Protein AF-A0A2P7TBZ5-F1 (afdb_monomer_lite)

Radius of gyration: 28.84 Å; chains: 1; bounding box: 68×39×80 Å

Foldseek 3Di:
DPQQFDCVVVVLLVLLVPADAEKEWQFAEAAQPVSLVSLLVCLLVVHAYEYEYALALNNLLCVVSVVSNVVSVYFYFYWADNALLDPTTRHWGKMQGPLPWIKGWNQGNHPRSRNDPTDIDTDDCLLSDCDPVSPHVVVVRVVRRVPTHGSCVVVPDSVVSNVVVQVVVCVVVVPPDRDDSVPPPVVVVVVVRVVSNVLSVLVVLLVVLCCQLVCLQVQQWAQAQAREIDGNDHHFGEDHFAQELDADPPPDDDDQDDPCLPLLVVLVCLNVVHHVQKDWDQDPSSKIKIWGWDDYPSADIWTKIWIDDPPDDIWIATPPPDDCAHSQLQAHNVRTHRQGDCVVDPDDSPDHCRNYVSSSVSSSRSQVRSCVSPVHRPGRHDDD

Secondary structure (DSSP, 8-state):
-------HHHHHHHHHHT-SSEEEEEES-B--HHHHHHHHHHHHTT-EEEEEEES-GGGGGGHHHHHHHHHTT-EEEEES-S-TTSTT----EEEEETTTEEEEES--BSTTGGGS---EEE--HHHH---TTT--HHHHHHHHHHHPEETTTT-S-HHHHHHHHHHHHHHHHT--SPP-TTT--HHHHHHHHHHHHHHHHHHHHHHHHHHHHHHHHTTSEEE-TTS-EEETTSSBPPPP--B--S---------PPPS--HHHHHHHHHHHHH-TTEEEEE-TTS-EEEEEEE--TTS--EEEEEEE-TTS--EEEEEES-----GGGTB-TTSBB--S-TTT----TT--TTTTHHHHHHHHHHHHHHHHHHSS--S-B---

Sequence (384 aa):
MTENRNDYQQQITRLFRSATQSIKVAVSWFTNAELIRVLIQHARAGIKVEVLLSADELNLLRHKMFRELLQASGQVRKLGSALVSEGGFMHTKAVIIDNKLAYGGSYNFSRNANTHYEQFRKWDDKELSDNWERKGILTDFNSWFAKADDYFAHVTDPEAALQKFLLQYGQETGYSAVISADNFPEEEYIARKEKEQEAKSKKEAACNLYTSANGVTTQTHTVAPNGKIVPNTSGVTSKPHHFYGGRTALINTARSSKRTHTLSVFQKRCLESNFNFLKCGIQRNGTLVCTGELQPENCDRYKFRIEFREGHAPVVFIKSPQIVPKPEIHMYREGCLCLYDPGEFKWRDTTQIAQYTIPWMVEWILYYELWKLTGKWEGPEHVH

pLDDT: mean 90.26, std 10.53, range [39.75, 98.88]

Structure (mmCIF, N/CA/C/O backbone):
data_AF-A0A2P7TBZ5-F1
#
_entry.id   AF-A0A2P7TBZ5-F1
#
loop_
_atom_site.group_PDB
_atom_site.id
_atom_site.type_symbol
_atom_site.label_atom_id
_atom_site.label_alt_id
_atom_site.label_comp_id
_atom_site.label_asym_id
_atom_site.label_entity_id
_atom_site.label_seq_id
_atom_site.pdbx_PDB_ins_code
_atom_site.Cartn_x
_atom_site.Cartn_y
_atom_site.Cartn_z
_atom_site.occupancy
_atom_site.B_iso_or_equiv
_atom_site.auth_seq_id
_atom_site.auth_comp_id
_atom_site.auth_asym_id
_atom_site.auth_atom_id
_atom_site.pdbx_PDB_model_num
ATOM 1 N N . MET A 1 1 ? -33.495 -13.575 -3.332 1.00 39.75 1 MET A N 1
ATOM 2 C CA . MET A 1 1 ? -32.019 -13.612 -3.363 1.00 39.75 1 MET A CA 1
ATOM 3 C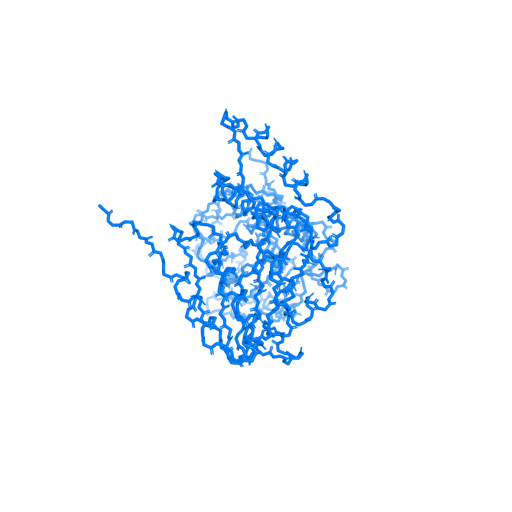 C . MET A 1 1 ? -31.562 -13.468 -1.925 1.00 39.75 1 MET A C 1
ATOM 5 O O . MET A 1 1 ? -31.914 -12.475 -1.310 1.00 39.75 1 MET A O 1
ATOM 9 N N . THR A 1 2 ? -30.932 -14.483 -1.338 1.00 46.16 2 THR A N 1
ATOM 10 C CA . THR A 1 2 ? -30.373 -14.381 0.019 1.00 46.16 2 THR A CA 1
ATOM 11 C C . THR A 1 2 ? -29.195 -13.417 -0.030 1.00 46.16 2 THR A C 1
ATOM 13 O O . THR A 1 2 ? -28.219 -13.696 -0.724 1.00 46.16 2 THR A O 1
ATOM 16 N N . GLU A 1 3 ? -29.314 -12.268 0.635 1.00 57.47 3 GLU A N 1
ATOM 17 C CA . GLU A 1 3 ? -28.206 -11.324 0.801 1.00 57.47 3 GLU A CA 1
ATOM 18 C C . GLU A 1 3 ? -26.996 -12.065 1.374 1.00 57.47 3 GLU A C 1
ATOM 20 O O . GLU A 1 3 ? -27.101 -12.758 2.387 1.00 57.47 3 GLU A O 1
ATOM 25 N N . ASN A 1 4 ? -25.855 -11.947 0.699 1.00 61.44 4 ASN A N 1
ATOM 26 C CA . ASN A 1 4 ? -24.605 -12.543 1.139 1.00 61.44 4 ASN A CA 1
ATOM 27 C C . ASN A 1 4 ? -24.090 -11.738 2.342 1.00 61.44 4 ASN A C 1
ATOM 29 O O . ASN A 1 4 ? -23.451 -10.706 2.161 1.00 61.44 4 ASN A O 1
ATOM 33 N N . ARG A 1 5 ? -24.443 -12.158 3.562 1.00 77.19 5 ARG A N 1
ATOM 34 C CA . ARG A 1 5 ? -24.013 -11.511 4.810 1.00 77.19 5 ARG A CA 1
ATOM 35 C C . ARG A 1 5 ? -22.864 -12.297 5.434 1.00 77.19 5 ARG A C 1
ATOM 37 O O . ARG A 1 5 ? -22.984 -13.509 5.612 1.00 77.19 5 ARG A O 1
ATOM 44 N N . ASN A 1 6 ? -21.772 -11.620 5.786 1.00 84.75 6 ASN A N 1
ATOM 45 C CA . ASN A 1 6 ? -20.670 -12.250 6.516 1.00 84.75 6 ASN A CA 1
ATOM 46 C C . ASN A 1 6 ? -21.046 -12.515 7.994 1.00 84.75 6 ASN A C 1
ATOM 48 O O . ASN A 1 6 ? -21.951 -11.883 8.544 1.00 84.75 6 ASN A O 1
ATOM 52 N N . ASP A 1 7 ? -20.367 -13.468 8.645 1.00 89.62 7 ASP A N 1
ATOM 53 C CA . ASP A 1 7 ? -20.618 -13.871 10.040 1.00 89.62 7 ASP A CA 1
ATOM 54 C C . ASP A 1 7 ? -19.608 -13.265 11.037 1.00 89.62 7 ASP A C 1
ATOM 56 O O . ASP A 1 7 ? -19.515 -13.697 12.192 1.00 89.62 7 ASP A O 1
ATOM 60 N N . TYR A 1 8 ? -18.862 -12.233 10.628 1.00 93.00 8 TYR A N 1
ATOM 61 C CA . TYR A 1 8 ? -17.706 -11.736 11.377 1.00 93.00 8 TYR A CA 1
ATOM 62 C C . TYR A 1 8 ? -18.057 -11.156 12.745 1.00 93.00 8 TYR A C 1
ATOM 64 O O . TYR A 1 8 ? -17.337 -11.408 13.708 1.00 93.00 8 TYR A O 1
ATOM 72 N N . GLN A 1 9 ? -19.206 -10.495 12.908 1.00 93.69 9 GLN A N 1
ATOM 73 C CA . GLN A 1 9 ? -19.685 -10.089 14.238 1.00 93.69 9 GLN A CA 1
ATOM 74 C C . GLN A 1 9 ? -19.847 -11.291 15.188 1.00 93.69 9 GLN A C 1
ATOM 76 O O . GLN A 1 9 ? -19.463 -11.220 16.360 1.00 93.69 9 GLN A O 1
ATOM 81 N N . GLN A 1 10 ? -20.376 -12.416 14.696 1.00 93.44 10 GLN A N 1
ATOM 82 C CA . GLN A 1 10 ? -20.538 -13.636 15.491 1.00 93.44 10 GLN A CA 1
ATOM 83 C C . GLN A 1 10 ? -19.185 -14.298 15.766 1.00 93.44 10 GLN A C 1
ATOM 85 O O . GLN A 1 10 ? -18.956 -14.819 16.859 1.00 93.44 10 GLN A O 1
ATOM 90 N N . GLN A 1 11 ? -18.265 -14.271 14.798 1.00 95.44 11 GLN A N 1
ATOM 91 C CA . GLN A 1 11 ? -16.894 -14.739 14.986 1.00 95.44 11 GLN A CA 1
ATOM 92 C C . GLN A 1 11 ? -16.157 -13.920 16.055 1.00 95.44 11 GLN A C 1
ATOM 94 O O . GLN A 1 11 ? -15.626 -14.505 16.996 1.00 95.44 11 GLN A O 1
ATOM 99 N N . ILE A 1 12 ? -16.194 -12.587 15.984 1.00 97.25 12 ILE A N 1
ATOM 100 C CA . ILE A 1 12 ? -15.577 -11.689 16.972 1.00 97.25 12 ILE A CA 1
ATOM 101 C C . ILE A 1 12 ? -16.210 -11.889 18.353 1.00 97.25 12 ILE A C 1
ATOM 103 O O . ILE A 1 12 ? -15.498 -11.996 19.347 1.00 97.25 12 ILE A O 1
ATOM 107 N N . THR A 1 13 ? -17.534 -12.046 18.426 1.00 97.25 13 THR A N 1
ATOM 108 C CA . THR A 1 13 ? -18.222 -12.350 19.691 1.00 97.25 13 THR A CA 1
ATOM 109 C C . THR A 1 13 ? -17.721 -13.660 20.309 1.00 97.25 13 THR A C 1
ATOM 111 O O . THR A 1 13 ? -17.495 -13.722 21.518 1.00 97.25 13 THR A O 1
ATOM 114 N N . ARG A 1 14 ? -17.509 -14.711 19.503 1.00 97.88 14 ARG A N 1
ATOM 115 C CA . ARG A 1 14 ? -16.921 -15.979 19.973 1.00 97.88 14 ARG A CA 1
ATOM 116 C C . ARG A 1 14 ? -15.483 -15.792 20.464 1.00 97.88 14 ARG A C 1
ATOM 118 O O . ARG A 1 14 ? -15.131 -16.366 21.489 1.00 97.88 14 ARG A O 1
ATOM 125 N N . LEU A 1 15 ? -14.686 -14.969 19.780 1.00 98.00 15 LEU A N 1
ATOM 126 C CA . LEU A 1 15 ? -13.321 -14.641 20.205 1.00 98.00 15 LEU A CA 1
ATOM 127 C C . LEU A 1 15 ? -13.312 -13.924 21.557 1.00 98.00 15 LEU A C 1
ATOM 129 O O . LEU A 1 15 ? -12.603 -14.362 22.459 1.00 98.00 15 LEU A O 1
ATOM 133 N N . PHE A 1 16 ? -14.144 -12.897 21.745 1.00 98.44 16 PHE A N 1
ATOM 134 C CA . PHE A 1 16 ? -14.268 -12.212 23.036 1.00 98.44 16 PHE A CA 1
ATOM 135 C C . PHE A 1 16 ? -14.665 -13.170 24.156 1.00 98.44 16 PHE A C 1
ATOM 137 O O . PHE A 1 16 ? -13.994 -13.218 25.182 1.00 98.44 16 PHE A O 1
ATOM 144 N N . ARG A 1 17 ? -15.676 -14.014 23.923 1.00 97.50 17 ARG A N 1
ATOM 145 C CA . ARG A 1 17 ? -16.132 -15.009 24.907 1.00 97.50 17 ARG A CA 1
ATOM 146 C C . ARG A 1 17 ? -15.074 -16.052 25.270 1.00 97.50 17 ARG A C 1
ATOM 148 O O . ARG A 1 17 ? -15.184 -16.655 26.330 1.00 97.50 17 ARG A O 1
ATOM 155 N N . SER A 1 18 ? -14.079 -16.277 24.411 1.00 97.88 18 SER A N 1
ATOM 156 C CA . SER A 1 18 ? -12.975 -17.203 24.689 1.00 97.88 18 SER A CA 1
ATOM 157 C C . SER A 1 18 ? -11.875 -16.614 25.579 1.00 97.88 18 SER A C 1
ATOM 159 O O . SER A 1 18 ? -11.006 -17.359 26.022 1.00 97.88 18 SER A O 1
ATOM 161 N N . ALA A 1 19 ? -11.898 -15.301 25.838 1.00 98.31 19 ALA A N 1
ATOM 162 C CA . ALA A 1 19 ? -10.864 -14.620 26.605 1.00 98.31 19 ALA A CA 1
ATOM 163 C C . ALA A 1 19 ? -10.901 -14.990 28.090 1.00 98.31 19 ALA A C 1
ATOM 165 O O . ALA A 1 19 ? -11.949 -14.934 28.736 1.00 98.31 19 ALA A O 1
ATOM 166 N N . THR A 1 20 ? -9.730 -15.299 28.640 1.00 98.12 20 THR A N 1
ATOM 167 C CA . THR A 1 20 ? -9.548 -15.674 30.051 1.00 98.12 20 THR A CA 1
ATOM 168 C C . THR A 1 20 ? -8.714 -14.669 30.839 1.00 98.12 20 THR A C 1
ATOM 170 O O . THR A 1 20 ? -8.780 -14.652 32.065 1.00 98.12 20 THR A O 1
ATOM 173 N N . GLN A 1 21 ? -7.940 -13.819 30.160 1.00 98.44 21 GLN A N 1
ATOM 174 C CA . GLN A 1 21 ? -7.018 -12.865 30.776 1.00 98.44 21 GLN A CA 1
ATOM 175 C C . GLN A 1 21 ? -7.169 -11.459 30.197 1.00 98.44 21 GLN A C 1
ATOM 177 O O . GLN A 1 21 ? -7.227 -10.484 30.947 1.00 98.44 21 GLN A O 1
ATOM 182 N N . SER A 1 22 ? -7.216 -11.332 28.868 1.00 98.69 22 SER A N 1
ATOM 183 C CA . SER A 1 22 ? -7.238 -10.026 28.214 1.00 98.69 22 SER A CA 1
ATOM 184 C C . SER A 1 22 ? -7.880 -10.034 26.833 1.00 98.69 22 SER A C 1
ATOM 186 O O . SER A 1 22 ? -7.748 -10.991 26.071 1.00 98.69 22 SER A O 1
ATOM 188 N N . ILE A 1 23 ? -8.494 -8.907 26.487 1.00 98.88 23 ILE A N 1
ATOM 189 C CA . ILE A 1 23 ? -8.994 -8.592 25.155 1.00 98.88 23 ILE A CA 1
ATOM 190 C C . ILE A 1 23 ? -8.382 -7.262 24.727 1.00 98.88 23 ILE A C 1
ATOM 192 O O . ILE A 1 23 ? -8.559 -6.245 25.398 1.00 98.88 23 ILE A O 1
ATOM 196 N N . LYS A 1 24 ? -7.701 -7.260 23.584 1.00 98.81 24 LYS A N 1
ATOM 197 C CA . LYS A 1 24 ? -7.19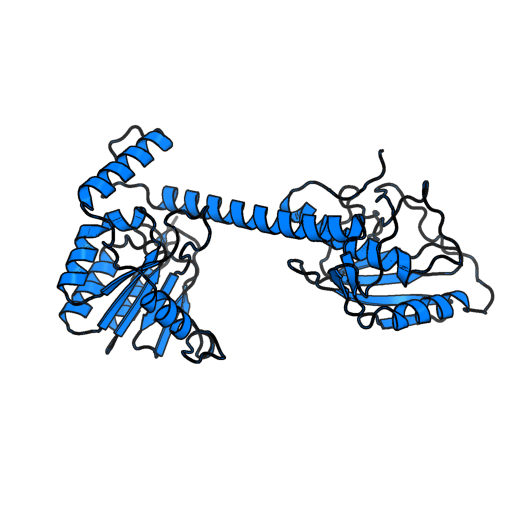4 -6.053 22.929 1.00 98.81 24 LYS A CA 1
ATOM 198 C C . LYS A 1 24 ? -7.899 -5.870 21.598 1.00 98.81 24 LYS A C 1
ATOM 200 O O . LYS A 1 24 ? -7.981 -6.811 20.809 1.00 98.81 24 LYS A O 1
ATOM 205 N N . VAL A 1 25 ? -8.393 -4.668 21.343 1.00 98.75 25 VAL A N 1
ATOM 206 C CA . VAL A 1 25 ? -9.058 -4.300 20.090 1.00 98.75 25 VAL A CA 1
ATOM 207 C C . VAL A 1 25 ? -8.360 -3.080 19.519 1.00 98.75 25 VAL A C 1
ATOM 209 O O . VAL A 1 25 ? -8.298 -2.061 20.193 1.00 98.75 25 VAL A O 1
ATOM 212 N N . ALA A 1 26 ? -7.867 -3.158 18.285 1.00 98.38 26 ALA A N 1
ATOM 213 C CA . ALA A 1 26 ? -7.421 -1.991 17.527 1.00 98.38 26 ALA A CA 1
ATOM 214 C C . ALA A 1 26 ? -8.251 -1.883 16.254 1.00 98.38 26 ALA A C 1
ATOM 216 O O . ALA A 1 26 ? -8.101 -2.711 15.359 1.00 98.38 26 ALA A O 1
ATOM 217 N N . VAL A 1 27 ? -9.139 -0.894 16.174 1.00 97.56 27 VAL A N 1
ATOM 218 C CA . VAL A 1 27 ? -10.040 -0.737 15.026 1.00 97.56 27 VAL A CA 1
ATOM 219 C C . VAL A 1 27 ? -10.259 0.732 14.668 1.00 97.56 27 VAL A C 1
ATOM 221 O O . VAL A 1 27 ? -10.441 1.565 15.554 1.00 97.56 27 VAL A O 1
ATOM 224 N N . SER A 1 28 ? -10.242 1.070 13.378 1.00 95.75 28 SER A N 1
ATOM 225 C CA . SER A 1 28 ? -10.470 2.447 12.912 1.00 95.75 28 SER A CA 1
ATOM 226 C C . SER A 1 28 ? -11.812 2.996 13.384 1.00 95.75 28 SER A C 1
ATOM 228 O O . SER A 1 28 ? -11.852 4.044 14.031 1.00 95.75 28 SER A O 1
ATOM 230 N N . TRP A 1 29 ? -12.887 2.254 13.114 1.00 96.31 29 TRP A N 1
ATOM 231 C CA . TRP A 1 29 ? -14.250 2.627 13.470 1.00 96.31 29 TRP A CA 1
ATOM 232 C C . TRP A 1 29 ? -14.932 1.517 14.270 1.00 96.31 29 TRP A C 1
ATOM 234 O O . TRP A 1 29 ? -15.034 0.376 13.809 1.00 96.31 29 TRP A O 1
ATOM 244 N N . PHE A 1 30 ? -15.408 1.862 15.468 1.00 97.38 30 PHE A N 1
ATOM 245 C CA . PHE A 1 30 ? -16.088 0.956 16.388 1.00 97.38 30 PHE A CA 1
ATOM 246 C C . PHE A 1 30 ? -17.435 1.530 16.838 1.00 97.38 30 PHE A C 1
ATOM 248 O O . PHE A 1 30 ? -17.550 2.238 17.836 1.00 97.38 30 PHE A O 1
ATOM 255 N N . THR A 1 31 ? -18.487 1.174 16.112 1.00 96.38 31 THR A N 1
ATOM 256 C CA . THR A 1 31 ? -19.866 1.617 16.371 1.00 96.38 31 THR A CA 1
ATOM 257 C C . THR A 1 31 ? -20.837 0.446 16.576 1.00 96.38 31 THR A C 1
ATOM 259 O O . THR A 1 31 ? -22.013 0.648 16.895 1.00 96.38 31 THR A O 1
ATOM 262 N N . ASN A 1 32 ? -20.368 -0.800 16.466 1.00 95.62 32 ASN A N 1
ATOM 263 C CA . ASN A 1 32 ? -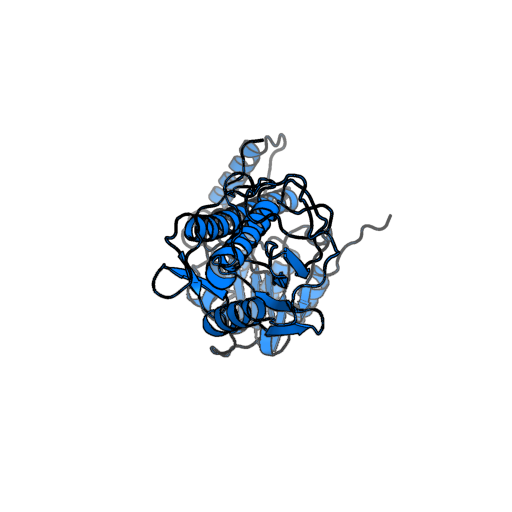21.163 -1.995 16.720 1.00 95.62 32 ASN A CA 1
ATOM 264 C C . ASN A 1 32 ? -21.477 -2.150 18.219 1.00 95.62 32 ASN A C 1
ATOM 266 O O . ASN A 1 32 ? -20.636 -2.564 19.019 1.00 95.62 32 ASN A O 1
ATOM 270 N N . ALA A 1 33 ? -22.711 -1.824 18.604 1.00 95.44 33 ALA A N 1
ATOM 271 C CA . ALA A 1 33 ? -23.123 -1.811 20.004 1.00 95.44 33 ALA A CA 1
ATOM 272 C C . ALA A 1 33 ? -23.093 -3.204 20.657 1.00 95.44 33 ALA A C 1
ATOM 274 O O . ALA A 1 33 ? -22.837 -3.310 21.853 1.00 95.44 33 ALA A O 1
ATOM 275 N N . GLU A 1 34 ? -23.336 -4.283 19.910 1.00 95.50 34 GLU A N 1
ATOM 276 C CA . GLU A 1 34 ? -23.301 -5.637 20.475 1.00 95.50 34 GLU A CA 1
ATOM 277 C C . GLU A 1 34 ? -21.892 -6.026 20.912 1.00 95.50 34 GLU A C 1
ATOM 279 O O . GLU A 1 34 ? -21.698 -6.474 22.042 1.00 95.50 34 GLU A O 1
ATOM 284 N N . LEU A 1 35 ? -20.901 -5.768 20.061 1.00 97.81 35 LEU A N 1
ATOM 285 C CA . LEU A 1 35 ? -19.500 -6.024 20.378 1.00 97.81 35 LEU A CA 1
ATOM 286 C C . LEU A 1 35 ? -19.023 -5.179 21.571 1.00 97.81 35 LEU A C 1
ATOM 288 O O . LEU A 1 35 ? -18.372 -5.714 22.467 1.00 97.81 35 LEU A O 1
ATOM 292 N N . ILE A 1 36 ? -19.398 -3.894 21.646 1.00 98.38 36 ILE A N 1
ATOM 293 C CA . ILE A 1 36 ? -19.036 -3.035 22.790 1.00 98.38 36 ILE A CA 1
ATOM 294 C C . ILE A 1 36 ? -19.678 -3.547 24.091 1.00 98.38 36 ILE A C 1
ATOM 296 O O . ILE A 1 36 ? -19.011 -3.590 25.124 1.00 98.38 36 ILE A O 1
ATOM 300 N N . ARG A 1 37 ? -20.943 -3.996 24.063 1.00 98.44 37 ARG A N 1
ATOM 301 C CA . ARG A 1 37 ? -21.606 -4.578 25.249 1.00 98.44 37 ARG A CA 1
ATOM 302 C C . ARG A 1 37 ? -20.880 -5.816 25.763 1.00 98.44 37 ARG A C 1
ATOM 304 O O . ARG A 1 37 ? -20.730 -5.962 26.973 1.00 98.44 37 ARG A O 1
ATOM 311 N N . VAL A 1 38 ? -20.417 -6.685 24.865 1.00 98.31 38 VAL A N 1
ATOM 312 C CA . VAL A 1 38 ? -19.637 -7.871 25.243 1.00 98.31 38 VAL A CA 1
ATOM 313 C C . VAL A 1 38 ? -18.335 -7.451 25.934 1.00 98.31 38 VAL A C 1
ATOM 315 O O . VAL A 1 38 ? -18.020 -7.971 27.001 1.00 98.31 38 VAL A O 1
ATOM 318 N N . LEU A 1 39 ? -17.624 -6.449 25.409 1.00 98.75 39 LEU A N 1
ATOM 319 C CA . LEU A 1 39 ? -16.416 -5.916 26.054 1.00 98.75 39 LEU A CA 1
ATOM 320 C C . LEU A 1 39 ? -16.686 -5.355 27.457 1.00 98.75 39 LEU A C 1
ATOM 322 O O . LEU A 1 39 ? -15.933 -5.649 28.381 1.00 98.75 39 LEU A O 1
ATOM 326 N N . ILE A 1 40 ? -17.777 -4.604 27.639 1.00 98.81 40 ILE A N 1
ATOM 327 C CA . ILE A 1 40 ? -18.187 -4.082 28.955 1.00 98.81 40 ILE A CA 1
ATOM 328 C C . ILE A 1 40 ? -18.439 -5.230 29.941 1.00 98.81 40 ILE A C 1
ATOM 330 O O . ILE A 1 40 ? -18.012 -5.156 31.092 1.00 98.81 40 ILE A O 1
ATOM 334 N N . GLN A 1 41 ? -19.106 -6.304 29.506 1.00 98.50 41 GLN A N 1
ATOM 335 C CA . GLN A 1 41 ? -19.348 -7.483 30.346 1.00 98.50 41 GLN A CA 1
ATOM 336 C C . GLN A 1 41 ? -18.038 -8.150 30.782 1.00 98.50 41 GLN A C 1
ATOM 338 O O . GLN A 1 41 ? -17.885 -8.472 31.957 1.00 98.50 41 GLN A O 1
ATOM 343 N N . HIS A 1 42 ? -17.081 -8.308 29.866 1.00 98.62 42 HIS A N 1
ATOM 344 C CA . HIS A 1 42 ? -15.768 -8.873 30.184 1.00 98.62 42 HIS A CA 1
ATOM 345 C C . HIS A 1 42 ? -14.969 -7.984 31.143 1.00 98.62 42 HIS A C 1
ATOM 347 O O . HIS A 1 42 ? -14.403 -8.496 32.107 1.00 98.62 42 HIS A O 1
ATOM 353 N N . ALA A 1 43 ? -14.982 -6.665 30.936 1.00 98.62 43 ALA A N 1
ATOM 354 C CA . ALA A 1 43 ? -14.328 -5.718 31.834 1.00 98.62 43 ALA A CA 1
ATOM 355 C C . ALA A 1 43 ? -14.924 -5.789 33.257 1.00 98.62 43 ALA A C 1
ATOM 357 O O . ALA A 1 43 ? -14.189 -5.946 34.230 1.00 98.62 43 ALA A O 1
ATOM 358 N N . ARG A 1 44 ? -16.263 -5.831 33.380 1.00 98.50 44 ARG A N 1
ATOM 359 C CA . ARG A 1 44 ? -16.964 -6.050 34.665 1.00 98.50 44 ARG A CA 1
ATOM 360 C C . ARG A 1 44 ? -16.615 -7.387 35.325 1.00 98.50 44 ARG A C 1
ATOM 362 O O . ARG A 1 44 ? -16.627 -7.473 36.548 1.00 98.50 44 ARG A O 1
ATOM 369 N N . ALA A 1 45 ? -16.316 -8.415 34.534 1.00 97.94 45 ALA A N 1
ATOM 370 C CA . ALA A 1 45 ? -15.893 -9.729 35.014 1.00 97.94 45 ALA A CA 1
ATOM 371 C C . ALA A 1 45 ? -14.393 -9.803 35.376 1.00 97.94 45 ALA A C 1
ATOM 373 O O . ALA A 1 45 ? -13.906 -10.878 35.718 1.00 97.94 45 ALA A O 1
ATOM 374 N N . GLY A 1 46 ? -13.654 -8.690 35.303 1.00 98.12 46 GLY A N 1
ATOM 375 C CA . GLY A 1 46 ? -12.234 -8.620 35.658 1.00 98.12 46 GLY A CA 1
ATOM 376 C C . GLY A 1 46 ? -11.269 -9.021 34.539 1.00 98.12 46 GLY A C 1
ATOM 377 O O . GLY A 1 46 ? -10.065 -9.101 34.778 1.00 98.12 46 GLY A O 1
ATOM 378 N N . ILE A 1 47 ? -11.757 -9.253 33.316 1.00 98.62 47 ILE A N 1
ATOM 379 C CA . ILE A 1 47 ? -10.895 -9.453 32.144 1.00 98.62 47 ILE A CA 1
ATOM 380 C C . ILE A 1 47 ? -10.300 -8.104 31.738 1.00 98.62 47 ILE A C 1
ATOM 382 O O . ILE A 1 47 ? -11.020 -7.113 31.617 1.00 98.62 47 ILE A O 1
ATOM 386 N N . LYS A 1 48 ? -8.990 -8.055 31.475 1.00 98.81 48 LYS A N 1
ATOM 387 C CA . LYS A 1 48 ? -8.332 -6.820 31.033 1.00 98.81 48 LYS A CA 1
ATOM 388 C C . LYS A 1 48 ? -8.800 -6.451 29.623 1.00 98.81 48 LYS A C 1
ATOM 390 O O . LYS A 1 48 ? -8.493 -7.169 28.676 1.00 98.81 48 LYS A O 1
ATOM 395 N N . VAL A 1 49 ? -9.503 -5.331 29.463 1.00 98.88 49 VAL A N 1
ATOM 396 C CA . VAL A 1 49 ? -9.989 -4.864 28.154 1.00 98.88 49 VAL A CA 1
ATOM 397 C C . VAL A 1 49 ? -9.282 -3.575 27.742 1.00 98.88 49 VAL A C 1
ATOM 399 O O . VAL A 1 49 ? -9.380 -2.567 28.436 1.00 98.88 49 VAL A O 1
ATOM 402 N N . GLU A 1 50 ? -8.607 -3.601 26.593 1.00 98.88 50 GLU A N 1
ATOM 403 C CA . GLU A 1 50 ? -7.881 -2.466 26.011 1.00 98.88 50 GLU A CA 1
ATOM 404 C C . GLU A 1 50 ? -8.386 -2.200 24.585 1.00 98.88 50 GLU A C 1
ATOM 406 O O . GLU A 1 50 ? -8.254 -3.039 23.696 1.00 98.88 50 GLU A O 1
ATOM 411 N N . VAL A 1 51 ? -8.968 -1.026 24.352 1.00 98.81 51 VAL A N 1
ATOM 412 C CA . VAL A 1 51 ? -9.518 -0.613 23.056 1.00 98.81 51 VAL A CA 1
ATOM 413 C C . VAL A 1 51 ? -8.728 0.577 22.525 1.00 98.81 51 VAL A C 1
ATOM 415 O O . VAL A 1 51 ? -8.592 1.592 23.202 1.00 98.81 51 VAL A O 1
ATOM 418 N N . LEU A 1 52 ? -8.221 0.455 21.303 1.00 98.69 52 LEU A N 1
ATOM 419 C CA . LEU A 1 52 ? -7.506 1.484 20.563 1.00 98.69 52 LEU A CA 1
ATOM 420 C C . LEU A 1 52 ? -8.298 1.857 19.307 1.00 98.69 52 LEU A C 1
ATOM 422 O O . LEU A 1 52 ? -8.559 1.006 18.455 1.00 98.69 52 LEU A O 1
ATOM 426 N N . LEU A 1 53 ? -8.659 3.131 19.190 1.00 98.12 53 LEU A N 1
ATOM 427 C CA . LEU A 1 53 ? -9.470 3.667 18.099 1.00 98.12 53 LEU A CA 1
ATOM 428 C C . LEU A 1 53 ? -8.691 4.682 17.263 1.00 98.12 53 LEU A C 1
ATOM 430 O O . LEU A 1 53 ? -7.679 5.233 17.707 1.00 98.12 53 LEU A O 1
ATOM 434 N N . SER A 1 54 ? -9.170 4.943 16.047 1.00 96.62 54 SER A N 1
ATOM 435 C CA . SER A 1 54 ? -8.766 6.164 15.350 1.00 96.62 54 SER A CA 1
ATOM 436 C C . SER A 1 54 ? -9.348 7.377 16.081 1.00 96.62 54 SER A C 1
ATOM 438 O O . SER A 1 54 ? -10.338 7.265 16.812 1.00 96.62 54 SER A O 1
ATOM 440 N N . ALA A 1 55 ? -8.745 8.547 15.882 1.00 95.25 55 ALA A N 1
ATOM 441 C CA . ALA A 1 55 ? -9.271 9.802 16.415 1.00 95.25 55 ALA A CA 1
ATOM 442 C C . ALA A 1 55 ? -10.490 10.340 15.632 1.00 95.25 55 ALA A C 1
ATOM 444 O O . ALA A 1 55 ? -10.937 11.451 15.901 1.00 95.25 55 ALA A O 1
ATOM 445 N N . ASP A 1 56 ? -11.019 9.571 14.676 1.00 95.38 56 ASP A N 1
ATOM 446 C CA . ASP A 1 56 ? -12.162 9.939 13.841 1.00 95.38 56 ASP A CA 1
ATOM 447 C C . ASP A 1 56 ? -13.451 10.127 14.662 1.00 95.38 56 ASP A C 1
ATOM 449 O O . ASP A 1 56 ? -13.768 9.341 15.568 1.00 95.38 56 ASP A O 1
ATOM 453 N N . GLU A 1 57 ? -14.213 11.168 14.320 1.00 94.25 57 GLU A N 1
ATOM 454 C CA . GLU A 1 57 ? -15.426 11.577 15.033 1.00 94.25 57 GLU A CA 1
ATOM 455 C C . GLU A 1 57 ? -16.564 10.554 14.931 1.00 94.25 57 GLU A C 1
ATOM 457 O O . GLU A 1 57 ? -17.421 10.524 15.816 1.00 94.25 57 GLU A O 1
ATOM 462 N N . LEU A 1 58 ? -16.555 9.642 13.949 1.00 95.50 58 LEU A N 1
ATOM 463 C CA . LEU A 1 58 ? -17.558 8.578 13.842 1.00 95.50 58 LEU A CA 1
ATOM 464 C C . LEU A 1 58 ? -17.620 7.718 15.114 1.00 95.50 58 LEU A C 1
ATOM 466 O O . LEU A 1 58 ? -18.692 7.265 15.521 1.00 95.50 58 LEU A O 1
ATOM 470 N N . ASN A 1 59 ? -16.489 7.533 15.800 1.00 95.88 59 ASN A N 1
ATOM 471 C CA . ASN A 1 59 ? -16.446 6.785 17.056 1.00 95.88 59 ASN A CA 1
ATOM 472 C C . ASN A 1 59 ? -17.271 7.463 18.174 1.00 95.88 59 ASN A C 1
ATOM 474 O O . ASN A 1 59 ? -17.771 6.778 19.072 1.00 95.88 59 ASN A O 1
ATOM 478 N N . LEU A 1 60 ? -17.496 8.784 18.109 1.00 95.56 60 LEU A N 1
ATOM 479 C CA . LEU A 1 60 ? -18.310 9.514 19.090 1.00 95.56 60 LEU A CA 1
ATOM 480 C C . LEU A 1 60 ? -19.782 9.081 19.078 1.00 95.56 60 LEU A C 1
ATOM 482 O O . LEU A 1 60 ? -20.472 9.274 20.081 1.00 95.56 60 LEU A O 1
ATOM 486 N N . LEU A 1 61 ? -20.255 8.396 18.028 1.00 95.88 61 LEU A N 1
ATOM 487 C CA . LEU A 1 61 ? -21.584 7.767 17.996 1.00 95.88 61 LEU A CA 1
ATOM 488 C C . LEU A 1 61 ? -21.813 6.783 19.158 1.00 95.88 61 LEU A C 1
ATOM 490 O O . LEU A 1 61 ? -22.960 6.459 19.478 1.00 95.88 61 LEU A O 1
ATOM 494 N N . ARG A 1 62 ? -20.739 6.282 19.788 1.00 95.69 62 ARG A N 1
ATOM 495 C CA . ARG A 1 62 ? -20.785 5.359 20.934 1.00 95.69 62 ARG A CA 1
ATOM 496 C C . ARG A 1 62 ? -20.109 5.893 22.188 1.00 95.69 62 ARG A C 1
ATOM 498 O O . ARG A 1 62 ? -19.841 5.118 23.105 1.00 95.69 62 ARG A O 1
ATOM 505 N N . HIS A 1 63 ? -19.915 7.207 22.297 1.00 96.00 63 HIS A N 1
ATOM 506 C CA . HIS A 1 63 ? -19.256 7.820 23.452 1.00 96.00 63 HIS A CA 1
ATOM 507 C C . HIS A 1 63 ? -19.854 7.375 24.806 1.00 96.00 63 HIS A C 1
ATOM 509 O O . HIS A 1 63 ? -19.109 7.102 25.744 1.00 96.00 63 HIS A O 1
ATOM 515 N N . LYS A 1 64 ? -21.184 7.213 24.916 1.00 96.94 64 LYS A N 1
ATOM 516 C CA . LYS A 1 64 ? -21.846 6.723 26.146 1.00 96.94 64 LYS A CA 1
ATOM 517 C C . LYS A 1 64 ? -21.392 5.313 26.531 1.00 96.94 64 LYS A C 1
ATOM 519 O O . LYS A 1 64 ? -21.120 5.058 27.699 1.00 96.94 64 LYS A O 1
ATOM 524 N N . MET A 1 65 ? -21.248 4.424 25.551 1.00 97.88 65 MET A N 1
ATOM 525 C CA . MET A 1 65 ? -20.821 3.042 25.779 1.00 97.88 65 MET A CA 1
ATOM 526 C C . MET A 1 65 ? -19.320 2.947 26.061 1.00 97.88 65 MET A C 1
ATOM 528 O O . MET A 1 65 ? -18.909 2.162 26.907 1.00 97.88 65 MET A O 1
ATOM 532 N N . PHE A 1 66 ? -18.492 3.776 25.418 1.00 97.88 66 PHE A N 1
ATOM 533 C CA . PHE A 1 66 ? -17.072 3.855 25.771 1.00 97.88 66 PHE A CA 1
ATOM 534 C C . PHE A 1 66 ? -16.865 4.404 27.184 1.00 97.88 66 PHE A C 1
ATOM 536 O O . PHE A 1 66 ? -16.013 3.902 27.909 1.00 97.88 66 PHE A O 1
ATOM 543 N N . ARG A 1 67 ? -17.694 5.357 27.626 1.00 97.12 67 ARG A N 1
ATOM 544 C CA . ARG A 1 67 ? -17.705 5.807 29.024 1.00 97.12 67 ARG A CA 1
ATOM 545 C C . ARG A 1 67 ? -18.106 4.682 29.983 1.00 97.12 67 ARG A C 1
ATOM 547 O O . ARG A 1 67 ? -17.461 4.523 31.014 1.00 97.12 67 ARG A O 1
ATOM 554 N N . GLU A 1 68 ? -19.116 3.884 29.638 1.00 98.44 68 GLU A N 1
ATOM 555 C CA . GLU A 1 68 ? -19.502 2.702 30.424 1.00 98.44 68 GLU A CA 1
ATOM 556 C C . GLU A 1 68 ? -18.366 1.666 30.492 1.00 98.44 68 GLU A C 1
ATOM 558 O O . GLU A 1 68 ? -18.116 1.094 31.551 1.00 98.44 68 GLU A O 1
ATOM 563 N N . LEU A 1 69 ? -17.630 1.460 29.396 1.00 98.62 69 LEU A N 1
ATOM 564 C CA . LEU A 1 69 ? -16.468 0.571 29.371 1.00 98.62 69 LEU A CA 1
ATOM 565 C C . LEU A 1 69 ? -15.345 1.062 30.295 1.00 98.62 69 LEU A C 1
ATOM 567 O O . LEU A 1 69 ? -14.790 0.257 31.040 1.00 98.62 69 LEU A O 1
ATOM 571 N N . LEU A 1 70 ? -15.051 2.366 30.302 1.00 97.38 70 LEU A N 1
ATOM 572 C CA . LEU A 1 70 ? -14.093 2.961 31.244 1.00 97.38 70 LEU A CA 1
ATOM 573 C C . LEU A 1 70 ? -14.541 2.770 32.703 1.00 97.38 70 LEU A C 1
ATOM 575 O O . LEU A 1 70 ? -13.745 2.383 33.555 1.00 97.38 70 LEU A O 1
ATOM 579 N N . GLN A 1 71 ? -15.830 2.975 32.993 1.00 97.94 71 GLN A N 1
ATOM 580 C CA . GLN A 1 71 ? -16.408 2.735 34.325 1.00 97.94 71 GLN A CA 1
ATOM 581 C C . GLN A 1 71 ? -16.351 1.256 34.739 1.00 97.94 71 GLN A C 1
ATOM 583 O O . GLN A 1 71 ? -16.278 0.948 35.925 1.00 97.94 71 GLN A O 1
ATOM 588 N N . ALA A 1 72 ? -16.351 0.339 33.771 1.00 98.31 72 ALA A N 1
ATOM 589 C CA . ALA A 1 72 ? -16.174 -1.093 33.978 1.00 98.31 72 ALA A CA 1
ATOM 590 C C . ALA A 1 72 ? -14.698 -1.526 34.118 1.00 98.31 72 ALA A C 1
ATOM 592 O O . ALA A 1 72 ? -14.416 -2.715 34.034 1.00 98.31 72 ALA A O 1
ATOM 593 N N . SER A 1 73 ? -13.760 -0.597 34.347 1.00 97.06 73 SER A N 1
ATOM 594 C CA . SER A 1 73 ? -12.301 -0.834 34.401 1.00 97.06 73 SER A CA 1
ATOM 595 C C . SER A 1 73 ? -11.647 -1.215 33.066 1.00 97.06 73 SER A C 1
ATOM 597 O O . SER A 1 73 ? -10.482 -1.614 33.037 1.00 97.06 73 SER A O 1
ATOM 599 N N . GLY A 1 74 ? -12.364 -1.075 31.948 1.00 98.31 74 GLY A N 1
ATOM 600 C CA . GLY A 1 74 ? -11.762 -1.136 30.621 1.00 98.31 74 GLY A CA 1
ATOM 601 C C . GLY A 1 74 ? -10.952 0.125 30.314 1.00 98.31 74 GLY A C 1
ATOM 602 O O . GLY A 1 74 ? -11.098 1.159 30.963 1.00 98.31 74 GLY A O 1
ATOM 603 N N . GLN A 1 75 ? -10.103 0.059 29.293 1.00 98.62 75 GLN A N 1
ATOM 604 C CA . GLN A 1 75 ? -9.319 1.195 28.814 1.00 98.62 75 GLN A CA 1
ATOM 605 C C . GLN A 1 75 ? -9.673 1.484 27.358 1.00 98.62 75 GLN A C 1
ATOM 607 O O . GLN A 1 75 ? -9.681 0.574 26.532 1.00 98.62 75 GLN A O 1
ATOM 612 N N . VAL A 1 76 ? -9.939 2.750 27.035 1.00 98.62 76 VAL A N 1
ATOM 613 C CA . VAL A 1 76 ? -10.222 3.202 25.667 1.00 98.62 76 VAL A CA 1
ATOM 614 C C . VAL A 1 76 ? -9.275 4.348 25.339 1.00 98.62 76 VAL A C 1
ATOM 616 O O . VAL A 1 76 ? -9.217 5.336 26.068 1.00 98.62 76 VAL A O 1
ATOM 619 N N . ARG A 1 77 ? -8.520 4.208 24.253 1.00 98.44 77 ARG A N 1
ATOM 620 C CA . ARG A 1 77 ? -7.540 5.189 23.782 1.00 98.44 77 ARG A CA 1
ATOM 621 C C . ARG A 1 77 ? -7.740 5.490 22.305 1.00 98.44 77 ARG A C 1
ATOM 623 O O . ARG A 1 77 ? -8.319 4.681 21.578 1.00 98.44 77 ARG A O 1
ATOM 630 N N . LYS A 1 78 ? -7.233 6.634 21.854 1.00 97.31 78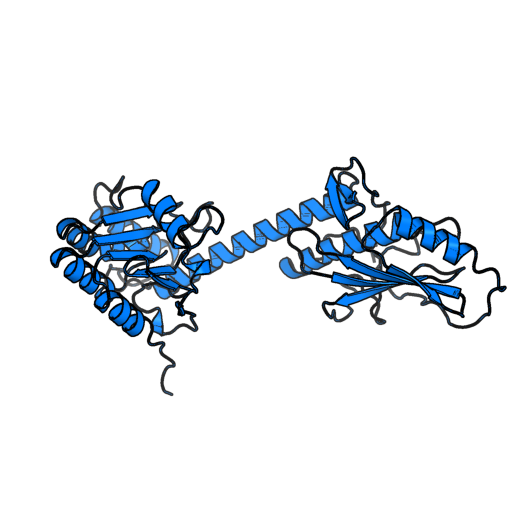 LYS A N 1
ATOM 631 C CA . LYS A 1 78 ? -7.217 7.025 20.439 1.00 97.31 78 LYS A CA 1
ATOM 632 C C . LYS A 1 78 ? -5.810 7.366 19.972 1.00 97.31 78 LYS A C 1
ATOM 634 O O . LYS A 1 78 ? -4.998 7.868 20.744 1.00 97.31 78 LYS A O 1
ATOM 639 N N . LEU A 1 79 ? -5.526 7.087 18.706 1.00 95.75 79 LEU A N 1
ATOM 640 C CA . LEU A 1 79 ? -4.229 7.364 18.102 1.00 95.75 79 LEU A CA 1
ATOM 641 C C . LEU A 1 79 ? -4.391 7.922 16.691 1.00 95.75 79 LEU A C 1
ATOM 643 O O . LEU A 1 79 ? -5.258 7.482 15.932 1.00 95.75 79 LEU A O 1
ATOM 647 N N . GLY A 1 80 ? -3.479 8.822 16.329 1.00 93.38 80 GLY A N 1
ATOM 648 C CA . GLY A 1 80 ? -3.346 9.313 14.965 1.00 93.38 80 GLY A CA 1
ATOM 649 C C . GLY A 1 80 ? -4.207 10.530 14.659 1.00 93.38 80 GLY A C 1
ATOM 650 O O . GLY A 1 80 ? -4.884 11.064 15.536 1.00 93.38 80 GLY A O 1
ATOM 651 N N . SER A 1 81 ? -4.172 10.968 13.400 1.00 91.50 81 SER A N 1
ATOM 652 C CA . SER A 1 81 ? -5.052 12.046 12.943 1.00 91.50 81 SER A CA 1
ATOM 653 C C . SER A 1 81 ? -6.518 11.596 12.935 1.00 91.50 81 SER A C 1
ATOM 655 O O . SER A 1 81 ? -6.826 10.428 12.683 1.00 91.50 81 SER A O 1
ATOM 657 N N . ALA A 1 82 ? -7.417 12.548 13.192 1.00 89.19 82 ALA A N 1
ATOM 658 C CA . ALA A 1 82 ? -8.856 12.386 13.019 1.00 89.19 82 ALA A CA 1
ATOM 659 C C . ALA A 1 82 ? -9.272 12.359 11.538 1.00 89.19 82 ALA A C 1
ATOM 661 O O . ALA A 1 82 ? -10.363 11.899 11.218 1.00 89.19 82 ALA A O 1
ATOM 662 N N . LEU A 1 83 ? -8.416 12.841 10.631 1.00 86.12 83 LEU A N 1
ATOM 663 C CA . LEU A 1 83 ? -8.690 12.905 9.202 1.00 86.12 83 LEU A CA 1
ATOM 664 C C . LEU A 1 83 ? -7.856 11.870 8.445 1.00 86.12 83 LEU A C 1
ATOM 666 O O . LEU A 1 83 ? -6.628 11.885 8.484 1.00 86.12 83 LEU A O 1
ATOM 670 N N . VAL A 1 84 ? -8.524 11.023 7.660 1.00 83.25 84 VAL A N 1
ATOM 671 C CA . VAL A 1 84 ? -7.868 10.069 6.740 1.00 83.25 84 VAL A CA 1
ATOM 672 C C . VAL A 1 84 ? -6.961 10.752 5.708 1.00 83.25 84 VAL A C 1
ATOM 674 O O . VAL A 1 84 ? -5.998 10.161 5.221 1.00 83.25 84 VAL A O 1
ATOM 677 N N . SER A 1 85 ? -7.245 12.017 5.384 1.00 79.81 85 SER A N 1
ATOM 678 C CA . SER A 1 85 ? -6.452 12.843 4.474 1.00 79.81 85 SER A CA 1
ATOM 679 C C . SER A 1 85 ? -5.151 13.351 5.095 1.00 79.81 85 SER A C 1
ATOM 681 O O . SER A 1 85 ? -4.286 13.861 4.384 1.00 79.81 85 SER A O 1
ATOM 683 N N . GLU A 1 86 ? -4.954 13.201 6.400 1.00 84.50 86 GLU A N 1
ATOM 684 C CA . GLU A 1 86 ? -3.731 13.584 7.101 1.00 84.50 86 GLU A CA 1
ATOM 685 C C . GLU A 1 86 ? -2.841 12.363 7.370 1.00 84.50 86 GLU A C 1
ATOM 687 O O . GLU A 1 86 ? -3.222 11.214 7.149 1.00 84.50 86 GLU A O 1
ATOM 692 N N . GLY A 1 87 ? -1.571 12.598 7.694 1.00 81.75 87 GLY A N 1
ATOM 693 C CA . GLY A 1 87 ? -0.645 11.510 8.008 1.00 81.75 87 GLY A CA 1
ATOM 694 C C . GLY A 1 87 ? -0.998 10.848 9.343 1.00 81.75 87 GLY A C 1
ATOM 695 O O . GLY A 1 87 ? -1.415 11.519 10.282 1.00 81.75 87 GLY A O 1
ATOM 696 N N . GLY A 1 88 ? -0.787 9.534 9.445 1.00 86.75 88 GLY A N 1
ATOM 697 C CA . GLY A 1 88 ? -0.863 8.822 10.725 1.00 86.75 88 GLY A CA 1
ATOM 698 C C . GLY A 1 88 ? -2.264 8.411 11.186 1.00 86.75 88 GLY A C 1
ATOM 699 O O . GLY A 1 88 ? -2.423 8.127 12.367 1.00 86.75 88 GLY A O 1
ATOM 700 N N . PHE A 1 89 ? -3.268 8.354 10.306 1.00 91.50 89 PHE A N 1
ATOM 701 C CA . PHE A 1 89 ? -4.581 7.780 10.630 1.00 91.50 89 PHE A CA 1
ATOM 702 C C . PHE A 1 89 ? -4.466 6.304 11.069 1.00 91.50 89 PHE A C 1
ATOM 704 O O . PHE A 1 89 ? -3.815 5.497 10.399 1.00 91.50 89 PHE A O 1
ATOM 711 N N . MET A 1 90 ? -5.114 5.921 12.177 1.00 93.25 90 MET A N 1
ATOM 712 C CA . MET A 1 90 ? -5.082 4.540 12.680 1.00 93.25 90 MET A CA 1
ATOM 713 C C . MET A 1 90 ? -6.016 3.635 11.855 1.00 93.25 90 MET A C 1
ATOM 715 O O . MET A 1 90 ? -7.212 3.514 12.130 1.00 93.25 90 MET A O 1
ATOM 719 N N . HIS A 1 91 ? -5.462 2.995 10.817 1.00 92.38 91 HIS A N 1
ATOM 720 C CA . HIS A 1 91 ? -6.211 2.182 9.847 1.00 92.38 91 HIS A CA 1
ATOM 721 C C . HIS A 1 91 ? -6.257 0.663 10.156 1.00 92.38 91 HIS A C 1
ATOM 723 O O . HIS A 1 91 ? -6.503 -0.153 9.267 1.00 92.38 91 HIS A O 1
ATOM 729 N N . THR A 1 92 ? -6.031 0.247 11.402 1.00 94.44 92 THR A N 1
ATOM 730 C CA . THR A 1 92 ? -6.022 -1.178 11.795 1.00 94.44 92 THR A CA 1
ATOM 731 C C . THR A 1 92 ? -7.440 -1.706 12.025 1.00 94.44 92 THR A C 1
ATOM 733 O O . THR A 1 92 ? -8.319 -0.928 12.378 1.00 94.44 92 THR A O 1
ATOM 736 N N . LYS A 1 93 ? -7.665 -3.017 11.834 1.00 95.56 93 LYS A N 1
ATOM 737 C CA . LYS A 1 93 ? -8.848 -3.758 12.312 1.00 95.56 93 LYS A CA 1
ATOM 738 C C . LYS A 1 93 ? -8.415 -5.125 12.843 1.00 95.56 93 LYS A C 1
ATOM 740 O O . LYS A 1 93 ? -8.260 -6.084 12.087 1.00 95.56 93 LYS A O 1
ATOM 745 N N . ALA A 1 94 ? -8.137 -5.186 14.138 1.00 97.81 94 ALA A N 1
ATOM 746 C CA . ALA A 1 94 ? -7.525 -6.330 14.786 1.00 97.81 94 ALA A CA 1
ATOM 747 C C . ALA A 1 94 ? -8.107 -6.596 16.174 1.00 97.81 94 ALA A C 1
ATOM 749 O O . ALA A 1 94 ? -8.484 -5.685 16.916 1.00 97.81 94 ALA A O 1
ATOM 750 N N . VAL A 1 95 ? -8.101 -7.874 16.531 1.00 98.19 95 VAL A N 1
ATOM 751 C CA . VAL A 1 95 ? -8.424 -8.388 17.856 1.00 98.19 95 VAL A CA 1
ATOM 752 C C . VAL A 1 95 ? -7.282 -9.268 18.332 1.00 98.19 95 VAL A C 1
ATOM 754 O O . VAL A 1 95 ? -6.784 -10.082 17.559 1.00 98.19 95 VAL A O 1
ATOM 757 N N . ILE A 1 96 ? -6.888 -9.131 19.597 1.00 98.62 96 ILE A N 1
ATOM 758 C CA . ILE A 1 96 ? -5.912 -10.006 20.251 1.00 98.62 96 ILE A CA 1
ATOM 759 C C . ILE A 1 96 ? -6.525 -10.521 21.554 1.00 98.62 96 ILE A C 1
ATOM 761 O O . ILE A 1 96 ? -6.924 -9.737 22.414 1.00 98.62 96 ILE A O 1
ATOM 765 N N . ILE A 1 97 ? -6.599 -11.841 21.694 1.00 98.62 97 ILE A N 1
ATOM 766 C CA . ILE A 1 97 ? -7.134 -12.542 22.860 1.00 98.62 97 ILE A CA 1
ATOM 767 C C . ILE A 1 97 ? -5.977 -13.176 23.623 1.00 98.62 97 ILE A C 1
ATOM 769 O O . ILE A 1 97 ? -5.167 -13.908 23.047 1.00 98.62 97 ILE A O 1
ATOM 773 N N . ASP A 1 98 ? -5.893 -12.868 24.917 1.00 98.25 98 ASP A N 1
ATOM 774 C CA . ASP A 1 98 ? -4.934 -13.437 25.874 1.00 98.25 98 ASP A CA 1
ATOM 775 C C . ASP A 1 98 ? -3.466 -13.385 25.413 1.00 98.25 98 ASP A C 1
ATOM 777 O O . ASP A 1 98 ? -2.660 -14.220 25.814 1.00 98.25 98 ASP A O 1
ATOM 781 N N . ASN A 1 99 ? -3.117 -12.428 24.539 1.00 96.81 99 ASN A N 1
ATOM 782 C CA . ASN A 1 99 ? -1.816 -12.324 23.855 1.00 96.81 99 ASN A CA 1
ATOM 783 C C . ASN A 1 99 ? -1.389 -13.593 23.085 1.00 96.81 99 ASN A C 1
ATOM 785 O O . ASN A 1 99 ? -0.216 -13.753 22.764 1.00 96.81 99 ASN A O 1
ATOM 789 N N . LYS A 1 100 ? -2.327 -14.501 22.800 1.00 96.12 100 LYS A N 1
ATOM 790 C CA . LYS A 1 100 ? -2.076 -15.834 22.220 1.00 96.12 100 LYS A CA 1
ATOM 791 C C . LYS A 1 100 ? -2.777 -16.049 20.890 1.00 96.12 100 LYS A C 1
ATOM 793 O O . LYS A 1 100 ? -2.441 -16.966 20.148 1.00 96.12 100 LYS A O 1
ATOM 798 N N . LEU A 1 101 ? -3.794 -15.247 20.611 1.00 96.88 101 LEU A N 1
ATOM 799 C CA . LEU A 1 101 ? -4.617 -15.388 19.428 1.00 96.88 101 LEU A CA 1
ATOM 800 C C . LEU A 1 101 ? -4.881 -14.011 18.856 1.00 96.88 101 LEU A C 1
ATOM 802 O O . LEU A 1 101 ? -5.426 -13.169 19.560 1.00 96.88 101 LEU A O 1
ATOM 806 N N . ALA A 1 102 ? -4.544 -13.799 17.589 1.00 97.44 102 ALA A N 1
ATOM 807 C CA . ALA A 1 102 ? -4.907 -12.576 16.898 1.00 97.44 102 ALA A CA 1
ATOM 808 C C . ALA A 1 102 ? -5.693 -12.858 15.622 1.00 97.44 102 ALA A C 1
ATOM 810 O O . ALA A 1 102 ? -5.439 -13.835 14.914 1.00 97.44 102 ALA A O 1
ATOM 811 N N . TYR A 1 103 ? -6.663 -11.990 15.362 1.00 97.81 103 TYR A N 1
ATOM 812 C CA . TYR A 1 103 ? -7.414 -11.938 14.119 1.00 97.81 103 TYR A CA 1
ATOM 813 C C . TYR A 1 103 ? -7.388 -10.519 13.579 1.00 97.81 103 TYR A C 1
ATOM 815 O O . TYR A 1 103 ? -7.421 -9.562 14.353 1.00 97.81 103 TYR A O 1
ATOM 823 N N . GLY A 1 104 ? -7.391 -10.385 12.260 1.00 96.62 104 GLY A N 1
ATOM 824 C CA . GLY A 1 104 ? -7.493 -9.088 11.616 1.00 96.62 104 GLY A CA 1
ATOM 825 C C . GLY A 1 104 ? -7.796 -9.180 10.130 1.00 96.62 104 GLY A C 1
ATOM 826 O O . GLY A 1 104 ? -7.892 -10.271 9.555 1.00 96.62 104 GLY A O 1
ATOM 827 N N . GLY A 1 105 ? -7.964 -8.011 9.522 1.00 93.31 105 GLY A N 1
ATOM 828 C CA . GLY A 1 105 ? -8.220 -7.863 8.095 1.00 93.31 105 GLY A CA 1
ATOM 829 C C . GLY A 1 105 ? -8.827 -6.503 7.772 1.00 93.31 105 GLY A C 1
ATOM 830 O O . GLY A 1 105 ? -8.396 -5.491 8.322 1.00 93.31 105 GLY A O 1
ATOM 831 N N . SER A 1 106 ? -9.808 -6.480 6.875 1.00 91.31 106 SER A N 1
ATOM 832 C CA . SER A 1 106 ? -10.446 -5.253 6.382 1.00 91.31 106 SER A CA 1
ATOM 833 C C . SER A 1 106 ? -11.735 -4.881 7.139 1.00 91.31 106 SER A C 1
ATOM 835 O O . SER A 1 106 ? -12.128 -3.719 7.140 1.00 91.31 106 SER A O 1
ATOM 837 N N . TYR A 1 107 ? -12.320 -5.821 7.894 1.00 91.94 107 TYR A N 1
ATOM 838 C CA . TYR A 1 107 ? -13.610 -5.649 8.574 1.00 91.94 107 TYR A CA 1
ATOM 839 C C . TYR A 1 107 ? -13.591 -4.611 9.715 1.00 91.94 107 TYR A C 1
ATOM 841 O O . TYR A 1 107 ? -13.049 -4.863 10.796 1.00 91.94 107 TYR A O 1
ATOM 849 N N . ASN A 1 108 ? -14.249 -3.466 9.513 1.00 91.75 108 ASN A N 1
ATOM 850 C CA . ASN A 1 108 ? -14.509 -2.474 10.563 1.00 91.75 108 ASN A CA 1
ATOM 851 C C . ASN A 1 108 ? -15.598 -2.944 11.542 1.00 91.75 108 ASN A C 1
ATOM 853 O O . ASN A 1 108 ? -16.513 -3.680 11.180 1.00 91.75 108 ASN A O 1
ATOM 857 N N . PHE A 1 109 ? -15.553 -2.489 12.799 1.00 94.19 109 PHE A N 1
ATOM 858 C CA . PHE A 1 109 ? -16.517 -2.908 13.825 1.00 94.19 109 PHE A CA 1
ATOM 859 C C . PHE A 1 109 ? -17.713 -1.947 13.847 1.00 94.19 109 PHE A C 1
ATOM 861 O O . PHE A 1 109 ? -18.069 -1.410 14.899 1.00 94.19 109 PHE A O 1
ATOM 868 N N . SER A 1 110 ? -18.313 -1.704 12.677 1.00 90.50 110 SER A N 1
ATOM 869 C CA . SER A 1 110 ? -19.406 -0.744 12.487 1.00 90.50 110 SER A CA 1
ATOM 870 C C . SER A 1 110 ? -20.802 -1.386 12.438 1.00 90.50 110 SER A C 1
ATOM 872 O O . SER A 1 110 ? -20.931 -2.612 12.511 1.00 90.50 110 SER A O 1
ATOM 874 N N . ARG A 1 111 ? -21.871 -0.571 12.386 1.00 80.31 111 ARG A N 1
ATOM 875 C CA . ARG A 1 111 ? -23.272 -1.030 12.507 1.00 80.31 111 ARG A CA 1
ATOM 876 C C . ARG A 1 111 ? -23.741 -1.924 11.353 1.00 80.31 111 ARG A C 1
ATOM 878 O O . ARG A 1 111 ? -24.629 -2.733 11.583 1.00 80.31 111 ARG A O 1
ATOM 885 N N . ASN A 1 112 ? -23.111 -1.855 10.178 1.00 73.56 112 ASN A N 1
ATOM 886 C CA . ASN A 1 112 ? -23.538 -2.596 8.982 1.00 73.56 112 ASN A CA 1
ATOM 887 C C . ASN A 1 112 ? -22.373 -3.216 8.173 1.00 73.56 112 ASN A C 1
ATOM 889 O O . ASN A 1 112 ? -22.525 -3.558 7.008 1.00 73.56 112 ASN A O 1
ATOM 893 N N . ALA A 1 113 ? -21.198 -3.440 8.767 1.00 75.44 113 ALA A N 1
ATOM 894 C CA . ALA A 1 113 ? -20.064 -4.035 8.040 1.00 75.44 113 ALA A CA 1
ATOM 895 C C . ALA A 1 113 ? -20.330 -5.463 7.485 1.00 75.44 113 ALA A C 1
ATOM 897 O O . ALA A 1 113 ? -19.540 -6.000 6.707 1.00 75.44 113 ALA A O 1
ATOM 898 N N . ASN A 1 114 ? -21.444 -6.106 7.857 1.00 77.38 114 ASN A N 1
ATOM 899 C CA . ASN A 1 114 ? -21.777 -7.474 7.455 1.00 77.38 114 ASN A CA 1
ATOM 900 C C . ASN A 1 114 ? -22.271 -7.631 6.003 1.00 77.38 114 ASN A C 1
ATOM 902 O O . ASN A 1 114 ? -22.367 -8.759 5.524 1.00 77.38 114 ASN A O 1
ATOM 906 N N . THR A 1 115 ? -22.575 -6.533 5.310 1.00 75.75 115 THR A N 1
ATOM 907 C CA . THR A 1 115 ? -23.043 -6.498 3.911 1.00 75.75 115 THR A CA 1
ATOM 908 C C . THR A 1 115 ? -21.899 -6.454 2.888 1.00 75.75 115 THR A C 1
ATOM 910 O O . THR A 1 115 ? -22.133 -6.603 1.689 1.00 75.75 115 THR A O 1
ATOM 913 N N . HIS A 1 116 ? -20.660 -6.272 3.355 1.00 77.00 116 HIS A N 1
ATOM 914 C CA . HIS A 1 116 ? -19.482 -6.043 2.525 1.00 77.00 116 HIS A CA 1
ATOM 915 C C . HIS A 1 116 ? -18.674 -7.331 2.284 1.00 77.00 116 HIS A C 1
ATOM 917 O O . HIS A 1 116 ? -18.635 -8.245 3.120 1.00 77.00 116 HIS A O 1
ATOM 923 N N . TYR A 1 117 ? -17.989 -7.385 1.135 1.00 81.00 117 TYR A N 1
ATOM 924 C CA . TYR A 1 117 ? -16.982 -8.406 0.835 1.00 81.00 117 TYR A CA 1
ATOM 925 C C . TYR A 1 117 ? -15.691 -8.095 1.594 1.00 81.00 117 TYR A C 1
ATOM 927 O O . TYR A 1 117 ? -14.806 -7.408 1.094 1.00 81.00 117 TYR A O 1
ATOM 935 N N . GLU A 1 118 ? -15.607 -8.615 2.811 1.00 86.38 118 GLU A N 1
ATOM 936 C CA . GLU A 1 118 ? -14.529 -8.340 3.757 1.00 86.38 118 GLU A CA 1
ATOM 937 C C . GLU A 1 118 ? -13.654 -9.574 3.991 1.00 86.38 118 GLU A C 1
ATOM 939 O O . GLU A 1 118 ? -14.060 -10.707 3.730 1.00 86.38 118 GLU A O 1
ATOM 944 N N . GLN A 1 119 ? -12.453 -9.361 4.527 1.00 89.19 119 GLN A N 1
ATOM 945 C CA . GLN A 1 119 ? -11.611 -10.430 5.052 1.00 89.19 119 GLN A CA 1
ATOM 946 C C . GLN A 1 119 ? -11.399 -10.238 6.550 1.00 89.19 119 GLN A C 1
ATOM 948 O O . GLN A 1 119 ? -11.041 -9.154 7.009 1.00 89.19 119 GLN A O 1
ATOM 953 N N . PHE A 1 120 ? -11.558 -11.319 7.308 1.00 93.75 120 PHE A N 1
ATOM 954 C CA . PHE A 1 120 ? -11.188 -11.385 8.716 1.00 93.75 120 PHE A CA 1
ATOM 955 C C . PHE A 1 120 ? -10.664 -12.789 9.016 1.00 93.75 120 PHE A C 1
ATOM 957 O O . PHE A 1 120 ? -11.397 -13.776 8.927 1.00 93.75 120 PHE A O 1
ATOM 964 N N . ARG A 1 121 ? -9.363 -12.903 9.299 1.00 95.56 121 ARG A N 1
ATOM 965 C CA . ARG A 1 121 ? -8.689 -14.201 9.451 1.00 95.56 121 ARG A CA 1
ATOM 966 C C . ARG A 1 121 ? -7.830 -14.255 10.697 1.00 95.56 121 ARG A C 1
ATOM 968 O O . ARG A 1 121 ? -7.409 -13.224 11.214 1.00 95.56 121 ARG A O 1
ATOM 975 N N . LYS A 1 122 ? -7.521 -15.480 11.122 1.00 96.94 122 LYS A N 1
ATOM 976 C CA . LYS A 1 122 ? -6.503 -15.739 12.137 1.00 96.94 122 LYS A CA 1
ATOM 977 C C . LYS A 1 122 ? -5.119 -15.388 11.581 1.00 96.94 122 LYS A C 1
ATOM 979 O O . LYS A 1 122 ? -4.803 -15.728 10.436 1.00 96.94 122 LYS A O 1
ATOM 984 N N . TRP A 1 123 ? -4.311 -14.747 12.411 1.00 95.75 123 TRP A N 1
ATOM 985 C CA . TRP A 1 123 ? -2.891 -14.517 12.173 1.00 95.75 123 TRP A CA 1
ATOM 986 C C . TRP A 1 123 ? -2.038 -15.637 12.767 1.00 95.75 123 TRP A C 1
ATOM 988 O O . TRP A 1 123 ? -2.402 -16.230 13.788 1.00 95.75 123 TRP A O 1
ATOM 998 N N . ASP A 1 124 ? -0.939 -15.965 12.088 1.00 94.00 124 ASP A N 1
ATOM 999 C CA . ASP A 1 124 ? 0.007 -16.978 12.560 1.00 94.00 124 ASP A CA 1
ATOM 1000 C C . ASP A 1 124 ? 0.877 -16.468 13.728 1.00 94.00 124 ASP A C 1
ATOM 1002 O O . ASP A 1 124 ? 0.817 -15.300 14.118 1.00 94.00 124 ASP A O 1
ATOM 1006 N N . ASP A 1 125 ? 1.696 -17.348 14.309 1.00 89.69 125 ASP A N 1
ATOM 1007 C CA . ASP A 1 125 ? 2.530 -17.007 15.470 1.00 89.69 125 ASP A CA 1
ATOM 1008 C C . ASP A 1 125 ? 3.559 -15.902 15.163 1.00 89.69 125 ASP A C 1
ATOM 1010 O O . ASP A 1 125 ? 3.973 -15.158 16.057 1.00 89.69 125 ASP A O 1
ATOM 1014 N N . LYS A 1 126 ? 3.980 -15.768 13.898 1.00 88.44 126 LYS A N 1
ATOM 1015 C CA . LYS A 1 126 ? 4.907 -14.719 13.467 1.00 88.44 126 LYS A CA 1
ATOM 1016 C C . LYS A 1 126 ? 4.183 -13.379 13.354 1.00 88.44 126 LYS A C 1
ATOM 1018 O O . LYS A 1 126 ? 4.721 -12.377 13.813 1.00 88.44 126 LYS A O 1
ATOM 1023 N N . GLU A 1 127 ? 2.983 -13.372 12.783 1.00 92.75 127 GLU A N 1
ATOM 1024 C CA . GLU A 1 127 ? 2.107 -12.203 12.663 1.00 92.75 127 GLU A CA 1
ATOM 1025 C C . GLU A 1 127 ? 1.592 -11.720 14.033 1.00 92.75 127 GLU A C 1
ATOM 1027 O O . GLU A 1 127 ? 1.421 -10.520 14.240 1.00 92.75 127 GLU A O 1
ATOM 1032 N N . LEU A 1 128 ? 1.392 -12.627 14.997 1.00 93.00 128 LEU A N 1
ATOM 1033 C CA . LEU A 1 128 ? 1.031 -12.290 16.378 1.00 93.00 128 LEU A CA 1
ATOM 1034 C C . LEU A 1 128 ? 2.185 -11.647 17.161 1.00 93.00 128 LEU A C 1
ATOM 1036 O O . LEU A 1 128 ? 1.915 -10.782 17.985 1.00 93.00 128 LEU A O 1
ATOM 1040 N N . SER A 1 129 ? 3.422 -12.098 16.935 1.00 87.00 129 SER A N 1
ATOM 1041 C CA . SER A 1 129 ? 4.610 -11.925 17.791 1.00 87.00 129 SER A CA 1
ATOM 1042 C C . SER A 1 129 ? 4.728 -10.597 18.563 1.00 87.00 129 SER A C 1
ATOM 1044 O O . SER A 1 129 ? 4.483 -9.518 18.028 1.00 87.00 129 SER A O 1
ATOM 1046 N N . ASP A 1 130 ? 5.199 -10.682 19.814 1.00 79.69 130 ASP A N 1
ATOM 1047 C CA . ASP A 1 130 ? 5.612 -9.537 20.638 1.00 79.69 130 ASP A CA 1
ATOM 1048 C C . ASP A 1 130 ? 7.115 -9.202 20.529 1.00 79.69 130 ASP A C 1
ATOM 1050 O O . ASP A 1 130 ? 7.578 -8.227 21.129 1.00 79.69 130 ASP A O 1
ATOM 1054 N N . ASN A 1 131 ? 7.877 -9.960 19.735 1.00 75.56 131 ASN A N 1
ATOM 1055 C CA . ASN A 1 131 ? 9.312 -9.774 19.576 1.00 75.56 131 ASN A CA 1
ATOM 1056 C C . ASN A 1 131 ? 9.611 -8.539 18.706 1.00 75.56 131 ASN A C 1
ATOM 1058 O O . ASN A 1 131 ? 9.163 -8.435 17.561 1.00 75.56 131 ASN A O 1
ATOM 1062 N N . TRP A 1 132 ? 10.447 -7.639 19.228 1.00 61.84 132 TRP A N 1
ATOM 1063 C CA . TRP A 1 132 ? 10.893 -6.417 18.556 1.00 61.84 132 TRP A CA 1
ATOM 1064 C C . TRP A 1 132 ? 11.572 -6.666 17.196 1.00 61.84 132 TRP A C 1
ATOM 1066 O O . TRP A 1 132 ? 11.474 -5.822 16.306 1.00 61.84 132 TRP A O 1
ATOM 1076 N N . GLU A 1 133 ? 12.199 -7.830 16.998 1.00 68.94 133 GLU A N 1
ATOM 1077 C CA . GLU A 1 133 ? 12.798 -8.237 15.719 1.00 68.94 133 GLU A CA 1
ATOM 1078 C C . GLU A 1 133 ? 11.746 -8.637 14.674 1.00 68.94 133 GLU A C 1
ATOM 1080 O O . GLU A 1 133 ? 12.013 -8.589 13.473 1.00 68.94 133 GLU A O 1
ATOM 1085 N N . ARG A 1 134 ? 10.551 -9.056 15.118 1.00 65.19 134 ARG A N 1
ATOM 1086 C CA . ARG A 1 134 ? 9.500 -9.630 14.262 1.00 65.19 134 ARG A CA 1
ATOM 1087 C C . ARG A 1 134 ? 8.279 -8.730 14.060 1.00 65.19 134 ARG A C 1
ATOM 1089 O O . ARG A 1 134 ? 7.487 -9.068 13.188 1.00 65.19 134 ARG A O 1
ATOM 1096 N N . LYS A 1 135 ? 8.172 -7.594 14.770 1.00 77.88 135 LYS A N 1
ATOM 1097 C CA . LYS A 1 135 ? 7.132 -6.546 14.611 1.00 77.88 135 LYS A CA 1
ATOM 1098 C C . LYS A 1 135 ? 5.742 -7.118 14.276 1.00 77.88 135 LYS A C 1
ATOM 1100 O O . LYS A 1 135 ? 5.159 -6.782 13.248 1.00 77.88 135 LYS A O 1
ATOM 1105 N N . GLY A 1 136 ? 5.256 -8.038 15.111 1.00 92.00 136 GLY A N 1
ATOM 1106 C CA . GLY A 1 136 ? 3.898 -8.568 14.989 1.00 92.00 136 GLY A CA 1
ATOM 1107 C C . GLY A 1 136 ? 2.866 -7.589 15.549 1.00 92.00 136 GLY A C 1
ATOM 1108 O O . GLY A 1 136 ? 3.216 -6.591 16.190 1.00 92.00 136 GLY A O 1
ATOM 1109 N N . ILE A 1 137 ? 1.577 -7.891 15.360 1.00 95.31 137 ILE A N 1
ATOM 1110 C CA . ILE A 1 137 ? 0.501 -7.007 15.830 1.00 95.31 137 ILE A CA 1
ATOM 1111 C C . ILE A 1 137 ? 0.578 -6.766 17.339 1.00 95.31 137 ILE A C 1
ATOM 1113 O O . ILE A 1 137 ? 0.224 -5.688 17.800 1.00 95.31 137 ILE A O 1
ATOM 1117 N N . LEU A 1 138 ? 1.031 -7.733 18.140 1.00 95.75 138 LEU A N 1
ATOM 1118 C CA . LEU A 1 138 ? 1.084 -7.547 19.584 1.00 95.75 138 LEU A CA 1
ATOM 1119 C C . LEU A 1 138 ? 2.140 -6.504 19.972 1.00 95.75 138 LEU A C 1
ATOM 1121 O O . LEU A 1 138 ? 1.862 -5.655 20.822 1.00 95.75 138 LEU A O 1
ATOM 1125 N N . THR A 1 139 ? 3.314 -6.518 19.326 1.00 94.94 139 THR A N 1
ATOM 1126 C CA . THR A 1 139 ? 4.325 -5.457 19.476 1.00 94.94 139 THR A CA 1
ATOM 1127 C C . THR A 1 139 ? 3.754 -4.102 19.067 1.00 94.94 139 THR A C 1
ATOM 1129 O O . THR A 1 139 ? 3.871 -3.134 19.823 1.00 94.94 139 THR A O 1
ATOM 1132 N N . ASP A 1 140 ? 3.112 -4.040 17.900 1.00 94.44 140 ASP A N 1
ATOM 1133 C CA . ASP A 1 140 ? 2.548 -2.807 17.356 1.00 94.44 140 ASP A CA 1
ATOM 1134 C C . ASP A 1 140 ? 1.440 -2.251 18.250 1.00 94.44 140 ASP A C 1
ATOM 1136 O O . ASP A 1 140 ? 1.505 -1.088 18.640 1.00 94.44 140 ASP A O 1
ATOM 1140 N N . PHE A 1 141 ? 0.485 -3.084 18.668 1.00 97.25 141 PHE A N 1
ATOM 1141 C CA . PHE A 1 141 ? -0.587 -2.706 19.583 1.00 97.25 141 PHE A CA 1
ATOM 1142 C C . PHE A 1 141 ? -0.024 -2.145 20.882 1.00 97.25 141 PHE A C 1
ATOM 1144 O O . PHE A 1 141 ? -0.400 -1.048 21.278 1.00 97.25 141 PHE A O 1
ATOM 1151 N N . ASN A 1 142 ? 0.887 -2.865 21.545 1.00 96.06 142 ASN A N 1
ATOM 1152 C CA . ASN A 1 142 ? 1.449 -2.413 22.818 1.00 96.06 142 ASN A CA 1
ATOM 1153 C C . ASN A 1 142 ? 2.200 -1.081 22.640 1.00 96.06 142 ASN A C 1
ATOM 1155 O O . ASN A 1 142 ? 2.067 -0.182 23.470 1.00 96.06 142 ASN A O 1
ATOM 1159 N N . SER A 1 143 ? 2.942 -0.932 21.535 1.00 95.12 143 SER A N 1
ATOM 1160 C CA . SER A 1 143 ? 3.618 0.317 21.184 1.00 95.12 143 SER A CA 1
ATOM 1161 C C . SER A 1 143 ? 2.610 1.444 20.983 1.00 95.12 143 SER A C 1
ATOM 1163 O O . SER A 1 143 ? 2.716 2.475 21.635 1.00 95.12 143 SER A O 1
ATOM 1165 N N . TRP A 1 144 ? 1.629 1.269 20.099 1.00 96.69 144 TRP A N 1
ATOM 1166 C CA . TRP A 1 144 ? 0.590 2.248 19.779 1.00 96.69 144 TRP A CA 1
ATOM 1167 C C . TRP A 1 144 ? -0.223 2.645 21.000 1.00 96.69 144 TRP A C 1
ATOM 1169 O O . TRP A 1 144 ? -0.392 3.832 21.254 1.00 96.69 144 TRP A O 1
ATOM 1179 N N . PHE A 1 145 ? -0.663 1.670 21.788 1.00 97.94 145 PHE A N 1
ATOM 1180 C CA . PHE A 1 145 ? -1.469 1.898 22.974 1.00 97.94 145 PHE A CA 1
ATOM 1181 C C . PHE A 1 145 ? -0.721 2.733 24.015 1.00 97.94 145 PHE A C 1
ATOM 1183 O O . PHE A 1 145 ? -1.317 3.627 24.610 1.00 97.94 145 PHE A O 1
ATOM 1190 N N . ALA A 1 146 ? 0.588 2.513 24.195 1.00 96.94 146 ALA A N 1
ATOM 1191 C CA . ALA A 1 146 ? 1.403 3.264 25.150 1.00 96.94 146 ALA A CA 1
ATOM 1192 C C . ALA A 1 146 ? 1.522 4.767 24.820 1.00 96.94 146 ALA A C 1
ATOM 1194 O O . ALA A 1 146 ? 1.551 5.577 25.742 1.00 96.94 146 ALA A O 1
ATOM 1195 N N . LYS A 1 147 ? 1.562 5.131 23.531 1.00 95.50 147 LYS A N 1
ATOM 1196 C CA . LYS A 1 147 ? 1.645 6.525 23.026 1.00 95.50 147 LYS A CA 1
ATOM 1197 C C . LYS A 1 147 ? 0.284 7.141 22.689 1.00 95.50 147 LYS A C 1
ATOM 1199 O O . LYS A 1 147 ? 0.231 8.319 22.361 1.00 95.50 147 LYS A O 1
ATOM 1204 N N . ALA A 1 148 ? -0.784 6.350 22.719 1.00 97.25 148 ALA A N 1
ATOM 1205 C CA . ALA A 1 148 ? -2.133 6.809 22.433 1.00 97.25 148 ALA A CA 1
ATOM 1206 C C . ALA A 1 148 ? -2.686 7.668 23.575 1.00 97.25 148 ALA A C 1
ATOM 1208 O O . ALA A 1 148 ? -2.445 7.382 24.753 1.00 97.25 148 ALA A O 1
ATOM 1209 N N . ASP A 1 149 ? -3.481 8.667 23.208 1.00 96.88 149 ASP A N 1
ATOM 1210 C CA . ASP A 1 149 ? -4.179 9.525 24.154 1.00 96.88 149 ASP A CA 1
ATOM 1211 C C . ASP A 1 149 ? -5.381 8.795 24.754 1.00 96.88 149 ASP A C 1
ATOM 1213 O O . ASP A 1 149 ? -5.963 7.895 24.135 1.00 96.88 149 ASP A O 1
ATOM 1217 N N . ASP A 1 150 ? -5.800 9.211 25.951 1.00 96.19 150 ASP A N 1
ATOM 1218 C CA . ASP A 1 150 ? -7.113 8.823 26.466 1.00 96.19 150 ASP A CA 1
ATOM 1219 C C . ASP A 1 150 ? -8.203 9.188 25.444 1.00 96.19 150 ASP A C 1
ATOM 1221 O O . ASP A 1 150 ? -8.146 10.233 24.790 1.00 96.19 150 ASP A O 1
ATOM 1225 N N . TYR A 1 151 ? -9.204 8.325 25.279 1.00 95.56 151 TYR A N 1
ATOM 1226 C CA . TYR A 1 151 ? -10.232 8.525 24.260 1.00 95.56 151 TYR A CA 1
ATOM 1227 C C . TYR A 1 151 ? -10.952 9.880 24.391 1.00 95.56 151 TYR A C 1
ATOM 1229 O O . TYR A 1 151 ? -11.180 10.568 23.388 1.00 95.56 151 TYR A O 1
ATOM 1237 N N . PHE A 1 152 ? -11.234 10.306 25.625 1.00 94.56 152 PHE A N 1
ATOM 1238 C CA . PHE A 1 152 ? -11.882 11.584 25.920 1.00 94.56 152 PHE A CA 1
ATOM 1239 C C . PHE A 1 152 ? -10.893 12.730 26.147 1.00 94.56 152 PHE A C 1
ATOM 1241 O O . PHE A 1 152 ? -11.324 13.853 26.416 1.00 94.56 152 PHE A O 1
ATOM 1248 N N . ALA A 1 153 ? -9.585 12.502 25.981 1.00 91.50 153 ALA A N 1
ATOM 1249 C CA . ALA A 1 153 ? -8.614 13.588 25.978 1.00 91.50 153 ALA A CA 1
ATOM 1250 C C . ALA A 1 153 ? -9.037 14.644 24.950 1.00 91.50 153 ALA A C 1
ATOM 1252 O O . ALA A 1 153 ? -9.337 14.326 23.794 1.00 91.50 153 ALA A O 1
ATOM 1253 N N . HIS A 1 154 ? -9.094 15.902 25.384 1.00 86.44 154 HIS A N 1
ATOM 1254 C CA . HIS A 1 154 ? -9.512 17.045 24.565 1.00 86.44 154 HIS A CA 1
ATOM 1255 C C . HIS A 1 154 ? -10.979 17.020 24.083 1.00 86.44 154 HIS A C 1
ATOM 1257 O O . HIS A 1 154 ? -11.359 17.864 23.277 1.00 86.44 154 HIS A O 1
ATOM 1263 N N . VAL A 1 155 ? -11.823 16.115 24.597 1.00 88.00 155 VAL A N 1
ATOM 1264 C CA . VAL A 1 155 ? -13.276 16.101 24.350 1.00 88.00 155 VAL A CA 1
ATOM 1265 C C . VAL A 1 155 ? -13.997 16.499 25.637 1.00 88.00 155 VAL A C 1
ATOM 1267 O O . VAL A 1 155 ? -14.391 15.653 26.437 1.00 88.00 155 VAL A O 1
ATOM 1270 N N . THR A 1 156 ? -14.143 17.807 25.855 1.00 86.50 156 THR A N 1
ATOM 1271 C CA . THR A 1 156 ? -14.765 18.362 27.071 1.00 86.50 156 THR A CA 1
ATOM 1272 C C . THR A 1 156 ? -16.255 18.037 27.165 1.00 86.50 156 THR A C 1
ATOM 1274 O O . THR A 1 156 ? -16.730 17.654 28.231 1.00 86.50 156 THR A O 1
ATOM 1277 N N . ASP A 1 157 ? -16.973 18.134 26.045 1.00 93.50 157 ASP A N 1
ATOM 1278 C CA . ASP A 1 157 ? -18.386 17.772 25.925 1.00 93.50 157 ASP A CA 1
ATOM 1279 C C . ASP A 1 157 ? -18.596 16.846 24.711 1.00 93.50 157 ASP A C 1
ATOM 1281 O O . ASP A 1 157 ? -18.736 17.315 23.577 1.00 93.50 157 ASP A O 1
ATOM 1285 N N . PRO A 1 158 ? -18.596 15.515 24.924 1.00 92.69 158 PRO A N 1
ATOM 1286 C CA . PRO A 1 158 ? -18.790 14.549 23.846 1.00 92.69 158 PRO A CA 1
ATOM 1287 C C . PRO A 1 158 ? -20.163 14.624 23.171 1.00 92.69 158 PRO A C 1
ATOM 1289 O O . PRO A 1 158 ? -20.274 14.240 22.010 1.00 92.69 158 PRO A O 1
ATOM 1292 N N . GLU A 1 159 ? -21.201 15.092 23.872 1.00 92.81 159 GLU A N 1
ATOM 1293 C CA . GLU A 1 159 ? -22.544 15.206 23.296 1.00 92.81 159 GLU A CA 1
ATOM 1294 C C . GLU A 1 159 ? -22.600 16.426 22.367 1.00 92.81 159 GLU A C 1
ATOM 1296 O O . GLU A 1 159 ? -23.050 16.303 21.230 1.00 92.81 159 GLU A O 1
ATOM 1301 N N . ALA A 1 160 ? -22.048 17.568 22.790 1.00 93.69 160 ALA A N 1
ATOM 1302 C CA . ALA A 1 160 ? -21.922 18.743 21.926 1.00 93.69 160 ALA A CA 1
ATOM 1303 C C . ALA A 1 160 ? -21.003 18.483 20.719 1.00 93.69 160 ALA A C 1
ATOM 1305 O O . ALA A 1 160 ? -21.324 18.887 19.599 1.00 93.69 160 ALA A O 1
ATOM 1306 N N . ALA A 1 161 ? -19.883 17.775 20.918 1.00 93.88 161 ALA A N 1
ATOM 1307 C CA . ALA A 1 161 ? -18.991 17.377 19.828 1.00 93.88 161 ALA A CA 1
ATOM 1308 C C . ALA A 1 161 ? -19.712 16.479 18.811 1.00 93.88 161 ALA A C 1
ATOM 1310 O O . ALA A 1 161 ? -19.635 16.722 17.607 1.00 93.88 161 ALA A O 1
ATOM 1311 N N . LEU A 1 162 ? -20.480 15.495 19.291 1.00 94.94 162 LEU A N 1
ATOM 1312 C CA . LEU A 1 162 ? -21.296 14.641 18.436 1.00 94.94 162 LEU A CA 1
ATOM 1313 C C . LEU A 1 162 ? -22.364 15.446 17.681 1.00 94.94 162 LEU A C 1
ATOM 1315 O O . LEU A 1 162 ? -22.498 15.286 16.474 1.00 94.94 162 LEU A O 1
ATOM 1319 N N . GLN A 1 163 ? -23.098 16.340 18.345 1.00 93.88 163 GLN A N 1
ATOM 1320 C CA . GLN A 1 163 ? -24.101 17.183 17.682 1.00 93.88 163 GLN A CA 1
ATOM 1321 C C . GLN A 1 163 ? -23.488 18.048 16.577 1.00 93.88 163 GLN A C 1
ATOM 1323 O O . GLN A 1 163 ? -24.057 18.153 15.489 1.00 93.88 163 GLN A O 1
ATOM 1328 N N . LYS A 1 164 ? -22.307 18.625 16.829 1.00 94.12 164 LYS A N 1
ATOM 1329 C CA . LYS A 1 164 ? -21.558 19.393 15.831 1.00 94.12 164 LYS A CA 1
ATOM 1330 C C . LYS A 1 164 ? -21.179 18.528 14.626 1.00 94.12 164 LYS A C 1
ATOM 1332 O O . LYS A 1 164 ? -21.419 18.947 13.497 1.00 94.12 164 LYS A O 1
ATOM 1337 N N . PHE A 1 165 ? -20.645 17.330 14.865 1.00 94.38 165 PHE A N 1
ATOM 1338 C CA . PHE A 1 165 ? -20.304 16.366 13.816 1.00 94.38 165 PHE A CA 1
ATOM 1339 C C . PHE A 1 165 ? -21.519 16.009 12.944 1.00 94.38 165 PHE A C 1
ATOM 1341 O O . PHE A 1 165 ? 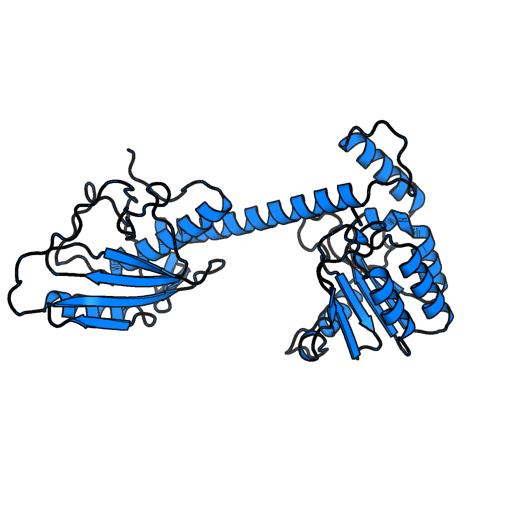-21.454 16.091 11.717 1.00 94.38 165 PHE A O 1
ATOM 1348 N N . LEU A 1 166 ? -22.656 15.676 13.568 1.00 94.31 166 LEU A N 1
ATOM 1349 C CA . LEU A 1 166 ? -23.890 15.320 12.859 1.00 94.31 166 LEU A CA 1
ATOM 1350 C C . LEU A 1 166 ? -24.412 16.482 11.997 1.00 94.31 166 LEU A C 1
ATOM 1352 O O . LEU A 1 166 ? -24.804 16.269 10.849 1.00 94.31 166 LEU A O 1
ATOM 1356 N N . LEU A 1 167 ? -24.386 17.710 12.532 1.00 92.38 167 LEU A N 1
ATOM 1357 C CA . LEU A 1 167 ? -24.800 18.913 11.809 1.00 92.38 167 LEU A CA 1
ATOM 1358 C C . LEU A 1 167 ? -23.893 19.183 10.603 1.00 92.38 167 LEU A C 1
ATOM 1360 O O . LEU A 1 167 ? -24.394 19.433 9.506 1.00 92.38 167 LEU A O 1
ATOM 1364 N N . GLN A 1 168 ? -22.575 19.110 10.798 1.00 92.81 168 GLN A N 1
ATOM 1365 C CA . GLN A 1 168 ? -21.600 19.325 9.733 1.00 92.81 168 GLN A CA 1
ATOM 1366 C C . GLN A 1 168 ? -21.773 18.293 8.611 1.00 92.81 168 GLN A C 1
ATOM 1368 O O . GLN A 1 168 ? -21.847 18.664 7.442 1.00 92.81 168 GLN A O 1
ATOM 1373 N N . TYR A 1 169 ? -21.919 17.012 8.955 1.00 92.62 169 TYR A N 1
ATOM 1374 C CA . TYR A 1 169 ? -22.132 15.962 7.962 1.00 92.62 169 TYR A CA 1
ATOM 1375 C C . TYR A 1 169 ? -23.422 16.178 7.152 1.00 92.62 169 TYR A C 1
ATOM 1377 O O . TYR A 1 169 ? -23.411 16.036 5.927 1.00 92.62 169 TYR A O 1
ATOM 1385 N N . GLY A 1 170 ? -24.521 16.576 7.804 1.00 90.69 170 GLY A N 1
ATOM 1386 C CA . GLY A 1 170 ? -25.779 16.894 7.119 1.00 90.69 170 GLY A CA 1
ATOM 1387 C C . GLY A 1 170 ? -25.651 18.068 6.143 1.00 90.69 170 GLY A C 1
ATOM 1388 O O . GLY A 1 170 ? -26.160 17.995 5.026 1.00 90.69 170 GLY A O 1
ATOM 1389 N N . GLN A 1 171 ? -24.916 19.117 6.526 1.00 90.06 171 GLN A N 1
ATOM 1390 C CA . GLN A 1 171 ? -24.636 20.270 5.661 1.00 90.06 171 GLN A CA 1
ATOM 1391 C C . GLN A 1 171 ? -23.772 19.895 4.450 1.00 90.06 171 GLN A C 1
ATOM 1393 O O . GLN A 1 171 ? -24.074 20.311 3.334 1.00 90.06 171 GLN A O 1
ATOM 1398 N N . GLU A 1 172 ? -22.724 19.093 4.652 1.00 90.25 172 GLU A N 1
ATOM 1399 C CA . GLU A 1 172 ? -21.811 18.660 3.585 1.00 90.25 172 GLU A CA 1
ATOM 1400 C C . GLU A 1 172 ? -22.481 17.747 2.552 1.00 90.25 172 GLU A C 1
ATOM 1402 O O . GLU A 1 172 ? -22.128 17.777 1.375 1.00 90.25 172 GLU A O 1
ATOM 1407 N N . THR A 1 173 ? -23.415 16.904 2.991 1.00 88.69 173 THR A N 1
ATOM 1408 C CA . THR A 1 173 ? -24.066 15.898 2.133 1.00 88.69 173 THR A CA 1
ATOM 1409 C C . THR A 1 173 ? -25.403 16.361 1.561 1.00 88.69 173 THR A C 1
ATOM 1411 O O . THR A 1 173 ? -25.952 15.699 0.683 1.00 88.69 173 THR A O 1
ATOM 1414 N N . GLY A 1 174 ? -25.937 17.491 2.034 1.00 86.50 174 GLY A N 1
ATOM 1415 C CA . GLY A 1 174 ? -27.276 17.951 1.666 1.00 86.50 174 GLY A CA 1
ATOM 1416 C C . GLY A 1 174 ? -28.383 17.024 2.176 1.00 86.50 174 GLY A C 1
ATOM 1417 O O . GLY A 1 174 ? -29.458 16.966 1.578 1.00 86.50 174 GLY A O 1
ATOM 1418 N N . TYR A 1 175 ? -28.127 16.275 3.254 1.00 82.31 175 TYR A N 1
ATOM 1419 C CA . TYR A 1 175 ? -29.085 15.325 3.810 1.00 82.31 175 TYR A CA 1
ATOM 1420 C C . TYR A 1 175 ? -30.333 16.067 4.302 1.00 82.31 175 TYR A C 1
ATOM 1422 O O . TYR A 1 175 ? -30.263 16.920 5.186 1.00 82.31 175 TYR A O 1
ATOM 1430 N N . SER A 1 176 ? -31.494 15.745 3.733 1.00 69.75 176 SER A N 1
ATOM 1431 C CA . SER A 1 176 ? -32.743 16.459 4.024 1.00 69.75 176 SER A CA 1
ATOM 1432 C C . SER A 1 176 ? -33.411 16.027 5.334 1.00 69.75 176 SER A C 1
ATOM 1434 O O . SER A 1 176 ? -34.284 16.729 5.840 1.00 69.75 176 SER A O 1
ATOM 1436 N N . ALA A 1 177 ? -33.048 14.859 5.871 1.00 77.19 177 ALA A N 1
ATOM 1437 C CA . ALA A 1 177 ? -33.591 14.325 7.118 1.00 77.19 177 ALA A CA 1
ATOM 1438 C C . ALA A 1 177 ? -32.729 14.714 8.329 1.00 77.19 177 ALA A C 1
ATOM 1440 O O . ALA A 1 177 ? -31.516 14.878 8.216 1.00 77.19 177 ALA A O 1
ATOM 1441 N N . VAL A 1 178 ? -33.350 14.801 9.511 1.00 80.94 178 VAL A N 1
ATOM 1442 C CA . VAL A 1 178 ? -32.627 15.026 10.772 1.00 80.94 178 VAL A CA 1
ATOM 1443 C C . VAL A 1 178 ? -31.729 13.823 11.064 1.00 80.94 178 VAL A C 1
ATOM 1445 O O . VAL A 1 178 ? -32.215 12.706 11.267 1.00 80.94 178 VAL A O 1
ATOM 1448 N N . ILE A 1 179 ? -30.419 14.061 11.102 1.00 87.25 179 ILE A N 1
ATOM 1449 C CA . ILE A 1 179 ? -29.412 13.048 11.420 1.00 87.25 179 ILE A CA 1
ATOM 1450 C C . ILE A 1 179 ? -29.230 12.973 12.940 1.00 87.25 179 ILE A C 1
ATOM 1452 O O . ILE A 1 179 ? -29.087 13.985 13.624 1.00 87.25 179 ILE A O 1
ATOM 1456 N N . SER A 1 180 ? -29.224 11.757 13.469 1.00 89.31 180 SER A N 1
ATOM 1457 C CA . SER A 1 180 ? -28.992 11.409 14.864 1.00 89.31 180 SER A CA 1
ATOM 1458 C C . SER A 1 180 ? -27.947 10.299 14.963 1.00 89.31 180 SER A C 1
ATOM 1460 O O . SER A 1 180 ? -27.575 9.665 13.973 1.00 89.31 180 SER A O 1
ATOM 1462 N N . ALA A 1 181 ? -27.502 10.000 16.184 1.00 87.50 181 ALA A N 1
ATOM 1463 C CA . ALA A 1 181 ? -26.599 8.877 16.411 1.00 87.50 181 ALA A CA 1
ATOM 1464 C C . ALA A 1 181 ? -27.205 7.522 15.999 1.00 87.50 181 ALA A C 1
ATOM 1466 O O . ALA A 1 181 ? -26.466 6.576 15.722 1.00 87.50 181 ALA A O 1
ATOM 1467 N N . ASP A 1 182 ? -28.535 7.410 15.956 1.00 87.19 182 ASP A N 1
ATOM 1468 C CA . ASP A 1 182 ? -29.241 6.157 15.689 1.00 87.19 182 ASP A CA 1
ATOM 1469 C C . ASP A 1 182 ? -29.482 5.898 14.200 1.00 87.19 182 ASP A C 1
ATOM 1471 O O . ASP A 1 182 ? -29.518 4.737 13.792 1.00 87.19 182 ASP A O 1
ATOM 1475 N N . ASN A 1 183 ? -29.588 6.951 13.388 1.00 88.94 183 ASN A N 1
ATOM 1476 C CA . ASN A 1 183 ? -29.832 6.844 11.947 1.00 88.94 183 ASN A CA 1
ATOM 1477 C C . ASN A 1 183 ? -28.635 7.280 11.080 1.00 88.94 183 ASN A C 1
ATOM 1479 O O . ASN A 1 183 ? -28.776 7.342 9.861 1.00 88.94 183 ASN A O 1
ATOM 1483 N N . PHE A 1 184 ? -27.479 7.579 11.685 1.00 92.44 184 PHE A N 1
ATOM 1484 C CA . PHE A 1 184 ? -26.290 8.011 10.951 1.00 92.44 184 PHE A CA 1
ATOM 1485 C C . PHE A 1 184 ? -25.891 6.989 9.863 1.00 92.44 184 PHE A C 1
ATOM 1487 O O . PHE A 1 184 ? -25.735 5.804 10.186 1.00 92.44 184 PHE A O 1
ATOM 1494 N N . PRO A 1 185 ? -25.685 7.413 8.600 1.00 92.00 185 PRO A N 1
ATOM 1495 C CA . PRO A 1 185 ? -25.331 6.525 7.491 1.00 92.00 185 PRO A CA 1
ATOM 1496 C C . PRO A 1 185 ? -23.843 6.130 7.543 1.00 92.00 185 PRO A C 1
ATOM 1498 O O . PRO A 1 185 ? -23.016 6.584 6.755 1.00 92.00 185 PRO A O 1
ATOM 1501 N N . GLU A 1 186 ? -23.488 5.273 8.504 1.00 92.25 186 GLU A N 1
ATOM 1502 C CA . GLU A 1 186 ? -22.096 4.887 8.784 1.00 92.25 186 GLU A CA 1
ATOM 1503 C C . GLU A 1 186 ? -21.377 4.274 7.572 1.00 92.25 186 GLU A C 1
ATOM 1505 O O . GLU A 1 186 ? -20.205 4.567 7.362 1.00 92.25 186 GLU A O 1
ATOM 1510 N N . GLU A 1 187 ? -22.059 3.452 6.767 1.00 89.38 187 GLU A N 1
ATOM 1511 C CA . GLU A 1 187 ? -21.463 2.818 5.578 1.00 89.38 187 GLU A CA 1
ATOM 1512 C C . GLU A 1 187 ? -21.055 3.850 4.527 1.00 89.38 187 GLU A C 1
ATOM 1514 O O . GLU A 1 187 ? -19.948 3.791 4.000 1.00 89.38 187 GLU A O 1
ATOM 1519 N N . GLU A 1 188 ? -21.922 4.826 4.250 1.00 91.31 188 GLU A N 1
ATOM 1520 C CA . GLU A 1 188 ? -21.637 5.887 3.284 1.00 91.31 188 GLU A CA 1
ATOM 1521 C C . GLU A 1 188 ? -20.476 6.763 3.764 1.00 91.31 188 GLU A C 1
ATOM 1523 O O . GLU A 1 188 ? -19.573 7.088 2.989 1.00 91.31 188 GLU A O 1
ATOM 1528 N N . TYR A 1 189 ? -20.464 7.099 5.057 1.00 93.38 189 TYR A N 1
ATOM 1529 C CA . TYR A 1 189 ? -19.373 7.851 5.668 1.00 93.38 189 TYR A CA 1
ATOM 1530 C C . TYR A 1 189 ? -18.036 7.109 5.557 1.00 93.38 189 TYR A C 1
ATOM 1532 O O . TYR A 1 189 ? -17.055 7.680 5.075 1.00 93.38 189 TYR A O 1
ATOM 1540 N N . ILE A 1 190 ? -18.002 5.837 5.966 1.00 92.62 190 ILE A N 1
ATOM 1541 C CA . ILE A 1 190 ? -16.801 4.993 5.927 1.00 92.62 190 ILE A CA 1
ATOM 1542 C C . ILE A 1 190 ? -16.310 4.837 4.486 1.00 92.62 190 ILE A C 1
ATOM 1544 O O . ILE A 1 190 ? -15.145 5.114 4.211 1.00 92.62 190 ILE A O 1
ATOM 1548 N N . ALA A 1 191 ? -17.199 4.513 3.543 1.00 90.88 191 ALA A N 1
ATOM 1549 C CA . ALA A 1 191 ? -16.841 4.360 2.136 1.00 90.88 191 ALA A CA 1
ATOM 1550 C C . ALA A 1 191 ? -16.285 5.660 1.528 1.00 90.88 191 ALA A C 1
ATOM 1552 O O . ALA A 1 191 ? -15.374 5.623 0.698 1.00 90.88 191 ALA A O 1
ATOM 1553 N N . ARG A 1 192 ? -16.805 6.828 1.933 1.00 91.94 192 ARG A N 1
ATOM 1554 C CA . ARG A 1 192 ? -16.262 8.134 1.528 1.00 91.94 192 ARG A CA 1
ATOM 1555 C C . ARG A 1 192 ? -14.843 8.330 2.067 1.00 91.94 192 ARG A C 1
ATOM 1557 O O . ARG A 1 192 ? -13.957 8.713 1.306 1.00 91.94 192 ARG A O 1
ATOM 1564 N N . LYS A 1 193 ? -14.611 8.012 3.343 1.00 92.25 193 LYS A N 1
ATOM 1565 C CA . LYS A 1 193 ? -13.295 8.123 3.989 1.00 92.25 193 LYS A CA 1
ATOM 1566 C C . LYS A 1 193 ? -12.260 7.159 3.413 1.00 92.25 193 LYS A C 1
ATOM 1568 O O . LYS A 1 193 ? -11.132 7.565 3.146 1.00 92.25 193 LYS A O 1
ATOM 1573 N N . GLU A 1 194 ? -12.639 5.919 3.136 1.00 90.06 194 GLU A N 1
ATOM 1574 C CA . GLU A 1 194 ? -11.748 4.944 2.500 1.00 90.06 194 GLU A CA 1
ATOM 1575 C C . GLU A 1 194 ? -11.359 5.378 1.075 1.00 90.06 194 GLU A C 1
ATOM 1577 O O . GLU A 1 194 ? -10.187 5.291 0.708 1.00 90.06 194 GLU A O 1
ATOM 1582 N N . LYS A 1 195 ? -12.291 5.961 0.302 1.00 90.56 195 LYS A N 1
ATOM 1583 C CA . LYS A 1 195 ? -11.987 6.563 -1.012 1.00 90.56 195 LYS A CA 1
ATOM 1584 C C . LYS A 1 195 ? -11.042 7.762 -0.911 1.00 90.56 195 LYS A C 1
ATOM 1586 O O . LYS A 1 195 ? -10.131 7.882 -1.729 1.00 90.56 195 LYS A O 1
ATOM 1591 N N . GLU A 1 196 ? -11.242 8.647 0.069 1.00 90.88 196 GLU A N 1
ATOM 1592 C CA . GLU A 1 196 ? -10.336 9.777 0.339 1.00 90.88 196 GLU A CA 1
ATOM 1593 C C . GLU A 1 196 ? -8.914 9.279 0.644 1.00 90.88 196 GLU A C 1
ATOM 1595 O O . GLU A 1 196 ? -7.935 9.798 0.097 1.00 90.88 196 GLU A O 1
ATOM 1600 N N . GLN A 1 197 ? -8.801 8.238 1.472 1.00 87.88 197 GLN A N 1
ATOM 1601 C CA . GLN A 1 197 ? -7.527 7.625 1.828 1.00 87.88 197 GLN A CA 1
ATOM 1602 C C . GLN A 1 197 ? -6.843 6.980 0.615 1.00 87.88 197 GLN A C 1
ATOM 1604 O O . GLN A 1 197 ? -5.664 7.233 0.368 1.00 87.88 197 GLN A O 1
ATOM 1609 N N . GLU A 1 198 ? -7.578 6.197 -0.178 1.00 87.50 198 GLU A N 1
ATOM 1610 C CA . GLU A 1 198 ? -7.051 5.557 -1.386 1.00 87.50 198 GLU A CA 1
ATOM 1611 C C . GLU A 1 198 ? -6.575 6.597 -2.412 1.00 87.50 198 GLU A C 1
ATOM 1613 O O . GLU A 1 198 ? -5.489 6.464 -2.983 1.00 87.50 198 GLU A O 1
ATOM 1618 N N . ALA A 1 199 ? -7.348 7.668 -2.620 1.00 88.88 199 ALA A N 1
ATOM 1619 C CA . ALA A 1 199 ? -6.980 8.757 -3.520 1.00 88.88 199 ALA A CA 1
ATOM 1620 C C . ALA A 1 199 ? -5.690 9.458 -3.070 1.00 88.88 199 ALA A C 1
ATOM 1622 O O . ALA A 1 199 ? -4.816 9.740 -3.896 1.00 88.88 199 ALA A O 1
ATOM 1623 N N . LYS A 1 200 ? -5.533 9.695 -1.763 1.00 87.44 200 LYS A N 1
ATOM 1624 C CA . LYS A 1 200 ? -4.301 10.249 -1.198 1.00 87.44 200 LYS A CA 1
ATOM 1625 C C . LYS A 1 200 ? -3.111 9.314 -1.411 1.00 87.44 200 LYS A C 1
ATOM 1627 O O . LYS A 1 200 ? -2.093 9.763 -1.931 1.00 87.44 200 LYS A O 1
ATOM 1632 N N . SER A 1 201 ? -3.244 8.028 -1.081 1.00 86.75 201 SER A N 1
ATOM 1633 C CA . SER A 1 201 ? -2.169 7.047 -1.278 1.00 86.75 201 SER A CA 1
ATOM 1634 C C . SER A 1 201 ? -1.759 6.932 -2.749 1.00 86.75 201 SER A C 1
ATOM 1636 O O . SER A 1 201 ? -0.567 6.898 -3.051 1.00 86.75 201 SER A O 1
ATOM 1638 N N . LYS A 1 202 ? -2.721 6.958 -3.683 1.00 88.19 202 LYS A N 1
ATOM 1639 C CA . LYS A 1 202 ? -2.438 7.002 -5.128 1.00 88.19 202 LYS A CA 1
ATOM 1640 C C . LYS A 1 202 ? -1.683 8.268 -5.529 1.00 88.19 202 LYS A C 1
ATOM 1642 O O . LYS A 1 202 ? -0.726 8.183 -6.295 1.00 88.19 202 LYS A O 1
ATOM 1647 N N . LYS A 1 203 ? -2.075 9.432 -5.002 1.00 89.44 203 LYS A N 1
ATOM 1648 C CA . LYS A 1 203 ? -1.406 10.714 -5.275 1.00 89.44 203 LYS A CA 1
ATOM 1649 C C . LYS A 1 203 ? 0.034 10.736 -4.754 1.00 89.44 203 LYS A C 1
ATOM 1651 O O . LYS A 1 203 ? 0.926 11.189 -5.465 1.00 89.44 203 LYS A O 1
ATOM 1656 N N . GLU A 1 204 ? 0.268 10.238 -3.543 1.00 89.25 204 GLU A N 1
ATOM 1657 C CA . GLU A 1 204 ? 1.610 10.124 -2.956 1.00 89.25 204 GLU A CA 1
ATOM 1658 C C . GLU A 1 204 ? 2.491 9.159 -3.761 1.00 89.25 204 GLU A C 1
ATOM 1660 O O . GLU A 1 204 ? 3.618 9.506 -4.114 1.00 89.25 204 GLU A O 1
ATOM 1665 N N . ALA A 1 205 ? 1.957 7.992 -4.140 1.00 90.25 205 ALA A N 1
ATOM 1666 C CA . ALA A 1 205 ? 2.659 7.035 -4.993 1.00 90.25 205 ALA A CA 1
ATOM 1667 C C . ALA A 1 205 ? 3.032 7.642 -6.358 1.00 90.25 205 ALA A C 1
ATOM 1669 O O . ALA A 1 205 ? 4.181 7.532 -6.787 1.00 90.25 205 ALA A O 1
ATOM 1670 N N . ALA A 1 206 ? 2.098 8.347 -7.006 1.00 92.38 206 ALA A N 1
ATOM 1671 C CA . ALA A 1 206 ? 2.349 9.037 -8.269 1.00 92.38 206 ALA A CA 1
ATOM 1672 C C . ALA A 1 206 ? 3.426 10.130 -8.129 1.00 92.38 206 ALA A C 1
ATOM 1674 O O . ALA A 1 206 ? 4.316 10.228 -8.970 1.00 92.38 206 ALA A O 1
ATOM 1675 N N . CYS A 1 207 ? 3.400 10.916 -7.046 1.00 92.94 207 CYS A N 1
ATOM 1676 C CA . CYS A 1 207 ? 4.409 11.945 -6.775 1.00 92.94 207 CYS A CA 1
ATOM 1677 C C . CYS A 1 207 ? 5.813 11.348 -6.586 1.00 92.94 207 CYS A C 1
ATOM 1679 O O . CYS A 1 207 ? 6.795 11.885 -7.107 1.00 92.94 207 CYS A O 1
ATOM 1681 N N . ASN A 1 208 ? 5.914 10.224 -5.872 1.00 91.94 208 ASN A N 1
ATOM 1682 C CA . ASN A 1 208 ? 7.180 9.523 -5.665 1.00 91.94 208 ASN A CA 1
ATOM 1683 C C . ASN A 1 208 ? 7.731 8.973 -6.986 1.00 91.94 208 ASN A C 1
ATOM 1685 O O . ASN A 1 208 ? 8.892 9.218 -7.313 1.00 91.94 208 ASN A O 1
ATOM 1689 N N . LEU A 1 209 ? 6.886 8.304 -7.780 1.00 93.56 209 LEU A N 1
ATOM 1690 C CA . LEU A 1 209 ? 7.263 7.788 -9.098 1.00 93.56 209 LEU A CA 1
ATOM 1691 C C . LEU A 1 209 ? 7.700 8.906 -10.044 1.00 93.56 209 LEU A C 1
ATOM 1693 O O . LEU A 1 209 ? 8.746 8.787 -10.676 1.00 93.56 209 LEU A O 1
ATOM 1697 N N . TYR A 1 210 ? 6.954 10.014 -10.094 1.00 94.25 210 TYR A N 1
ATOM 1698 C CA . TYR A 1 210 ? 7.319 11.177 -10.902 1.00 94.25 210 TYR A CA 1
ATOM 1699 C C . TYR A 1 210 ? 8.669 11.760 -10.475 1.00 94.25 210 TYR A C 1
ATOM 1701 O O . TYR A 1 210 ? 9.506 12.055 -11.323 1.00 94.25 210 TYR A O 1
ATOM 1709 N N . THR A 1 211 ? 8.918 11.879 -9.168 1.00 93.88 211 THR A N 1
ATOM 1710 C CA . THR A 1 211 ? 10.192 12.392 -8.640 1.00 93.88 211 THR A CA 1
ATOM 1711 C C . THR A 1 211 ? 11.365 11.505 -9.056 1.00 93.88 211 THR A C 1
ATOM 1713 O O . THR A 1 211 ? 12.384 12.015 -9.522 1.00 93.88 211 THR A O 1
ATOM 1716 N N . SER A 1 212 ? 11.221 10.180 -8.948 1.00 93.25 212 SER A N 1
ATOM 1717 C CA . SER A 1 212 ? 12.242 9.229 -9.401 1.00 93.25 212 SER A CA 1
ATOM 1718 C C . SER A 1 212 ? 12.437 9.264 -10.919 1.00 93.25 212 SER A C 1
ATOM 1720 O O . SER A 1 212 ? 13.578 9.321 -11.372 1.00 93.25 212 SER A O 1
ATOM 1722 N N . ALA A 1 213 ? 11.350 9.267 -11.699 1.00 93.62 213 ALA A N 1
ATOM 1723 C CA . ALA A 1 213 ? 11.388 9.300 -13.162 1.00 93.62 213 ALA A CA 1
ATOM 1724 C C . ALA A 1 213 ? 12.065 10.576 -13.667 1.00 93.62 213 ALA A C 1
ATOM 1726 O O . ALA A 1 213 ? 13.118 10.512 -14.295 1.00 93.62 213 ALA A O 1
ATOM 1727 N N . ASN A 1 214 ? 11.531 11.734 -13.273 1.00 94.50 214 ASN A N 1
ATOM 1728 C CA . ASN A 1 214 ? 12.081 13.035 -13.624 1.00 94.50 214 ASN A CA 1
ATOM 1729 C C . ASN A 1 214 ? 13.519 13.197 -13.119 1.00 94.50 214 ASN A C 1
ATOM 1731 O O . ASN A 1 214 ? 14.335 13.848 -13.766 1.00 94.50 214 ASN A O 1
ATOM 1735 N N . GLY A 1 215 ? 13.865 12.591 -11.982 1.00 94.12 215 GLY A N 1
ATOM 1736 C CA . GLY A 1 215 ? 15.230 12.577 -11.479 1.00 94.12 215 GLY A CA 1
ATOM 1737 C C . GLY A 1 215 ? 16.212 11.881 -12.425 1.00 94.12 215 GLY A C 1
ATOM 1738 O O . GLY A 1 215 ? 17.314 12.385 -12.652 1.00 94.12 215 GLY A O 1
ATOM 1739 N N . VAL A 1 216 ? 15.807 10.750 -13.009 1.00 93.44 216 VAL A N 1
ATOM 1740 C CA . VAL A 1 216 ? 16.577 10.032 -14.036 1.00 93.44 216 VAL A CA 1
ATOM 1741 C C . VAL A 1 216 ? 16.637 10.852 -15.331 1.00 93.44 216 VAL A C 1
ATOM 1743 O O . VAL A 1 216 ? 17.734 11.052 -15.856 1.00 93.44 216 VAL A O 1
ATOM 1746 N N . THR A 1 217 ? 15.508 11.402 -15.791 1.00 93.50 217 THR A N 1
ATOM 1747 C CA . THR A 1 217 ? 15.405 12.240 -17.004 1.00 93.50 217 THR A CA 1
ATOM 1748 C C . THR A 1 217 ? 16.301 13.478 -16.936 1.00 93.50 217 THR A C 1
ATOM 1750 O O . THR A 1 217 ? 17.035 13.787 -17.872 1.00 93.50 217 THR A O 1
ATOM 1753 N N . THR A 1 218 ? 16.295 14.172 -15.794 1.00 93.69 218 THR A N 1
ATOM 1754 C CA . THR A 1 218 ? 17.063 15.409 -15.551 1.00 93.69 218 THR A CA 1
ATOM 1755 C C . THR A 1 218 ? 18.484 15.163 -15.051 1.00 93.69 218 THR A C 1
ATOM 1757 O O . THR A 1 218 ? 19.181 16.111 -14.694 1.00 93.69 218 THR A O 1
ATOM 1760 N N . GLN A 1 219 ? 18.936 13.904 -15.019 1.00 93.94 219 GLN A N 1
ATOM 1761 C CA . GLN A 1 219 ? 20.297 13.525 -14.619 1.00 93.94 219 GLN A CA 1
ATOM 1762 C C . GLN A 1 219 ? 20.660 13.857 -13.159 1.00 93.94 219 GLN A C 1
ATOM 1764 O O . GLN A 1 219 ? 21.836 13.849 -12.790 1.00 93.94 219 GLN A O 1
ATOM 1769 N N . THR A 1 220 ? 19.671 14.106 -12.298 1.00 94.38 220 THR A N 1
ATOM 1770 C CA . THR A 1 220 ? 19.877 14.249 -10.843 1.00 94.38 220 THR A CA 1
ATOM 1771 C C . THR A 1 220 ? 19.956 12.891 -10.141 1.00 94.38 220 THR A C 1
ATOM 1773 O O . THR A 1 220 ? 20.536 12.780 -9.060 1.00 94.38 220 THR A O 1
ATOM 1776 N N . HIS A 1 221 ? 19.436 11.843 -10.782 1.00 94.75 221 HIS A N 1
ATOM 1777 C CA . HIS A 1 221 ? 19.532 10.449 -10.367 1.00 94.75 221 HIS A CA 1
ATOM 1778 C C . HIS A 1 221 ? 20.206 9.591 -11.446 1.00 94.75 221 HIS A C 1
ATOM 1780 O O . HIS A 1 221 ? 20.290 9.955 -12.619 1.00 94.75 221 HIS A O 1
ATOM 1786 N N . THR A 1 222 ? 20.705 8.429 -11.034 1.00 94.81 222 THR A N 1
ATOM 1787 C CA . THR A 1 222 ? 21.418 7.462 -11.877 1.00 94.81 222 THR A CA 1
ATOM 1788 C C . THR A 1 222 ? 20.968 6.038 -11.585 1.00 94.81 222 THR A C 1
ATOM 1790 O O . THR A 1 222 ? 20.454 5.750 -10.503 1.00 94.81 222 THR A O 1
ATOM 1793 N N . VAL A 1 223 ? 21.193 5.135 -12.541 1.00 94.50 223 VAL A N 1
ATOM 1794 C CA . VAL A 1 223 ? 20.961 3.698 -12.364 1.00 94.50 223 VAL A CA 1
ATOM 1795 C C . VAL A 1 223 ? 22.219 3.061 -11.779 1.00 94.50 223 VAL A C 1
ATOM 1797 O O . VAL A 1 223 ? 23.261 3.002 -12.434 1.00 94.50 223 VAL A O 1
ATOM 1800 N N . ALA A 1 224 ? 22.136 2.594 -10.536 1.00 94.19 224 ALA A N 1
ATOM 1801 C CA . ALA A 1 224 ? 23.224 1.904 -9.854 1.00 94.19 224 ALA A CA 1
ATOM 1802 C C . ALA A 1 224 ? 23.494 0.511 -10.466 1.00 94.19 224 ALA A C 1
ATOM 1804 O O . ALA A 1 224 ? 22.626 -0.047 -11.144 1.00 94.19 224 ALA A O 1
ATOM 1805 N N . PRO A 1 225 ? 24.643 -0.129 -10.169 1.00 94.12 225 PRO A N 1
ATOM 1806 C CA . PRO A 1 225 ? 24.963 -1.452 -10.712 1.00 94.12 225 PRO A CA 1
ATOM 1807 C C . PRO A 1 225 ? 23.968 -2.567 -10.379 1.00 94.12 225 PRO A C 1
ATOM 1809 O O . PRO A 1 225 ? 23.887 -3.552 -11.107 1.00 94.12 225 PRO A O 1
ATOM 1812 N N . ASN A 1 226 ? 23.201 -2.422 -9.298 1.00 91.81 226 ASN A N 1
ATOM 1813 C CA . ASN A 1 226 ? 22.125 -3.340 -8.911 1.00 91.81 226 ASN A CA 1
ATOM 1814 C C . ASN A 1 226 ? 20.753 -2.965 -9.499 1.00 91.81 226 ASN A C 1
ATOM 1816 O O . ASN A 1 226 ? 19.757 -3.603 -9.166 1.00 91.81 226 ASN A O 1
ATOM 1820 N N . GLY A 1 227 ? 20.688 -1.921 -10.329 1.00 89.38 227 GLY A N 1
ATOM 1821 C CA . GLY A 1 227 ? 19.467 -1.470 -10.982 1.00 89.38 227 GLY A CA 1
ATOM 1822 C C . GLY A 1 227 ? 18.591 -0.528 -10.161 1.00 89.38 227 GLY A C 1
ATOM 1823 O O . GLY A 1 227 ? 17.540 -0.110 -10.641 1.00 89.38 227 GLY A O 1
ATOM 1824 N N . LYS A 1 228 ? 19.003 -0.179 -8.936 1.00 91.31 228 LYS A N 1
ATOM 1825 C CA . LYS A 1 228 ? 18.305 0.824 -8.126 1.00 91.31 228 LYS A CA 1
ATOM 1826 C C . LYS A 1 228 ? 18.567 2.230 -8.650 1.00 91.31 228 LYS A C 1
ATOM 1828 O O . LYS A 1 228 ? 19.644 2.522 -9.167 1.00 91.31 228 LYS A O 1
ATOM 1833 N N . ILE A 1 229 ? 17.590 3.102 -8.450 1.00 92.00 229 ILE A N 1
ATOM 1834 C CA . ILE A 1 229 ? 17.710 4.528 -8.739 1.00 92.00 229 ILE A CA 1
ATOM 1835 C C . ILE A 1 229 ? 18.319 5.188 -7.509 1.00 92.00 229 ILE A C 1
ATOM 1837 O O . ILE A 1 229 ? 17.823 5.011 -6.398 1.00 92.00 229 ILE A O 1
ATOM 1841 N N . VAL A 1 230 ? 19.419 5.905 -7.701 1.00 91.06 230 VAL A N 1
ATOM 1842 C CA . VAL A 1 230 ? 20.148 6.582 -6.622 1.00 91.06 230 VAL A CA 1
ATOM 1843 C C . VAL A 1 230 ? 20.507 8.005 -7.046 1.00 91.06 230 VAL A C 1
ATOM 1845 O O . VAL A 1 230 ? 20.641 8.250 -8.249 1.00 91.06 230 VAL A O 1
ATOM 1848 N N . PRO A 1 231 ? 20.704 8.946 -6.104 1.00 92.31 231 PRO A N 1
ATOM 1849 C CA . PRO A 1 231 ? 21.240 10.268 -6.423 1.00 92.31 231 PRO A CA 1
ATOM 1850 C C . PRO A 1 231 ? 22.530 10.167 -7.249 1.00 92.31 231 PRO A C 1
ATOM 1852 O O . PRO A 1 231 ? 23.333 9.253 -7.031 1.00 92.31 231 PRO A O 1
ATOM 1855 N N . ASN A 1 232 ? 22.725 11.083 -8.202 1.00 87.69 232 ASN A N 1
ATOM 1856 C CA . ASN A 1 232 ? 23.812 11.049 -9.186 1.00 87.69 232 ASN A CA 1
ATOM 1857 C C . ASN A 1 232 ? 25.203 11.174 -8.540 1.00 87.69 232 ASN A C 1
ATOM 1859 O O . ASN A 1 232 ? 25.764 12.257 -8.408 1.00 87.69 232 ASN A O 1
ATOM 1863 N N . THR A 1 233 ? 25.736 10.035 -8.105 1.00 80.50 233 THR A N 1
ATOM 1864 C CA . THR A 1 233 ? 27.004 9.933 -7.370 1.00 80.50 233 THR A CA 1
ATOM 1865 C C . THR A 1 233 ? 27.882 8.791 -7.873 1.00 80.50 233 THR A C 1
ATOM 1867 O O . THR A 1 233 ? 29.103 8.900 -7.825 1.00 80.50 233 THR A O 1
ATOM 1870 N N . SER A 1 234 ? 27.288 7.683 -8.333 1.00 78.88 234 SER A N 1
ATOM 1871 C CA . SER A 1 234 ? 28.035 6.448 -8.633 1.00 78.88 234 SER A CA 1
ATOM 1872 C C . SER A 1 234 ? 27.387 5.516 -9.670 1.00 78.88 234 SER A C 1
ATOM 1874 O O . SER A 1 234 ? 27.907 4.428 -9.914 1.00 78.88 234 SER A O 1
ATOM 1876 N N . GLY A 1 235 ? 26.260 5.905 -10.279 1.00 89.19 235 GLY A N 1
ATOM 1877 C CA . GLY A 1 235 ? 25.547 5.098 -11.274 1.00 89.19 235 GLY A CA 1
ATOM 1878 C C . GLY A 1 235 ? 25.688 5.610 -12.710 1.00 89.19 235 GLY A C 1
ATOM 1879 O O . GLY A 1 235 ? 26.381 6.586 -12.989 1.00 89.19 235 GLY A O 1
ATOM 1880 N N . VAL A 1 236 ? 24.980 4.959 -13.634 1.00 93.88 236 VAL A N 1
ATOM 1881 C CA . VAL A 1 236 ? 24.891 5.380 -15.038 1.00 93.88 236 VAL A CA 1
ATOM 1882 C C . VAL A 1 236 ? 23.773 6.410 -15.211 1.00 93.88 236 VAL A C 1
ATOM 1884 O O . VAL A 1 236 ? 22.619 6.157 -14.864 1.00 93.88 236 VAL A O 1
ATOM 1887 N N . THR A 1 237 ? 24.115 7.575 -15.755 1.00 94.69 237 THR A N 1
ATOM 1888 C CA . THR A 1 237 ? 23.185 8.680 -16.035 1.00 94.69 237 THR A CA 1
ATOM 1889 C C . THR A 1 237 ? 22.409 8.465 -17.336 1.00 94.69 237 THR A C 1
ATOM 1891 O O . THR A 1 237 ? 23.006 8.075 -18.342 1.00 94.69 237 THR A O 1
ATOM 1894 N N . SER A 1 238 ? 21.106 8.780 -17.341 1.00 93.69 238 SER A N 1
ATOM 1895 C CA . SER A 1 238 ? 20.290 8.772 -18.566 1.00 93.69 238 SER A CA 1
ATOM 1896 C C . SER A 1 238 ? 20.751 9.851 -19.543 1.00 93.69 238 SER A C 1
ATOM 1898 O O . SER A 1 238 ? 21.099 10.968 -19.152 1.00 93.69 238 SER A O 1
ATOM 1900 N N . LYS A 1 239 ? 20.802 9.519 -20.833 1.00 93.56 239 LYS A N 1
ATOM 1901 C CA . LYS A 1 239 ? 21.114 10.485 -21.896 1.00 93.56 239 LYS A CA 1
ATOM 1902 C C . LYS A 1 239 ? 19.812 11.131 -22.386 1.00 93.56 239 LYS A C 1
ATOM 1904 O O . LYS A 1 239 ? 18.818 10.415 -22.445 1.00 93.56 239 LYS A O 1
ATOM 1909 N N . PRO A 1 240 ? 19.800 12.426 -22.761 1.00 93.31 240 PRO A N 1
ATOM 1910 C CA . PRO A 1 240 ? 18.592 13.071 -23.275 1.00 93.31 240 PRO A CA 1
ATOM 1911 C C . PRO A 1 240 ? 18.015 12.312 -24.471 1.00 93.31 240 PRO A C 1
ATOM 1913 O O . PRO A 1 240 ? 18.768 11.891 -25.355 1.00 93.31 240 PRO A O 1
ATOM 1916 N N . HIS A 1 241 ? 16.701 12.119 -24.468 1.00 93.12 241 HIS A N 1
ATOM 1917 C CA . HIS A 1 241 ? 15.955 11.392 -25.491 1.00 93.12 241 HIS A CA 1
ATOM 1918 C C . HIS A 1 241 ? 14.464 11.735 -25.390 1.00 93.12 241 HIS A C 1
ATOM 1920 O O . HIS A 1 241 ? 14.024 12.251 -24.362 1.00 93.12 241 HIS A O 1
ATOM 1926 N N . HIS A 1 242 ? 13.711 11.408 -26.438 1.00 92.75 242 HIS A N 1
ATOM 1927 C CA . HIS A 1 242 ? 12.252 11.402 -26.416 1.00 92.75 242 HIS A CA 1
ATOM 1928 C C . HIS A 1 242 ? 11.727 10.020 -26.792 1.00 92.75 242 HIS A C 1
ATOM 1930 O O . HIS A 1 242 ? 12.192 9.414 -27.759 1.00 92.75 242 HIS A O 1
ATOM 1936 N N . PHE A 1 243 ? 10.721 9.532 -26.075 1.00 91.44 243 PHE A N 1
ATOM 1937 C CA . PHE A 1 243 ? 9.984 8.337 -26.457 1.00 91.44 243 PHE A CA 1
ATOM 1938 C C . PHE A 1 243 ? 9.157 8.615 -27.722 1.00 91.44 243 PHE A C 1
ATOM 1940 O O . PHE A 1 243 ? 8.421 9.594 -27.791 1.00 91.44 243 PHE A O 1
ATOM 1947 N N . TYR A 1 244 ? 9.267 7.761 -28.744 1.00 85.19 244 TYR A N 1
ATOM 1948 C CA . TYR A 1 244 ? 8.695 8.073 -30.062 1.00 85.19 244 TYR A CA 1
ATOM 1949 C C . TYR A 1 244 ? 7.265 7.589 -30.309 1.00 85.19 244 TYR A C 1
ATOM 1951 O O . TYR A 1 244 ? 6.547 8.261 -31.016 1.00 85.19 244 TYR A O 1
ATOM 1959 N N . GLY A 1 245 ? 6.820 6.428 -29.817 1.00 72.88 245 GLY A N 1
ATOM 1960 C CA . GLY A 1 245 ? 5.427 5.961 -29.997 1.00 72.88 245 GLY A CA 1
ATOM 1961 C C . GLY A 1 245 ? 4.984 5.584 -31.433 1.00 72.88 245 GLY A C 1
ATOM 1962 O O . GLY A 1 245 ? 3.895 5.040 -31.608 1.00 72.88 245 GLY A O 1
ATOM 1963 N N . GLY A 1 246 ? 5.807 5.814 -32.467 1.00 69.62 246 GLY A N 1
ATOM 1964 C CA . GLY A 1 246 ? 5.465 5.553 -33.875 1.00 69.62 246 GLY A CA 1
ATOM 1965 C C . GLY A 1 246 ? 5.722 4.121 -34.378 1.00 69.62 246 GLY A C 1
ATOM 1966 O O . GLY A 1 246 ? 5.824 3.163 -33.617 1.00 69.62 246 GLY A O 1
ATOM 1967 N N . ARG A 1 247 ? 5.811 3.933 -35.705 1.00 64.94 247 ARG A N 1
ATOM 1968 C CA . ARG A 1 247 ? 6.131 2.623 -36.314 1.00 64.94 247 ARG A CA 1
ATOM 1969 C C . ARG A 1 247 ? 7.643 2.421 -36.346 1.00 64.94 247 ARG A C 1
ATOM 1971 O O . ARG A 1 247 ? 8.362 3.289 -36.830 1.00 64.94 247 ARG A O 1
ATOM 1978 N N . THR A 1 248 ? 8.123 1.267 -35.892 1.00 59.09 248 THR A N 1
ATOM 1979 C CA . THR A 1 248 ? 9.549 0.942 -35.975 1.00 59.09 248 THR A CA 1
ATOM 1980 C C . THR A 1 248 ? 9.886 0.242 -37.289 1.00 59.09 248 THR A C 1
ATOM 1982 O O . THR A 1 248 ? 9.106 -0.560 -37.805 1.00 59.09 248 THR A O 1
ATOM 1985 N N . ALA A 1 249 ? 11.079 0.506 -37.819 1.00 52.44 249 ALA A N 1
ATOM 1986 C CA . A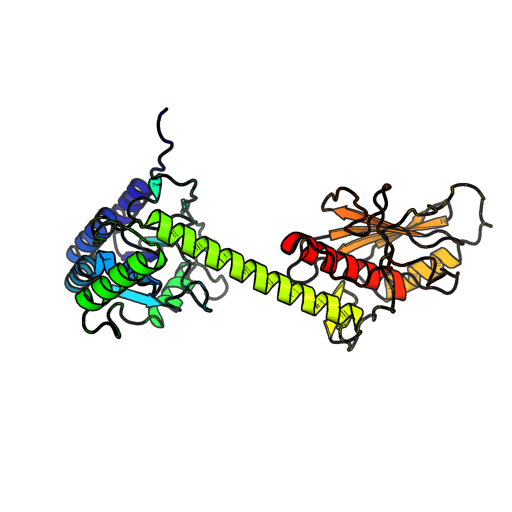LA A 1 249 ? 11.725 -0.416 -38.740 1.00 52.44 249 ALA A CA 1
ATOM 1987 C C . ALA A 1 249 ? 12.414 -1.478 -37.877 1.00 52.44 249 ALA A C 1
ATOM 1989 O O . ALA A 1 249 ? 13.546 -1.287 -37.431 1.00 52.44 249 ALA A O 1
ATOM 1990 N N . LEU A 1 250 ? 11.702 -2.566 -37.570 1.00 55.28 250 LEU A N 1
ATOM 1991 C CA . LEU A 1 250 ? 12.294 -3.679 -36.833 1.00 55.28 250 LEU A CA 1
ATOM 1992 C C . LEU A 1 250 ? 13.517 -4.205 -37.580 1.00 55.28 250 LEU A C 1
ATOM 1994 O O . LEU A 1 250 ? 13.599 -4.106 -38.804 1.00 55.28 250 LEU A O 1
ATOM 1998 N N . ILE A 1 251 ? 14.440 -4.799 -36.819 1.00 51.59 251 ILE A N 1
ATOM 1999 C CA . ILE A 1 251 ? 15.598 -5.547 -37.318 1.00 51.59 251 ILE A CA 1
ATOM 2000 C C . ILE A 1 251 ? 15.138 -6.453 -38.465 1.00 51.59 251 ILE A C 1
ATOM 2002 O O . ILE A 1 251 ? 14.553 -7.512 -38.236 1.00 51.59 251 ILE A O 1
ATOM 2006 N N . ASN A 1 252 ? 15.377 -6.030 -39.706 1.00 43.88 252 ASN A N 1
ATOM 2007 C CA . ASN A 1 252 ? 14.937 -6.784 -40.864 1.00 43.88 252 ASN A CA 1
ATOM 2008 C C . ASN A 1 252 ? 15.889 -7.976 -41.003 1.00 43.88 252 ASN A C 1
ATOM 2010 O O . ASN A 1 252 ? 17.099 -7.827 -41.207 1.00 43.88 252 ASN A O 1
ATOM 2014 N N . THR A 1 253 ? 15.372 -9.185 -40.799 1.00 50.50 253 THR A N 1
ATOM 2015 C CA . THR A 1 253 ? 16.173 -10.405 -40.863 1.00 50.50 253 THR A CA 1
ATOM 2016 C C . THR A 1 253 ? 16.561 -10.697 -42.308 1.00 50.50 253 THR A C 1
ATOM 2018 O O . THR A 1 253 ? 15.784 -11.315 -43.020 1.00 50.50 253 THR A O 1
ATOM 2021 N N . ALA A 1 254 ? 17.764 -10.293 -42.728 1.00 45.81 254 ALA A N 1
ATOM 2022 C CA . ALA A 1 254 ? 18.641 -11.061 -43.626 1.00 45.81 254 ALA A CA 1
ATOM 2023 C C . ALA A 1 254 ? 19.867 -10.242 -44.060 1.00 45.81 254 ALA A C 1
ATOM 2025 O O . ALA A 1 254 ? 19.792 -9.425 -44.971 1.00 45.81 254 ALA A O 1
ATOM 2026 N N . ARG A 1 255 ? 21.024 -10.534 -43.454 1.00 46.22 255 ARG A N 1
ATOM 2027 C CA . ARG A 1 255 ? 22.334 -10.683 -44.123 1.00 46.22 255 ARG A CA 1
ATOM 2028 C C . ARG A 1 255 ? 23.360 -11.150 -43.092 1.00 46.22 255 ARG A C 1
ATOM 2030 O O . ARG A 1 255 ? 23.422 -10.626 -41.979 1.00 46.22 255 ARG A O 1
ATOM 2037 N N . SER A 1 256 ? 24.097 -12.211 -43.413 1.00 47.94 256 SER A N 1
ATOM 2038 C CA . SER A 1 256 ? 25.132 -12.749 -42.529 1.00 47.94 256 SER A CA 1
ATOM 2039 C C . SER A 1 256 ? 26.226 -11.697 -42.337 1.00 47.94 256 SER A C 1
ATOM 2041 O O . SER A 1 256 ? 26.857 -11.294 -43.314 1.00 47.94 256 SER A O 1
ATOM 2043 N N . SER A 1 257 ? 26.444 -11.251 -41.098 1.00 51.44 257 SER A N 1
ATOM 2044 C CA . SER A 1 257 ? 27.621 -10.443 -40.763 1.00 51.44 257 SER A CA 1
ATOM 2045 C C . SER A 1 257 ? 28.854 -11.351 -40.743 1.00 51.44 257 SER A C 1
ATOM 2047 O O . SER A 1 257 ? 28.744 -12.552 -40.468 1.00 51.44 257 SER A O 1
ATOM 2049 N N . LYS A 1 258 ? 30.023 -10.791 -41.071 1.00 53.59 258 LYS A N 1
ATOM 2050 C CA . LYS A 1 258 ? 31.319 -11.479 -40.993 1.00 53.59 258 LYS A CA 1
ATOM 2051 C C . LYS A 1 258 ? 31.489 -12.066 -39.579 1.00 53.59 258 LYS A C 1
ATOM 2053 O O . LYS A 1 258 ? 31.052 -11.468 -38.606 1.00 53.59 258 LYS A O 1
ATOM 2058 N N . ARG A 1 259 ? 32.120 -13.244 -39.460 1.00 53.25 259 ARG A N 1
ATOM 2059 C CA . ARG A 1 259 ? 32.236 -14.079 -38.232 1.00 53.25 259 ARG A CA 1
ATOM 2060 C C . ARG A 1 259 ? 32.915 -13.418 -37.014 1.00 53.25 259 ARG A C 1
ATOM 2062 O O . ARG A 1 259 ? 33.172 -14.084 -36.017 1.00 53.25 259 ARG A O 1
ATOM 2069 N N . THR A 1 260 ? 33.246 -12.139 -37.077 1.00 61.97 260 THR A N 1
ATOM 2070 C CA . THR A 1 260 ? 33.871 -11.395 -35.990 1.00 61.97 260 THR A CA 1
ATOM 2071 C C . THR A 1 260 ? 32.766 -10.752 -35.160 1.00 61.97 260 THR A C 1
ATOM 2073 O O . THR A 1 260 ? 32.397 -9.615 -35.417 1.00 61.97 260 THR A O 1
ATOM 2076 N N . HIS A 1 261 ? 32.215 -11.482 -34.184 1.00 79.81 261 HIS A N 1
ATOM 2077 C CA . HIS A 1 261 ? 31.188 -11.012 -33.230 1.00 79.81 261 HIS A CA 1
ATOM 2078 C C . HIS A 1 261 ? 31.705 -9.934 -32.251 1.00 79.81 261 HIS A C 1
ATOM 2080 O O . HIS A 1 261 ? 31.325 -9.897 -31.079 1.00 79.81 261 HIS A O 1
ATOM 2086 N N . THR A 1 262 ? 32.644 -9.105 -32.698 1.00 86.00 262 THR A N 1
ATOM 2087 C CA . THR A 1 262 ? 33.473 -8.228 -31.877 1.00 86.00 262 THR A CA 1
ATOM 2088 C C . THR A 1 262 ? 32.632 -7.172 -31.176 1.00 86.00 262 THR A C 1
ATOM 2090 O O . THR A 1 262 ? 32.856 -6.908 -29.995 1.00 86.00 262 THR A O 1
ATOM 2093 N N . LEU A 1 263 ? 31.629 -6.607 -31.855 1.00 89.62 263 LEU A N 1
ATOM 2094 C CA . LEU A 1 263 ? 30.793 -5.575 -31.254 1.00 89.62 263 LEU A CA 1
ATOM 2095 C C . LEU A 1 263 ? 29.817 -6.177 -30.236 1.00 89.62 263 LEU A C 1
ATOM 2097 O O . LEU A 1 263 ? 29.643 -5.612 -29.159 1.00 89.62 263 LEU A O 1
ATOM 2101 N N . SER A 1 264 ? 29.261 -7.363 -30.499 1.00 92.19 264 SER A N 1
ATOM 2102 C CA . SER A 1 264 ? 28.469 -8.097 -29.500 1.00 92.19 264 SER A CA 1
ATOM 2103 C C . SER A 1 264 ? 29.289 -8.433 -28.245 1.00 92.19 264 SER A C 1
ATOM 2105 O O . SER A 1 264 ? 28.787 -8.296 -27.129 1.00 92.19 264 SER A O 1
ATOM 2107 N N . VAL A 1 265 ? 30.562 -8.825 -28.398 1.00 93.62 265 VAL A N 1
ATOM 2108 C CA . VAL A 1 265 ? 31.483 -9.072 -27.269 1.00 93.62 265 VAL A CA 1
ATOM 2109 C C . VAL A 1 265 ? 31.775 -7.785 -26.497 1.00 93.62 265 VAL A C 1
ATOM 2111 O O . VAL A 1 265 ? 31.745 -7.791 -25.265 1.00 93.62 265 VAL A O 1
ATOM 2114 N N . PHE A 1 266 ? 32.013 -6.677 -27.200 1.00 94.38 266 PHE A N 1
ATOM 2115 C CA . PHE A 1 266 ? 32.231 -5.371 -26.582 1.00 94.38 266 PHE A CA 1
ATOM 2116 C C . PHE A 1 266 ? 31.015 -4.920 -25.759 1.00 94.38 266 PHE A C 1
ATOM 2118 O O . PHE A 1 266 ? 31.150 -4.647 -24.567 1.00 94.38 266 PHE A O 1
ATOM 2125 N N . GLN A 1 267 ? 29.819 -4.932 -26.356 1.00 96.06 267 GLN A N 1
ATOM 2126 C CA . GLN A 1 267 ? 28.577 -4.549 -25.677 1.00 96.06 267 GLN A CA 1
ATOM 2127 C C . GLN A 1 267 ? 28.293 -5.440 -24.463 1.00 96.06 267 GLN A C 1
ATOM 2129 O O . GLN A 1 267 ? 27.919 -4.931 -23.406 1.00 96.06 267 GLN A O 1
ATOM 2134 N N . LYS A 1 268 ? 28.531 -6.757 -24.578 1.00 96.25 268 LYS A N 1
ATOM 2135 C CA . LYS A 1 268 ? 28.421 -7.696 -23.453 1.00 96.25 268 LYS A CA 1
ATOM 2136 C C . LYS A 1 268 ? 29.296 -7.260 -22.279 1.00 96.25 268 LYS A C 1
ATOM 2138 O O . LYS A 1 268 ? 28.795 -7.152 -21.164 1.00 96.25 268 LYS A O 1
ATOM 2143 N N . ARG A 1 269 ? 30.579 -6.977 -22.531 1.00 96.06 269 ARG A N 1
ATOM 2144 C CA . ARG A 1 269 ? 31.522 -6.554 -21.487 1.00 96.06 269 ARG A CA 1
ATOM 2145 C C . ARG A 1 269 ? 31.084 -5.248 -20.829 1.00 96.06 269 ARG A C 1
ATOM 2147 O O . ARG A 1 269 ? 31.129 -5.164 -19.609 1.00 96.06 269 ARG A O 1
ATOM 2154 N N . CYS A 1 270 ? 30.639 -4.265 -21.613 1.00 95.75 270 CYS A N 1
ATOM 2155 C CA . CYS A 1 270 ? 30.123 -3.002 -21.082 1.00 95.75 270 CYS A CA 1
ATOM 2156 C C . CYS A 1 270 ? 28.886 -3.206 -20.196 1.00 95.75 270 CYS A C 1
ATOM 2158 O O . CYS A 1 270 ? 28.763 -2.553 -19.165 1.00 95.75 270 CYS A O 1
ATOM 2160 N N . LEU A 1 271 ? 27.969 -4.100 -20.570 1.00 96.69 271 LEU A N 1
ATOM 2161 C CA . LEU A 1 271 ? 26.788 -4.402 -19.758 1.00 96.69 271 LEU A CA 1
ATOM 2162 C C . LEU A 1 271 ? 27.169 -5.100 -18.448 1.00 96.69 271 LEU A C 1
ATOM 2164 O O . LEU A 1 271 ? 26.781 -4.631 -17.382 1.00 96.69 271 LEU A O 1
ATOM 2168 N N . GLU A 1 272 ? 27.975 -6.161 -18.519 1.00 95.50 272 GLU A N 1
ATOM 2169 C CA . GLU A 1 272 ? 28.399 -6.941 -17.346 1.00 95.50 272 GLU A CA 1
ATOM 2170 C C . GLU A 1 272 ? 29.283 -6.129 -16.383 1.00 95.50 272 GLU A C 1
ATOM 2172 O O . GLU A 1 272 ? 29.236 -6.354 -15.177 1.00 95.50 272 GLU A O 1
ATOM 2177 N N . SER A 1 273 ? 30.062 -5.158 -16.882 1.00 94.81 273 SER A N 1
ATOM 2178 C CA . SER A 1 273 ? 30.892 -4.296 -16.029 1.00 94.81 273 SER A CA 1
ATOM 2179 C C . SER A 1 273 ? 30.107 -3.210 -15.298 1.00 94.81 273 SER A C 1
ATOM 2181 O O . SER A 1 273 ? 30.584 -2.708 -14.286 1.00 94.81 273 SER A O 1
ATOM 2183 N N . ASN A 1 274 ? 28.947 -2.806 -15.825 1.00 95.44 274 ASN A N 1
ATOM 2184 C CA . ASN A 1 274 ? 28.136 -1.736 -15.241 1.00 95.44 274 ASN A CA 1
ATOM 2185 C C . ASN A 1 274 ? 26.972 -2.273 -14.408 1.00 95.44 274 ASN A C 1
ATOM 2187 O O . ASN A 1 274 ? 26.576 -1.608 -13.459 1.00 95.44 274 ASN A O 1
ATOM 2191 N N . PHE A 1 275 ? 26.429 -3.452 -14.733 1.00 95.88 275 PHE A N 1
ATOM 2192 C CA . PHE A 1 275 ? 25.192 -3.949 -14.133 1.00 95.88 275 PHE A CA 1
ATOM 2193 C C . PHE A 1 275 ? 25.281 -5.427 -13.746 1.00 95.88 275 PHE A C 1
ATOM 2195 O O . PHE A 1 275 ? 25.358 -6.313 -14.596 1.00 95.88 275 PHE A O 1
ATOM 2202 N N . ASN A 1 276 ? 25.197 -5.706 -12.444 1.00 94.94 276 ASN A N 1
ATOM 2203 C CA . ASN A 1 276 ? 25.332 -7.055 -11.883 1.00 94.94 276 ASN A CA 1
ATOM 2204 C C . ASN A 1 276 ? 24.031 -7.882 -11.917 1.00 94.94 276 ASN A C 1
ATOM 2206 O O . ASN A 1 276 ? 24.060 -9.086 -11.668 1.00 94.94 276 ASN A O 1
ATOM 2210 N N . PHE A 1 277 ? 22.898 -7.258 -12.258 1.00 93.88 277 PHE A N 1
ATOM 2211 C CA . PHE A 1 277 ? 21.601 -7.928 -12.422 1.00 93.88 277 PHE A CA 1
ATOM 2212 C C . PHE A 1 277 ? 21.379 -8.486 -13.838 1.00 93.88 277 PHE A C 1
ATOM 2214 O O . PHE A 1 277 ? 20.348 -9.112 -14.100 1.00 93.88 277 PHE A O 1
ATOM 2221 N N . LEU A 1 278 ? 22.320 -8.259 -14.762 1.00 96.56 278 LEU A N 1
ATOM 2222 C CA . LEU A 1 278 ? 22.242 -8.738 -16.138 1.00 96.56 278 LEU A CA 1
ATOM 2223 C C . LEU A 1 278 ? 22.935 -10.090 -16.305 1.00 96.56 278 LEU A C 1
ATOM 2225 O O . LEU A 1 278 ? 24.055 -10.309 -15.855 1.00 96.56 278 LEU A O 1
ATOM 2229 N N . LYS A 1 279 ? 22.281 -10.983 -17.045 1.00 96.69 279 LYS A N 1
ATOM 2230 C CA . LYS A 1 279 ? 22.872 -12.213 -17.579 1.00 96.69 279 LYS A CA 1
ATOM 2231 C C . LYS A 1 279 ? 22.913 -12.099 -19.091 1.00 96.69 279 LYS A C 1
ATOM 2233 O O . LYS A 1 279 ? 21.856 -12.033 -19.718 1.00 96.69 279 LYS A O 1
ATOM 2238 N N . CYS A 1 280 ? 24.110 -12.075 -19.665 1.00 97.44 280 CYS A N 1
ATOM 2239 C CA . CYS A 1 280 ? 24.312 -11.865 -21.094 1.00 97.44 280 CYS A CA 1
ATOM 2240 C C . CYS A 1 280 ? 24.967 -13.077 -21.767 1.00 97.44 280 CYS A C 1
ATOM 2242 O O . CYS A 1 280 ? 25.905 -13.675 -21.244 1.00 97.44 280 CYS A O 1
ATOM 2244 N N . GLY A 1 281 ? 24.513 -13.404 -22.974 1.00 96.00 281 GLY A N 1
ATOM 2245 C CA . GLY A 1 281 ? 25.076 -14.458 -23.813 1.00 96.00 281 GLY A CA 1
ATOM 2246 C C . GLY A 1 281 ? 25.033 -14.074 -25.287 1.00 96.00 281 GLY A C 1
ATOM 2247 O O . GLY A 1 281 ? 24.133 -13.364 -25.725 1.00 96.00 281 GLY A O 1
ATOM 2248 N N . ILE A 1 282 ? 26.011 -14.540 -26.062 1.00 94.19 282 ILE A N 1
ATOM 2249 C CA . ILE A 1 282 ? 26.049 -14.337 -27.514 1.00 94.19 282 ILE A CA 1
ATOM 2250 C C . ILE A 1 282 ? 25.652 -15.653 -28.174 1.00 94.19 282 ILE A C 1
ATOM 2252 O O . ILE A 1 282 ? 26.265 -16.692 -27.933 1.00 94.19 282 ILE A O 1
ATOM 2256 N N . GLN A 1 283 ? 24.595 -15.618 -28.977 1.00 89.94 283 GLN A N 1
ATOM 2257 C CA . GLN A 1 283 ? 24.113 -16.779 -29.718 1.00 89.94 283 GLN A CA 1
ATOM 2258 C C . GLN A 1 283 ? 25.028 -17.100 -30.910 1.00 89.94 283 GLN A C 1
ATOM 2260 O O . GLN A 1 283 ? 25.794 -16.259 -31.376 1.00 89.94 283 GLN A O 1
ATOM 2265 N N . ARG A 1 284 ? 24.903 -18.312 -31.472 1.00 83.81 284 ARG A N 1
ATOM 2266 C CA . ARG A 1 284 ? 25.702 -18.768 -32.633 1.00 83.81 284 ARG A CA 1
ATOM 2267 C C . ARG A 1 284 ? 25.586 -17.864 -33.868 1.00 83.81 284 ARG A C 1
ATOM 2269 O O . ARG A 1 284 ? 26.485 -17.842 -34.696 1.00 83.81 284 ARG A O 1
ATOM 2276 N N . ASN A 1 285 ? 24.475 -17.143 -34.005 1.00 82.06 285 ASN A N 1
ATOM 2277 C CA . ASN A 1 285 ? 24.225 -16.194 -35.094 1.00 82.06 285 ASN A CA 1
ATOM 2278 C C . ASN A 1 285 ? 24.817 -14.791 -34.831 1.00 82.06 285 ASN A C 1
ATOM 2280 O O . ASN A 1 285 ? 24.634 -13.898 -35.656 1.00 82.06 285 ASN A O 1
ATOM 2284 N N . GLY A 1 286 ? 25.508 -14.590 -33.704 1.00 84.94 286 GLY A N 1
ATOM 2285 C CA . GLY A 1 286 ? 26.118 -13.321 -33.307 1.00 84.94 286 GLY A CA 1
ATOM 2286 C C . GLY A 1 286 ? 25.213 -12.370 -32.529 1.00 84.94 286 GLY A C 1
ATOM 2287 O O . GLY A 1 286 ? 25.688 -11.316 -32.103 1.00 84.94 286 GLY A O 1
ATOM 2288 N N . THR A 1 287 ? 23.942 -12.719 -32.314 1.00 90.44 287 THR A N 1
ATOM 2289 C CA . THR A 1 287 ? 23.015 -11.901 -31.527 1.00 90.44 287 THR A CA 1
ATOM 2290 C C . THR A 1 287 ? 23.408 -11.934 -30.053 1.00 90.44 287 THR A C 1
ATOM 2292 O O . THR A 1 287 ? 23.468 -13.004 -29.441 1.00 90.44 287 THR A O 1
ATOM 2295 N N . LEU A 1 288 ? 23.648 -10.759 -29.475 1.00 95.00 288 LEU A N 1
ATOM 2296 C CA . LEU A 1 288 ? 23.768 -10.587 -28.033 1.00 95.00 288 LEU A CA 1
ATOM 2297 C C . LEU A 1 288 ? 22.367 -10.603 -27.423 1.00 95.00 288 LEU A C 1
ATOM 2299 O O . LEU A 1 288 ? 21.512 -9.808 -27.806 1.00 95.00 288 LEU A O 1
ATOM 2303 N N . VAL A 1 289 ? 22.147 -11.492 -26.459 1.00 96.81 289 VAL A N 1
ATOM 2304 C CA . VAL A 1 289 ? 20.919 -11.564 -25.671 1.00 96.81 289 VAL A CA 1
ATOM 2305 C C . VAL A 1 289 ? 21.266 -11.358 -24.210 1.00 96.81 289 VAL A C 1
ATOM 2307 O O . VAL A 1 289 ? 22.060 -12.110 -23.647 1.00 96.81 289 VAL A O 1
ATOM 2310 N N . CYS A 1 290 ? 20.649 -10.359 -23.593 1.00 97.88 290 CYS A N 1
ATOM 2311 C CA . CYS A 1 290 ? 20.769 -10.104 -22.166 1.00 97.88 290 CYS A CA 1
ATOM 2312 C C . CYS A 1 290 ? 19.400 -10.185 -21.504 1.00 97.88 290 CYS A C 1
ATOM 2314 O O . CYS A 1 290 ? 18.419 -9.664 -22.026 1.00 97.88 290 CYS A O 1
ATOM 2316 N N . THR A 1 291 ? 19.327 -10.823 -20.345 1.00 98.12 291 THR A N 1
ATOM 2317 C CA . THR A 1 291 ? 18.123 -10.867 -19.510 1.00 98.12 291 THR A CA 1
ATOM 2318 C C . THR A 1 291 ? 18.437 -10.319 -18.136 1.00 98.12 291 THR A C 1
ATOM 2320 O O . THR A 1 291 ? 19.527 -10.567 -17.620 1.00 98.12 291 THR A O 1
ATOM 2323 N N . GLY A 1 292 ? 17.479 -9.641 -17.525 1.00 96.56 292 GLY A N 1
ATOM 2324 C CA . GLY A 1 292 ? 17.608 -9.162 -16.158 1.00 96.56 292 GLY A CA 1
ATOM 2325 C C . GLY A 1 292 ? 16.259 -9.044 -15.474 1.00 96.56 292 GLY A C 1
ATOM 2326 O O . GLY A 1 292 ? 15.204 -9.234 -16.088 1.00 96.56 292 GLY A O 1
ATOM 2327 N N . GLU A 1 293 ? 16.325 -8.742 -14.186 1.00 96.06 293 GLU A N 1
ATOM 2328 C CA . GLU A 1 293 ? 15.166 -8.449 -13.359 1.00 96.06 293 GLU A CA 1
ATOM 2329 C C . GLU A 1 293 ? 15.429 -7.181 -12.552 1.00 96.06 293 GLU A C 1
ATOM 2331 O O . GLU A 1 293 ? 16.502 -7.019 -11.974 1.00 96.06 293 GLU A O 1
ATOM 2336 N N . LEU A 1 294 ? 14.448 -6.284 -12.540 1.00 91.75 294 LEU A N 1
ATOM 2337 C CA . LEU A 1 294 ? 14.500 -5.000 -11.859 1.00 91.75 294 LEU A CA 1
ATOM 2338 C C . LEU A 1 294 ? 13.233 -4.807 -11.039 1.00 91.75 294 LEU A C 1
ATOM 2340 O O . LEU A 1 294 ? 12.144 -5.172 -11.468 1.00 91.75 294 LEU A O 1
ATOM 2344 N N . GLN A 1 295 ? 13.377 -4.202 -9.871 1.00 91.06 295 GLN A N 1
ATOM 2345 C CA . GLN A 1 295 ? 12.254 -3.688 -9.101 1.00 91.06 295 GLN A CA 1
ATOM 2346 C C . GLN A 1 295 ? 12.668 -2.310 -8.585 1.00 91.06 295 GLN A C 1
ATOM 2348 O O . GLN A 1 295 ? 13.287 -2.228 -7.518 1.00 91.06 295 GLN A O 1
ATOM 2353 N N . PRO A 1 296 ? 12.432 -1.241 -9.370 1.00 83.50 296 PRO A N 1
ATOM 2354 C CA . PRO A 1 296 ? 12.599 0.114 -8.869 1.00 83.50 296 PRO A CA 1
ATOM 2355 C C . PRO A 1 296 ? 11.720 0.336 -7.630 1.00 83.50 296 PRO A C 1
ATOM 2357 O O . PRO A 1 296 ? 10.768 -0.407 -7.375 1.00 83.50 296 PRO A O 1
ATOM 2360 N N . GLU A 1 297 ? 12.062 1.333 -6.820 1.00 80.56 297 GLU A N 1
ATOM 2361 C CA . GLU A 1 297 ? 11.307 1.621 -5.601 1.00 80.56 297 GLU A CA 1
ATOM 2362 C C . GLU A 1 297 ? 9.852 1.983 -5.941 1.00 80.56 297 GLU A C 1
ATOM 2364 O O . GLU A 1 297 ? 9.595 2.682 -6.920 1.00 80.56 297 GLU A O 1
ATOM 2369 N N . ASN A 1 298 ? 8.899 1.468 -5.159 1.00 80.81 298 ASN A N 1
ATOM 2370 C CA . ASN A 1 298 ? 7.456 1.628 -5.387 1.00 80.81 298 ASN A CA 1
ATOM 2371 C C . ASN A 1 298 ? 6.935 1.100 -6.742 1.00 80.81 298 ASN A C 1
ATOM 2373 O O . ASN A 1 298 ? 5.857 1.500 -7.170 1.00 80.81 298 ASN A O 1
ATOM 2377 N N . CYS A 1 299 ? 7.668 0.199 -7.403 1.00 86.69 299 CYS A N 1
ATOM 2378 C CA . CYS A 1 299 ? 7.264 -0.415 -8.669 1.00 86.69 299 CYS A CA 1
ATOM 2379 C C . CYS A 1 299 ? 7.037 -1.927 -8.534 1.00 86.69 299 CYS A C 1
ATOM 2381 O O . CYS A 1 299 ? 7.596 -2.592 -7.648 1.00 86.69 299 CYS A O 1
ATOM 2383 N N . ASP A 1 300 ? 6.285 -2.485 -9.487 1.00 90.81 300 ASP A N 1
ATOM 2384 C CA . ASP A 1 300 ? 6.255 -3.927 -9.704 1.00 90.81 300 ASP A CA 1
ATOM 2385 C C . ASP A 1 300 ? 7.641 -4.454 -10.114 1.00 90.81 300 ASP A C 1
ATOM 2387 O O . ASP A 1 300 ? 8.570 -3.720 -10.463 1.00 90.81 300 ASP A O 1
ATOM 2391 N N . ARG A 1 301 ? 7.792 -5.777 -10.072 1.00 94.50 301 ARG A N 1
ATOM 2392 C CA . ARG A 1 301 ? 9.003 -6.464 -10.521 1.00 94.50 301 ARG A CA 1
ATOM 2393 C C . ARG A 1 301 ? 8.943 -6.731 -12.024 1.00 94.50 301 ARG A C 1
ATOM 2395 O O . ARG A 1 301 ? 8.056 -7.439 -12.500 1.00 94.50 301 ARG A O 1
ATOM 2402 N N . TYR A 1 302 ? 9.946 -6.239 -12.745 1.00 96.88 302 TYR A N 1
ATOM 2403 C CA . TYR A 1 302 ? 10.069 -6.341 -14.194 1.00 96.88 302 TYR A CA 1
ATOM 2404 C C . TYR A 1 302 ? 11.158 -7.325 -14.598 1.00 96.88 302 TYR A C 1
ATOM 2406 O O . TYR A 1 302 ? 12.337 -7.115 -14.318 1.00 96.88 302 TYR A O 1
ATOM 2414 N N . LYS A 1 303 ? 10.779 -8.371 -15.334 1.00 97.81 303 LYS A N 1
ATOM 2415 C CA . LYS A 1 303 ? 11.722 -9.222 -16.072 1.00 97.81 303 LYS A CA 1
ATOM 2416 C C . LYS A 1 303 ? 11.779 -8.739 -17.504 1.00 97.81 303 LYS A C 1
ATOM 2418 O O . LYS A 1 303 ? 10.733 -8.566 -18.125 1.00 97.81 303 LYS A O 1
ATOM 2423 N N . PHE A 1 304 ? 12.972 -8.588 -18.059 1.00 97.75 304 PHE A N 1
ATOM 2424 C CA . PHE A 1 304 ? 13.141 -8.076 -19.417 1.00 97.75 304 PHE A CA 1
ATOM 2425 C C . PHE A 1 304 ? 14.203 -8.851 -20.199 1.00 97.75 304 PHE A C 1
ATOM 2427 O O . PHE A 1 304 ? 15.025 -9.584 -19.639 1.00 97.75 304 PHE A O 1
ATOM 2434 N N . ARG A 1 305 ? 14.169 -8.688 -21.524 1.00 97.69 305 ARG A N 1
ATOM 2435 C CA . ARG A 1 305 ? 15.153 -9.225 -22.465 1.00 97.69 305 ARG A CA 1
ATOM 2436 C C . ARG A 1 305 ? 15.587 -8.135 -23.438 1.00 97.69 305 ARG A C 1
ATOM 2438 O O . ARG A 1 305 ? 14.741 -7.537 -24.090 1.00 97.69 305 ARG A O 1
ATOM 2445 N N . ILE A 1 306 ? 16.892 -7.955 -23.585 1.00 97.38 306 ILE A N 1
ATOM 2446 C CA . ILE A 1 306 ? 17.527 -7.093 -24.581 1.00 97.38 306 ILE A CA 1
ATOM 2447 C C . ILE A 1 306 ? 18.123 -7.989 -25.662 1.00 97.38 306 ILE A C 1
ATOM 2449 O O . ILE A 1 306 ? 18.814 -8.958 -25.346 1.00 97.38 306 ILE A O 1
ATOM 2453 N N . GLU A 1 307 ? 17.858 -7.676 -26.923 1.00 95.19 307 GLU A N 1
ATOM 2454 C CA . GLU A 1 307 ? 18.502 -8.298 -28.079 1.00 95.19 307 GLU A CA 1
ATOM 2455 C C . GLU A 1 307 ? 19.245 -7.236 -28.881 1.00 95.19 307 GLU A C 1
ATOM 2457 O O . GLU A 1 307 ? 18.700 -6.178 -29.186 1.00 95.19 307 GLU A O 1
ATOM 2462 N N . PHE A 1 308 ? 20.493 -7.526 -29.232 1.00 92.62 308 PHE A N 1
ATOM 2463 C CA . PHE A 1 308 ? 21.332 -6.641 -30.025 1.00 92.62 308 PHE A CA 1
ATOM 2464 C C . PHE A 1 308 ? 22.046 -7.411 -31.131 1.00 92.62 308 PHE A C 1
ATOM 2466 O O . PHE A 1 308 ? 22.566 -8.511 -30.922 1.00 92.62 308 PHE A O 1
ATOM 2473 N N . ARG A 1 309 ? 22.098 -6.791 -32.309 1.00 86.75 309 ARG A N 1
ATOM 2474 C CA . ARG A 1 309 ? 22.840 -7.271 -33.468 1.00 86.75 309 ARG A CA 1
ATOM 2475 C C . ARG A 1 309 ? 23.554 -6.096 -34.120 1.00 86.75 309 ARG A C 1
ATOM 2477 O O . ARG A 1 309 ? 22.986 -5.017 -34.244 1.00 86.75 309 ARG A O 1
ATOM 2484 N N . GLU A 1 310 ? 24.778 -6.342 -34.571 1.00 82.50 310 GLU A N 1
ATOM 2485 C CA . GLU A 1 310 ? 25.605 -5.348 -35.258 1.00 82.50 310 GLU A CA 1
ATOM 2486 C C . GLU A 1 310 ? 24.841 -4.678 -36.417 1.00 82.50 310 GLU A C 1
ATOM 2488 O O . GLU A 1 310 ? 24.075 -5.331 -37.139 1.00 82.50 310 GLU A O 1
ATOM 2493 N N . GLY A 1 311 ? 25.019 -3.362 -36.562 1.00 77.88 311 GLY A N 1
ATOM 2494 C CA . GLY A 1 311 ? 24.311 -2.537 -37.545 1.00 77.88 311 GLY A CA 1
ATOM 2495 C C . GLY A 1 311 ? 22.860 -2.179 -37.197 1.00 77.88 311 GLY A C 1
ATOM 2496 O O . GLY A 1 311 ? 22.216 -1.493 -37.984 1.00 77.88 311 GLY A O 1
ATOM 2497 N N . HIS A 1 312 ? 22.334 -2.616 -36.048 1.00 83.62 312 HIS A N 1
ATOM 2498 C CA . HIS A 1 312 ? 20.975 -2.301 -35.602 1.00 83.62 312 HIS A CA 1
ATOM 2499 C C . HIS A 1 312 ? 20.965 -1.761 -34.170 1.00 83.62 312 HIS A C 1
ATOM 2501 O O . HIS A 1 312 ? 21.850 -2.061 -33.370 1.00 83.62 312 HIS A O 1
ATOM 2507 N N . ALA A 1 313 ? 19.928 -0.995 -33.836 1.00 88.19 313 ALA A N 1
ATOM 2508 C CA . ALA A 1 313 ? 19.659 -0.609 -32.459 1.00 88.19 313 ALA A CA 1
ATOM 2509 C C . ALA A 1 313 ? 19.220 -1.824 -31.617 1.00 88.19 313 ALA A C 1
ATOM 2511 O O . ALA A 1 313 ? 18.603 -2.752 -32.153 1.00 88.19 313 ALA A O 1
ATOM 2512 N N . PRO A 1 314 ? 19.518 -1.844 -30.307 1.00 92.75 314 PRO A N 1
ATOM 2513 C CA . PRO A 1 314 ? 19.032 -2.881 -29.413 1.00 92.75 314 PRO A CA 1
ATOM 2514 C C . PRO A 1 314 ? 17.512 -2.793 -29.271 1.00 92.75 314 PRO A C 1
ATOM 2516 O O . PRO A 1 314 ? 16.942 -1.707 -29.174 1.00 92.75 314 PRO A O 1
ATOM 2519 N N . VAL A 1 315 ? 16.861 -3.949 -29.195 1.00 93.62 315 VAL A N 1
ATOM 2520 C CA . VAL A 1 315 ? 15.428 -4.059 -28.907 1.00 93.62 315 VAL A CA 1
ATOM 2521 C C . VAL A 1 315 ? 15.229 -4.615 -27.504 1.00 93.62 315 VAL A C 1
ATOM 2523 O O . VAL A 1 315 ? 15.913 -5.554 -27.088 1.00 93.62 315 VAL A O 1
ATOM 2526 N N . VAL A 1 316 ? 14.291 -4.032 -26.763 1.00 96.19 316 VAL A N 1
ATOM 2527 C CA . VAL A 1 316 ? 14.019 -4.383 -25.365 1.00 96.19 316 VAL A CA 1
ATOM 2528 C C . VAL A 1 316 ? 12.594 -4.891 -25.239 1.00 96.19 316 VAL A C 1
ATOM 2530 O O . VAL A 1 316 ? 11.673 -4.248 -25.721 1.00 96.19 316 VAL A O 1
ATOM 2533 N N . PHE A 1 317 ? 12.407 -6.028 -24.578 1.00 96.50 317 PHE A N 1
ATOM 2534 C CA . PHE A 1 317 ? 11.103 -6.639 -24.335 1.00 96.50 317 PHE A CA 1
ATOM 2535 C C . PHE A 1 317 ? 10.871 -6.817 -22.842 1.00 96.50 317 PHE A C 1
ATOM 2537 O O . PHE A 1 317 ? 11.710 -7.416 -22.164 1.00 96.50 317 PHE A O 1
ATOM 2544 N N . ILE A 1 318 ? 9.698 -6.419 -22.358 1.00 97.25 318 ILE A N 1
ATOM 2545 C CA . ILE A 1 318 ? 9.221 -6.813 -21.032 1.00 97.25 318 ILE A CA 1
ATOM 2546 C C . ILE A 1 318 ? 8.638 -8.229 -21.125 1.00 97.25 318 ILE A C 1
ATOM 2548 O O . ILE A 1 318 ? 7.846 -8.545 -22.010 1.00 97.25 318 ILE A O 1
ATOM 2552 N N . LYS A 1 319 ? 9.101 -9.123 -20.252 1.00 96.94 319 LYS A N 1
ATOM 2553 C CA . LYS A 1 319 ? 8.679 -10.532 -20.155 1.00 96.94 319 LYS A CA 1
ATOM 2554 C C . LYS A 1 319 ? 7.756 -10.784 -18.968 1.00 96.94 319 LYS A C 1
ATOM 2556 O O . LYS A 1 319 ? 6.986 -11.737 -18.987 1.00 96.94 319 LYS A O 1
ATOM 2561 N N . SER A 1 320 ? 7.858 -9.962 -17.934 1.00 96.25 320 SER A N 1
ATOM 2562 C CA . SER A 1 320 ? 6.948 -9.942 -16.792 1.00 96.25 320 SER A CA 1
ATOM 2563 C C . SER A 1 320 ? 6.944 -8.522 -16.233 1.00 96.25 320 SER A C 1
ATOM 2565 O O . SER A 1 320 ? 8.046 -7.995 -16.087 1.00 96.25 320 SER A O 1
ATOM 2567 N N . PRO A 1 321 ? 5.784 -7.925 -15.911 1.00 95.50 321 PRO A N 1
ATOM 2568 C CA . PRO A 1 321 ? 4.435 -8.423 -16.203 1.00 95.50 321 PRO A CA 1
ATOM 2569 C C . PRO A 1 321 ? 4.165 -8.538 -17.717 1.00 95.50 321 PRO A C 1
ATOM 2571 O O . PRO A 1 321 ? 4.950 -8.071 -18.538 1.00 95.50 321 PRO A O 1
ATOM 2574 N N . GLN A 1 322 ? 3.080 -9.214 -18.100 1.00 94.50 322 GLN A N 1
ATOM 2575 C CA . GLN A 1 322 ? 2.630 -9.230 -19.495 1.00 94.50 322 GLN A CA 1
ATOM 2576 C C . GLN A 1 322 ? 1.916 -7.911 -19.794 1.00 94.50 322 GLN A C 1
ATOM 2578 O O . GLN A 1 322 ? 0.935 -7.581 -19.132 1.00 94.50 322 GLN A O 1
ATOM 2583 N N . ILE A 1 323 ? 2.420 -7.159 -20.772 1.00 94.88 323 ILE A N 1
ATOM 2584 C CA . ILE A 1 323 ? 1.903 -5.835 -21.130 1.00 94.88 323 ILE A CA 1
ATOM 2585 C C . ILE A 1 323 ? 1.375 -5.900 -22.557 1.00 94.88 323 ILE A C 1
ATOM 2587 O O . ILE A 1 323 ? 2.093 -6.308 -23.471 1.00 94.88 323 ILE A O 1
ATOM 2591 N N . VAL A 1 324 ? 0.114 -5.508 -22.740 1.00 94.38 324 VAL A N 1
ATOM 2592 C CA . VAL A 1 324 ? -0.487 -5.383 -24.071 1.00 94.38 324 VAL A CA 1
ATOM 2593 C C . VAL A 1 324 ? 0.110 -4.144 -24.746 1.00 94.38 324 VAL A C 1
ATOM 2595 O O . VAL A 1 324 ? -0.075 -3.046 -24.216 1.00 94.38 324 VAL A O 1
ATOM 2598 N N . PRO A 1 325 ? 0.814 -4.283 -25.886 1.00 92.88 325 PRO A N 1
ATOM 2599 C CA . PRO A 1 325 ? 1.510 -3.158 -26.498 1.00 92.88 325 PRO A CA 1
ATOM 2600 C C . PRO A 1 325 ? 0.552 -2.072 -26.985 1.00 92.88 325 PRO A C 1
ATOM 2602 O O . PRO A 1 325 ? -0.459 -2.365 -27.627 1.00 92.88 325 PRO A O 1
ATOM 2605 N N . LYS A 1 326 ? 0.901 -0.820 -26.694 1.00 91.75 326 LYS A N 1
ATOM 2606 C CA . LYS A 1 326 ? 0.114 0.375 -26.994 1.00 91.75 326 LYS A CA 1
ATOM 2607 C C . LYS A 1 326 ? 1.047 1.551 -27.334 1.00 91.75 326 LYS A C 1
ATOM 2609 O O . LYS A 1 326 ? 2.050 1.724 -26.633 1.00 91.75 326 LYS A O 1
ATOM 2614 N N . PRO A 1 327 ? 0.747 2.357 -28.370 1.00 89.69 327 PRO A N 1
ATOM 2615 C CA . PRO A 1 327 ? 1.514 3.566 -28.675 1.00 89.69 327 PRO A CA 1
ATOM 2616 C C . PRO A 1 327 ? 1.572 4.557 -27.506 1.00 89.69 327 PRO A C 1
ATOM 2618 O O . PRO A 1 327 ? 2.625 5.133 -27.265 1.00 89.69 327 PRO A O 1
ATOM 2621 N N . GLU A 1 328 ? 0.488 4.675 -26.731 1.00 91.56 328 GLU A N 1
ATOM 2622 C CA . GLU A 1 328 ? 0.334 5.613 -25.604 1.00 91.56 328 GLU A CA 1
ATOM 2623 C C . GLU A 1 328 ? 1.250 5.302 -24.410 1.00 91.56 328 GLU A C 1
ATOM 2625 O O . GLU A 1 328 ? 1.398 6.116 -23.505 1.00 91.56 328 GLU A O 1
ATOM 2630 N N . ILE A 1 329 ? 1.837 4.104 -24.384 1.00 93.75 329 ILE A N 1
ATOM 2631 C CA . ILE A 1 329 ? 2.855 3.700 -23.403 1.00 93.75 329 ILE A CA 1
ATOM 2632 C C . ILE A 1 329 ? 4.203 3.462 -24.083 1.00 93.75 329 ILE A C 1
ATOM 2634 O O . ILE A 1 329 ? 5.057 2.768 -23.544 1.00 93.75 329 ILE A O 1
ATOM 2638 N N . HIS A 1 330 ? 4.385 3.960 -25.307 1.00 93.38 330 HIS A N 1
ATOM 2639 C CA . HIS A 1 330 ? 5.593 3.803 -26.112 1.00 93.38 330 HIS A CA 1
ATOM 2640 C C . HIS A 1 330 ? 6.060 2.347 -26.223 1.00 93.38 330 HIS A C 1
ATOM 2642 O O . HIS A 1 330 ? 7.233 2.018 -26.022 1.00 93.38 330 HIS A O 1
ATOM 2648 N N . MET A 1 331 ? 5.130 1.460 -26.579 1.00 92.94 331 MET A N 1
ATOM 2649 C CA . MET A 1 331 ? 5.442 0.106 -27.026 1.00 92.94 331 MET A CA 1
ATOM 2650 C C . MET A 1 331 ? 5.062 -0.072 -28.489 1.00 92.94 331 MET A C 1
ATOM 2652 O O . MET A 1 331 ? 3.969 0.294 -28.923 1.00 92.94 331 MET A O 1
ATOM 2656 N N . TYR A 1 332 ? 5.956 -0.702 -29.245 1.00 89.81 332 TYR A N 1
ATOM 2657 C CA . TYR A 1 332 ? 5.674 -1.104 -30.614 1.00 89.81 332 TYR A CA 1
ATOM 2658 C C . TYR A 1 332 ? 4.727 -2.306 -30.644 1.00 89.81 332 TYR A C 1
ATOM 2660 O O . TYR A 1 332 ? 4.668 -3.092 -29.697 1.00 89.81 332 TYR A O 1
ATOM 2668 N N . ARG A 1 333 ? 4.012 -2.491 -31.760 1.00 86.75 333 ARG A N 1
ATOM 2669 C CA . ARG A 1 333 ? 3.030 -3.581 -31.936 1.00 86.75 333 ARG A CA 1
ATOM 2670 C C . ARG A 1 333 ? 3.637 -4.967 -31.720 1.00 86.75 333 ARG A C 1
ATOM 2672 O O . ARG A 1 333 ? 2.945 -5.891 -31.315 1.00 86.75 333 ARG A O 1
ATOM 2679 N N . GLU A 1 334 ? 4.932 -5.098 -31.965 1.00 87.19 334 GLU A N 1
ATOM 2680 C CA . GLU A 1 334 ? 5.703 -6.330 -31.838 1.00 87.19 334 GLU A CA 1
ATOM 2681 C C . GLU A 1 334 ? 6.171 -6.603 -30.398 1.00 87.19 334 GLU A C 1
ATOM 2683 O O . GLU A 1 334 ? 6.834 -7.605 -30.130 1.00 87.19 334 GLU A O 1
ATOM 2688 N N . GLY A 1 335 ? 5.793 -5.737 -29.452 1.00 89.50 335 GLY A N 1
ATOM 2689 C CA . GLY A 1 335 ? 5.969 -5.927 -28.014 1.00 89.50 335 GLY A CA 1
ATOM 2690 C C . GLY A 1 335 ? 7.307 -5.456 -27.453 1.00 89.50 335 GLY A C 1
ATOM 2691 O O . GLY A 1 335 ? 7.585 -5.695 -26.277 1.00 89.50 335 GLY A O 1
ATOM 2692 N N . CYS A 1 336 ? 8.139 -4.799 -28.263 1.00 92.56 336 CYS A N 1
ATOM 2693 C CA . CYS A 1 336 ? 9.348 -4.136 -27.786 1.00 92.56 336 CYS A CA 1
ATOM 2694 C C . CYS A 1 336 ? 9.097 -2.669 -27.409 1.00 92.56 336 CYS A C 1
ATOM 2696 O O . CYS A 1 336 ? 8.178 -2.019 -27.910 1.00 92.56 336 CYS A O 1
ATOM 2698 N N . LEU A 1 337 ? 9.932 -2.156 -26.508 1.00 94.38 337 LEU A N 1
ATOM 2699 C CA . LEU A 1 337 ? 9.877 -0.779 -26.032 1.00 94.38 337 LEU A CA 1
ATOM 2700 C C . LEU A 1 337 ? 10.376 0.201 -27.099 1.00 94.38 337 LEU A C 1
ATOM 2702 O O . LEU A 1 337 ? 11.361 -0.058 -27.795 1.00 94.38 337 LEU A O 1
ATOM 2706 N N . CYS A 1 338 ? 9.731 1.359 -27.165 1.00 91.31 338 CYS A N 1
ATOM 2707 C CA . CYS A 1 338 ? 10.108 2.480 -28.010 1.00 91.31 338 CYS A CA 1
ATOM 2708 C C . CYS A 1 338 ? 10.909 3.507 -27.198 1.00 91.31 338 CYS A C 1
ATOM 2710 O O . CYS A 1 338 ? 10.385 4.539 -26.801 1.00 91.31 338 CYS A O 1
ATOM 2712 N N . LEU A 1 339 ? 12.183 3.202 -26.943 1.00 92.88 339 LEU A N 1
ATOM 2713 C CA . LEU A 1 339 ? 13.009 3.911 -25.956 1.00 92.88 339 LEU A CA 1
ATOM 2714 C C . LEU A 1 339 ? 13.623 5.241 -26.405 1.00 92.88 339 LEU A C 1
ATOM 2716 O O . LEU A 1 339 ? 14.263 5.870 -25.582 1.00 92.88 339 LEU A O 1
ATOM 2720 N N . TYR A 1 340 ? 13.531 5.621 -27.678 1.00 90.69 340 TYR A N 1
ATOM 2721 C CA . TYR A 1 340 ? 14.045 6.897 -28.186 1.00 90.69 340 TYR A CA 1
ATOM 2722 C C . TYR A 1 340 ? 13.453 7.195 -29.575 1.00 90.69 340 TYR A C 1
ATOM 2724 O O . TYR A 1 340 ? 12.974 6.270 -30.240 1.00 90.69 340 TYR A O 1
ATOM 2732 N N . ASP A 1 341 ? 13.548 8.445 -30.037 1.00 88.88 341 ASP A N 1
ATOM 2733 C CA . ASP A 1 341 ? 13.194 8.866 -31.394 1.00 88.88 341 ASP A CA 1
ATOM 2734 C C . ASP A 1 341 ? 14.340 8.642 -32.395 1.00 88.88 341 ASP A C 1
ATOM 2736 O O . ASP A 1 341 ? 15.390 9.291 -32.308 1.00 88.88 341 ASP A O 1
ATOM 2740 N N . PRO A 1 342 ? 14.164 7.748 -33.392 1.00 84.19 342 PRO A N 1
ATOM 2741 C CA . PRO A 1 342 ? 15.137 7.563 -34.457 1.00 84.19 342 PRO A CA 1
ATOM 2742 C C . PRO A 1 342 ? 15.373 8.809 -35.320 1.00 84.19 342 PRO A C 1
ATOM 2744 O O . PRO A 1 342 ? 16.371 8.838 -36.042 1.00 84.19 342 PRO A O 1
ATOM 2747 N N . GLY A 1 343 ? 14.466 9.788 -35.337 1.00 83.31 343 GLY A N 1
ATOM 2748 C CA . GLY A 1 343 ? 14.636 11.082 -36.001 1.00 83.31 343 GLY A CA 1
ATOM 2749 C C . GLY A 1 343 ? 15.725 11.930 -35.344 1.00 83.31 343 GLY A C 1
ATOM 2750 O O . GLY A 1 343 ? 16.609 12.435 -36.036 1.00 83.31 343 GLY A O 1
ATOM 2751 N N . GLU A 1 344 ? 15.712 11.993 -34.015 1.00 85.06 344 GLU A N 1
ATOM 2752 C CA . GLU A 1 344 ? 16.659 12.760 -33.196 1.00 85.06 344 GLU A CA 1
ATOM 2753 C C . GLU A 1 344 ? 17.972 12.017 -32.925 1.00 85.06 344 GLU A C 1
ATOM 2755 O O . GLU A 1 344 ? 19.041 12.628 -32.848 1.00 85.06 344 GLU A O 1
ATOM 2760 N N . PHE A 1 345 ? 17.919 10.688 -32.804 1.00 87.06 345 PHE A N 1
ATOM 2761 C CA . PHE A 1 345 ? 19.080 9.875 -32.461 1.00 87.06 345 PHE A CA 1
ATOM 2762 C C . PHE A 1 345 ? 19.269 8.690 -33.412 1.00 87.06 345 PHE A C 1
ATOM 2764 O O . PHE A 1 345 ? 18.410 7.825 -33.577 1.00 87.06 345 PHE A O 1
ATOM 2771 N N . LYS A 1 346 ? 20.461 8.596 -34.012 1.00 87.38 346 LYS A N 1
ATOM 2772 C CA . LYS A 1 346 ? 20.863 7.445 -34.832 1.00 87.38 346 LYS A CA 1
ATOM 2773 C C . LYS A 1 346 ? 21.821 6.558 -34.050 1.00 87.38 346 LYS A C 1
ATOM 2775 O O . LYS A 1 346 ? 22.914 6.995 -33.693 1.00 87.38 346 LYS A O 1
ATOM 2780 N N . TRP A 1 347 ? 21.428 5.302 -33.849 1.00 87.25 347 TRP A N 1
ATOM 2781 C CA . TRP A 1 347 ? 22.287 4.288 -33.246 1.00 87.25 347 TRP A CA 1
ATOM 2782 C C . TRP A 1 347 ? 23.542 4.058 -34.097 1.00 87.25 347 TRP A C 1
ATOM 2784 O O . TRP A 1 347 ? 23.448 3.898 -35.315 1.00 87.25 347 TRP A O 1
ATOM 2794 N N . ARG A 1 348 ? 24.715 4.033 -33.459 1.00 87.00 348 ARG A N 1
ATOM 2795 C CA . ARG A 1 348 ? 26.011 3.764 -34.100 1.00 87.00 348 ARG A CA 1
ATOM 2796 C C . ARG A 1 348 ? 26.710 2.612 -33.391 1.00 87.00 348 ARG A C 1
ATOM 2798 O O . ARG A 1 348 ? 26.410 2.313 -32.239 1.00 87.00 348 ARG A O 1
ATOM 2805 N N . ASP A 1 349 ? 27.718 2.029 -34.031 1.00 82.50 349 ASP A N 1
ATOM 2806 C CA . ASP A 1 349 ? 28.521 0.959 -33.420 1.00 82.50 349 ASP A CA 1
ATOM 2807 C C . ASP A 1 349 ? 29.289 1.425 -32.166 1.00 82.50 349 ASP A C 1
ATOM 2809 O O . ASP A 1 349 ? 29.656 0.617 -31.318 1.00 82.50 349 ASP A O 1
ATOM 2813 N N . THR A 1 350 ? 29.491 2.737 -32.003 1.00 85.44 350 THR A N 1
ATOM 2814 C CA . THR A 1 350 ? 30.081 3.339 -30.797 1.00 85.44 350 THR A CA 1
ATOM 2815 C C . THR A 1 350 ? 29.068 3.598 -29.676 1.00 85.44 350 THR A C 1
ATOM 2817 O O . THR A 1 350 ? 29.472 3.897 -28.552 1.00 85.44 350 THR A O 1
ATOM 2820 N N . THR A 1 351 ? 27.762 3.489 -29.942 1.00 92.06 351 THR A N 1
ATOM 2821 C CA . THR A 1 351 ? 26.710 3.684 -28.938 1.00 92.06 351 THR A CA 1
ATOM 2822 C C . THR A 1 351 ? 26.654 2.480 -28.000 1.00 92.06 351 THR A C 1
ATOM 2824 O O . THR A 1 351 ? 26.545 1.339 -28.443 1.00 92.06 351 THR A O 1
ATOM 2827 N N . GLN A 1 352 ? 26.727 2.711 -26.689 1.00 95.00 352 GLN A N 1
ATOM 2828 C CA . GLN A 1 352 ? 26.753 1.635 -25.694 1.00 95.00 352 GLN A CA 1
ATOM 2829 C C . GLN A 1 352 ? 25.358 1.350 -25.133 1.00 95.00 352 GLN A C 1
ATOM 2831 O O . GLN A 1 352 ? 24.718 2.240 -24.577 1.00 95.00 352 GLN A O 1
ATOM 2836 N N . ILE A 1 353 ? 24.927 0.087 -25.171 1.00 96.25 353 ILE A N 1
ATOM 2837 C CA . ILE A 1 353 ? 23.652 -0.358 -24.575 1.00 96.25 353 ILE A CA 1
ATOM 2838 C C . ILE A 1 353 ? 23.620 -0.024 -23.079 1.00 96.25 353 ILE A C 1
ATOM 2840 O O . ILE A 1 353 ? 22.605 0.440 -22.565 1.00 96.25 353 ILE A O 1
ATOM 2844 N N . ALA A 1 354 ? 24.753 -0.198 -22.394 1.00 96.38 354 ALA A N 1
ATOM 2845 C CA . ALA A 1 354 ? 24.874 0.098 -20.971 1.00 96.38 354 ALA A CA 1
ATOM 2846 C C . ALA A 1 354 ? 24.614 1.580 -20.641 1.00 96.38 354 ALA A C 1
ATOM 2848 O O . ALA A 1 354 ? 24.017 1.864 -19.611 1.00 96.38 354 ALA A O 1
ATOM 2849 N N . GLN A 1 355 ? 25.030 2.512 -21.507 1.00 94.88 355 GLN A N 1
ATOM 2850 C CA . GLN A 1 355 ? 24.926 3.955 -21.248 1.00 94.88 355 GLN A CA 1
ATOM 2851 C C . GLN A 1 355 ? 23.611 4.582 -21.721 1.00 94.88 355 GLN A C 1
ATOM 2853 O O . GLN A 1 355 ? 23.232 5.629 -21.211 1.00 94.88 355 GLN A O 1
ATOM 2858 N N . TYR A 1 356 ? 22.948 3.976 -22.708 1.00 95.31 356 TYR A N 1
ATOM 2859 C CA . TYR A 1 356 ? 21.753 4.541 -23.340 1.00 95.31 356 TYR A CA 1
ATOM 2860 C C . TYR A 1 356 ? 20.522 3.689 -23.023 1.00 95.31 356 TYR A C 1
ATOM 2862 O O . TYR A 1 356 ? 19.617 4.114 -22.316 1.00 95.31 356 TYR A O 1
ATOM 2870 N N . THR A 1 357 ? 20.516 2.434 -23.469 1.00 95.88 357 THR A N 1
ATOM 2871 C CA . THR A 1 357 ? 19.340 1.559 -23.398 1.00 95.88 357 THR A CA 1
ATOM 2872 C C . THR A 1 357 ? 18.915 1.213 -21.974 1.00 95.88 357 THR A C 1
ATOM 2874 O O . THR A 1 357 ? 17.718 1.164 -21.711 1.00 95.88 357 THR A O 1
ATOM 2877 N N . ILE A 1 358 ? 19.857 0.952 -21.058 1.00 96.50 358 ILE A N 1
ATOM 2878 C CA . ILE A 1 358 ? 19.501 0.589 -19.676 1.00 96.50 358 ILE A CA 1
ATOM 2879 C C . ILE A 1 358 ? 18.841 1.766 -18.938 1.00 96.50 358 ILE A C 1
ATOM 2881 O O . ILE A 1 358 ? 17.732 1.563 -18.441 1.00 96.50 358 ILE A O 1
ATOM 2885 N N . PRO A 1 359 ? 19.428 2.982 -18.895 1.00 95.81 359 PRO A N 1
ATOM 2886 C CA . PRO A 1 359 ? 18.749 4.135 -18.307 1.00 95.81 359 PRO A CA 1
ATOM 2887 C C . PRO A 1 359 ? 17.388 4.435 -18.940 1.00 95.81 359 PRO A C 1
ATOM 2889 O O . PRO A 1 359 ? 16.420 4.575 -18.201 1.00 95.81 359 PRO A O 1
ATOM 2892 N N . TRP A 1 360 ? 17.277 4.424 -20.274 1.00 96.50 360 TRP A N 1
ATOM 2893 C CA . TRP A 1 360 ? 15.999 4.668 -20.959 1.00 96.50 360 TRP A CA 1
ATOM 2894 C C . TRP A 1 360 ? 14.940 3.612 -20.644 1.00 96.50 360 TRP A C 1
ATOM 2896 O O . TRP A 1 360 ? 13.767 3.932 -20.489 1.00 96.50 360 TRP A O 1
ATOM 2906 N N . MET A 1 361 ? 15.333 2.343 -20.513 1.00 96.56 361 MET A N 1
ATOM 2907 C CA . MET A 1 361 ? 14.422 1.275 -20.097 1.00 96.56 361 MET A CA 1
ATOM 2908 C C . MET A 1 361 ? 13.948 1.466 -18.650 1.00 96.56 361 MET A C 1
ATOM 2910 O O . MET A 1 361 ? 12.773 1.248 -18.369 1.00 96.56 361 MET A O 1
ATOM 2914 N N . VAL A 1 362 ? 14.839 1.847 -17.728 1.00 95.69 362 VAL A N 1
ATOM 2915 C CA . VAL A 1 362 ? 14.460 2.130 -16.332 1.00 95.69 362 VAL A CA 1
ATOM 2916 C C . VAL A 1 362 ? 13.512 3.324 -16.269 1.00 95.69 362 VAL A C 1
ATOM 2918 O O . VAL A 1 362 ? 12.494 3.259 -15.588 1.00 95.69 362 VAL A O 1
ATOM 2921 N N . GLU A 1 363 ? 13.811 4.377 -17.024 1.00 95.25 363 GLU A N 1
ATOM 2922 C CA . GLU A 1 363 ? 12.963 5.557 -17.169 1.00 95.25 363 GLU A CA 1
ATOM 2923 C C . GLU A 1 363 ? 11.576 5.188 -17.720 1.00 95.25 363 GLU A C 1
ATOM 2925 O O . GLU A 1 363 ? 10.560 5.568 -17.141 1.00 95.25 363 GLU A O 1
ATOM 2930 N N . TRP A 1 364 ? 11.522 4.347 -18.759 1.00 96.38 364 TRP A N 1
ATOM 2931 C CA . TRP A 1 364 ? 10.271 3.817 -19.304 1.00 96.38 364 TRP A CA 1
ATOM 2932 C C . TRP A 1 364 ? 9.449 3.065 -18.250 1.00 96.38 364 TRP A C 1
ATOM 2934 O O . TRP A 1 364 ? 8.245 3.280 -18.157 1.00 96.38 364 TRP A O 1
ATOM 2944 N N . ILE A 1 365 ? 10.081 2.209 -17.433 1.00 96.56 365 ILE A N 1
ATOM 2945 C CA . ILE A 1 365 ? 9.390 1.460 -16.368 1.00 96.56 365 ILE A CA 1
ATOM 2946 C C . ILE A 1 365 ? 8.739 2.424 -15.368 1.00 96.56 365 ILE A C 1
ATOM 2948 O O . ILE A 1 365 ? 7.586 2.221 -14.998 1.00 96.56 365 ILE A O 1
ATOM 2952 N N . LEU A 1 366 ? 9.443 3.482 -14.958 1.00 95.81 366 LEU A N 1
ATOM 2953 C CA . LEU A 1 366 ? 8.913 4.466 -14.009 1.00 95.81 366 LEU A CA 1
ATOM 2954 C C . LEU A 1 366 ? 7.734 5.248 -14.593 1.00 95.81 366 LEU A C 1
ATOM 2956 O O . LEU A 1 366 ? 6.717 5.414 -13.921 1.00 95.81 366 LEU A O 1
ATOM 2960 N N . TYR A 1 367 ? 7.845 5.700 -15.844 1.00 96.19 367 TYR A N 1
ATOM 2961 C CA . TYR A 1 367 ? 6.751 6.404 -16.512 1.00 96.19 367 TYR A CA 1
ATOM 2962 C C . TYR A 1 367 ? 5.563 5.491 -16.815 1.00 96.19 367 TYR A C 1
ATOM 2964 O O . TYR A 1 367 ? 4.423 5.936 -16.719 1.00 96.19 367 TYR A O 1
ATOM 2972 N N . TYR A 1 368 ? 5.795 4.209 -17.094 1.00 96.19 368 TYR A N 1
ATOM 2973 C CA . TYR A 1 368 ? 4.726 3.225 -17.234 1.00 96.19 368 TYR A CA 1
ATOM 2974 C C . TYR A 1 368 ? 4.002 2.962 -15.902 1.00 96.19 368 TYR A C 1
ATOM 2976 O O . TYR A 1 368 ? 2.773 2.911 -15.868 1.00 96.19 368 TYR A O 1
ATOM 2984 N N . GLU A 1 369 ? 4.731 2.847 -14.788 1.00 95.69 369 GLU A N 1
ATOM 2985 C CA . GLU A 1 369 ? 4.143 2.748 -13.444 1.00 95.69 369 GLU A CA 1
ATOM 2986 C C . GLU A 1 369 ? 3.332 3.998 -13.086 1.00 95.69 369 GLU A C 1
ATOM 2988 O O . GLU A 1 369 ? 2.213 3.890 -12.583 1.00 95.69 369 GLU A O 1
ATOM 2993 N N . LEU A 1 370 ? 3.845 5.183 -13.425 1.00 95.12 370 LEU A N 1
ATOM 2994 C CA . LEU A 1 370 ? 3.114 6.435 -13.266 1.00 95.12 370 LEU A CA 1
ATOM 2995 C C . LEU A 1 370 ? 1.849 6.465 -14.138 1.00 95.12 370 LEU A C 1
ATOM 2997 O O . LEU A 1 370 ? 0.778 6.806 -13.639 1.00 95.12 370 LEU A O 1
ATOM 3001 N N . TRP A 1 371 ? 1.938 6.030 -15.397 1.00 95.38 371 TRP A N 1
ATOM 3002 C CA . TRP A 1 371 ? 0.803 5.931 -16.317 1.00 95.38 371 TRP A CA 1
ATOM 3003 C C . TRP A 1 371 ? -0.284 4.979 -15.799 1.00 95.38 371 TRP A C 1
ATOM 3005 O O . TRP A 1 371 ? -1.467 5.291 -15.921 1.00 95.38 371 TRP A O 1
ATOM 3015 N N . LYS A 1 372 ? 0.076 3.859 -15.148 1.00 93.75 372 LYS A N 1
ATOM 3016 C CA . LYS A 1 372 ? -0.909 2.972 -14.494 1.00 93.75 372 LYS A CA 1
ATOM 3017 C C . LYS A 1 372 ? -1.724 3.696 -13.414 1.00 93.75 372 LYS A C 1
ATOM 3019 O O . LYS A 1 372 ? -2.870 3.317 -13.177 1.00 93.75 372 LYS A O 1
ATOM 3024 N N . LEU A 1 373 ? -1.148 4.706 -12.754 1.00 91.56 373 LEU A N 1
ATOM 3025 C CA . LEU A 1 373 ? -1.813 5.481 -11.703 1.00 91.56 373 LEU A CA 1
ATOM 3026 C C . LEU A 1 373 ? -2.599 6.680 -12.246 1.00 91.56 373 LEU A C 1
ATOM 3028 O O . LEU A 1 373 ? -3.682 6.969 -11.742 1.00 91.56 373 LEU A O 1
ATOM 3032 N N . THR A 1 374 ? -2.053 7.394 -13.233 1.00 92.38 374 THR A N 1
ATOM 3033 C CA . THR A 1 374 ? -2.596 8.679 -13.711 1.00 92.38 374 THR A CA 1
ATOM 3034 C C . THR A 1 374 ? -3.401 8.562 -15.004 1.00 92.38 374 THR A C 1
ATOM 3036 O O . THR A 1 374 ? -4.199 9.445 -15.306 1.00 92.38 374 THR A O 1
ATOM 3039 N N . GLY A 1 375 ? -3.180 7.505 -15.789 1.00 93.56 375 GLY A N 1
ATOM 3040 C CA . GLY A 1 375 ? -3.713 7.345 -17.143 1.00 93.56 375 GLY A CA 1
ATOM 3041 C C . GLY A 1 375 ? -3.050 8.239 -18.198 1.00 93.56 375 GLY A C 1
ATOM 3042 O O . GLY A 1 375 ? -3.477 8.219 -19.352 1.00 93.56 375 GLY A O 1
ATOM 3043 N N . LYS A 1 376 ? -2.021 9.016 -17.831 1.00 93.31 376 LYS A N 1
ATOM 3044 C CA . LYS A 1 376 ? -1.326 9.968 -18.707 1.00 93.31 376 LYS A CA 1
ATOM 3045 C C . LYS A 1 376 ? 0.168 9.668 -18.752 1.00 93.31 376 LYS A C 1
ATOM 3047 O O . LYS A 1 376 ? 0.782 9.411 -17.718 1.00 93.31 376 LYS A O 1
ATOM 3052 N N . TRP A 1 377 ? 0.743 9.682 -19.955 1.00 94.50 377 TRP A N 1
ATOM 3053 C CA . TRP A 1 377 ? 2.188 9.580 -20.123 1.00 94.50 377 TRP A CA 1
ATOM 3054 C C . TRP A 1 377 ? 2.817 10.928 -19.766 1.00 94.50 377 TRP A C 1
ATOM 3056 O O . TRP A 1 377 ? 2.416 11.963 -20.290 1.00 94.50 377 TRP A O 1
ATOM 3066 N N . GLU A 1 378 ? 3.752 10.917 -18.821 1.00 94.50 378 GLU A N 1
ATOM 3067 C CA . GLU A 1 378 ? 4.441 12.124 -18.329 1.00 94.50 378 GLU A CA 1
ATOM 3068 C C . GLU A 1 378 ? 5.940 12.104 -18.683 1.00 94.50 378 GLU A C 1
ATOM 3070 O O . GLU A 1 378 ? 6.710 12.934 -18.198 1.00 94.50 378 GLU A O 1
ATOM 3075 N N . GLY A 1 379 ? 6.372 11.119 -19.479 1.00 92.75 379 GLY A N 1
ATOM 3076 C CA . GLY A 1 379 ? 7.739 11.040 -19.978 1.00 92.75 379 GLY A CA 1
ATOM 3077 C C . GLY A 1 379 ? 7.960 11.961 -21.174 1.00 92.75 379 GLY A C 1
ATOM 3078 O O . GLY A 1 379 ? 7.000 12.299 -21.866 1.00 92.75 379 GLY A O 1
ATOM 3079 N N . PRO A 1 380 ? 9.213 12.359 -21.448 1.00 92.50 380 PRO A N 1
ATOM 3080 C CA . PRO A 1 380 ? 9.530 13.168 -22.618 1.00 92.50 380 PRO A CA 1
ATOM 3081 C C . PRO A 1 380 ? 9.181 12.385 -23.886 1.00 92.50 380 PRO A C 1
ATOM 3083 O O . PRO A 1 380 ? 9.799 11.364 -24.174 1.00 92.50 380 PRO A O 1
ATOM 3086 N N . GLU A 1 381 ? 8.188 12.839 -24.641 1.00 90.56 381 GLU A N 1
ATOM 3087 C CA . GLU A 1 381 ? 7.739 12.183 -25.871 1.00 90.56 381 GLU A CA 1
ATOM 3088 C C . GLU A 1 381 ? 7.933 13.072 -27.099 1.00 90.56 381 GLU A C 1
ATOM 3090 O O . GLU A 1 381 ? 7.977 14.300 -27.001 1.00 90.56 381 GLU A O 1
ATOM 3095 N N . HIS A 1 382 ? 8.088 12.440 -28.260 1.00 83.25 382 HIS A N 1
ATOM 3096 C CA . HIS A 1 382 ? 8.189 13.147 -29.528 1.00 83.25 382 HIS A CA 1
ATOM 3097 C C . HIS A 1 382 ? 6.855 13.829 -29.851 1.00 83.25 382 HIS A C 1
ATOM 3099 O O . HIS A 1 382 ? 5.793 13.216 -29.744 1.00 83.25 382 HIS A O 1
ATOM 3105 N N . VAL A 1 383 ? 6.906 15.089 -30.284 1.00 76.19 383 VAL A N 1
ATOM 3106 C CA . VAL A 1 383 ? 5.704 15.822 -30.697 1.00 76.19 383 VAL A CA 1
ATOM 3107 C C . VAL A 1 383 ? 5.241 15.278 -32.050 1.00 76.19 383 VAL A C 1
ATOM 3109 O O . VAL A 1 383 ? 5.936 15.443 -33.050 1.00 76.19 383 VAL A O 1
ATOM 3112 N N . HIS A 1 384 ? 4.092 14.601 -32.060 1.00 61.88 384 HIS A N 1
ATOM 3113 C CA . HIS A 1 384 ? 3.511 13.963 -33.245 1.00 61.88 384 HIS A CA 1
ATOM 3114 C C . HIS A 1 384 ? 2.805 14.911 -34.213 1.00 61.88 384 HIS A C 1
ATOM 3116 O O . HIS A 1 384 ? 2.143 15.866 -33.744 1.00 61.88 384 HIS A O 1
#